Protein AF-A0A5B0HBD3-F1 (afdb_monomer_lite)

Radius of gyration: 30.97 Å; chains: 1; bounding box: 79×64×79 Å

Foldseek 3Di:
DFPPPQPPVCPDPLNVVLLVLLVVLVVLVVVLVVQQVPCLVVDDPVQVVVVVVVPPDDPLNVVLVVLVVVLVVQCVVLSVCSNVLALCSLVSNLVSVLSVLVSQVSVAEHADDPSSVVSVVVSVVSSVVSNCSCPPHPVVVSNDPPDDPDDCVSVVVSVVSNLVSVPHRDHDDDDDDDDDDDDDDPPPVPVVVVVVVVVVVVCVPPRCCVVVCVVVVCVVVVVVLVVVLVVVVPVPDDPPPDDDPPQPWDWAADPLGIWIDRPVCVVDTAQLPDDDPDSSNNSRSPSNVVVLVPDDDQCLLVVCVVPVDPRHDHLPQDAAAFDVVLVVFFDAQAPVQAFAAQDPCFGFFFQGWDQDPPDSDIDGQQFTWAFDDFFGFTADGGWAFFQDKDDPPDPVKIWTWGAHPQQKIKTKIQFDFDPVNVVQQVPDQDPVNRRDTHTHGHPPDRGGGGHDCVVPDPPPDGGTMTIWMAGNVRGTAYSSSPDDSDSDPDDPDD

InterPro domains:
  IPR011055 Duplicated hybrid motif [G3DSA:2.70.70.10] (325-475)

pLDDT: mean 74.09, std 23.21, range [23.73, 98.69]

Organism: NCBI:txid2603818

Structure (mmCIF, N/CA/C/O backbone):
data_AF-A0A5B0HBD3-F1
#
_entry.id   AF-A0A5B0HBD3-F1
#
loop_
_atom_site.group_PDB
_atom_site.id
_atom_site.type_symbol
_atom_site.label_atom_id
_atom_site.label_alt_id
_atom_site.label_comp_id
_atom_site.label_asym_id
_atom_site.label_entity_id
_atom_site.label_seq_id
_atom_site.pdbx_PDB_ins_code
_atom_site.Cartn_x
_atom_site.Cartn_y
_atom_site.Cartn_z
_atom_site.occupancy
_atom_site.B_iso_or_equiv
_atom_site.auth_seq_id
_atom_site.auth_comp_id
_atom_site.auth_asym_id
_atom_site.auth_atom_id
_atom_site.pdbx_PDB_model_num
ATOM 1 N N . MET A 1 1 ? 38.952 -24.461 -45.923 1.00 42.06 1 MET A N 1
ATOM 2 C CA . MET A 1 1 ? 39.182 -23.002 -45.855 1.00 42.06 1 MET A CA 1
ATOM 3 C C . MET A 1 1 ? 38.606 -22.477 -44.546 1.00 42.06 1 MET A C 1
ATOM 5 O O . MET A 1 1 ? 37.402 -22.294 -44.440 1.00 42.06 1 MET A O 1
ATOM 9 N N . LEU A 1 2 ? 39.440 -22.347 -43.510 1.00 38.72 2 LEU A N 1
ATOM 10 C CA . LEU A 1 2 ? 39.057 -21.714 -42.245 1.00 38.72 2 LEU A CA 1
ATOM 11 C C . LEU A 1 2 ? 38.962 -20.201 -42.482 1.00 38.72 2 LEU A C 1
ATOM 13 O O . LEU A 1 2 ? 39.903 -19.601 -42.993 1.00 38.72 2 LEU A O 1
ATOM 17 N N . ASN A 1 3 ? 37.816 -19.606 -42.150 1.00 41.91 3 ASN A N 1
ATOM 18 C CA . ASN A 1 3 ? 37.548 -18.175 -42.285 1.00 41.91 3 ASN A CA 1
ATOM 19 C C . ASN A 1 3 ? 38.598 -17.348 -41.514 1.00 41.91 3 ASN A C 1
ATOM 21 O O . ASN A 1 3 ? 38.466 -17.126 -40.312 1.00 41.91 3 ASN A O 1
ATOM 25 N N . MET A 1 4 ? 39.616 -16.831 -42.213 1.00 48.62 4 MET A N 1
ATOM 26 C CA . MET A 1 4 ? 40.602 -15.875 -41.673 1.00 48.62 4 MET A CA 1
ATOM 27 C C . MET A 1 4 ? 39.987 -14.508 -41.315 1.00 48.62 4 MET A C 1
ATOM 29 O O . MET A 1 4 ? 40.681 -13.623 -40.820 1.00 48.62 4 MET A O 1
ATOM 33 N N . HIS A 1 5 ? 38.676 -14.319 -41.490 1.00 54.75 5 HIS A N 1
ATOM 34 C CA . HIS A 1 5 ? 38.008 -13.043 -41.246 1.00 54.75 5 HIS A CA 1
ATOM 35 C C . HIS A 1 5 ? 37.898 -12.612 -39.777 1.00 54.75 5 HIS A C 1
ATOM 37 O O . HIS A 1 5 ? 37.529 -11.463 -39.538 1.00 54.75 5 HIS A O 1
ATOM 43 N N . CYS A 1 6 ? 38.214 -13.461 -38.793 1.00 55.50 6 CYS A N 1
ATOM 44 C CA . CYS A 1 6 ? 38.088 -13.085 -37.376 1.00 55.50 6 CYS A CA 1
ATOM 45 C C . CYS A 1 6 ? 39.409 -12.779 -36.657 1.00 55.50 6 CYS A C 1
ATOM 47 O O . CYS A 1 6 ? 39.368 -12.162 -35.595 1.00 55.50 6 CYS A O 1
ATOM 49 N N . VAL A 1 7 ? 40.573 -13.087 -37.239 1.00 55.12 7 VAL A N 1
ATOM 50 C CA . VAL A 1 7 ? 41.880 -12.900 -36.568 1.00 55.12 7 VAL A CA 1
ATOM 51 C C . VAL A 1 7 ? 42.256 -11.409 -36.393 1.00 55.12 7 VAL A C 1
ATOM 53 O O . VAL A 1 7 ? 43.105 -11.077 -35.575 1.00 55.12 7 VAL A O 1
ATOM 56 N N . GLY A 1 8 ? 41.540 -10.478 -37.043 1.00 58.62 8 GLY A N 1
ATOM 57 C CA . GLY A 1 8 ? 41.665 -9.020 -36.836 1.00 58.62 8 GLY A CA 1
ATOM 58 C C . GLY A 1 8 ? 40.444 -8.316 -36.213 1.00 58.62 8 GLY A C 1
ATOM 59 O O . GLY A 1 8 ? 40.465 -7.098 -36.033 1.00 58.62 8 GLY A O 1
ATOM 60 N N . LYS A 1 9 ? 39.358 -9.036 -35.881 1.00 57.09 9 LYS A N 1
ATOM 61 C CA . LYS A 1 9 ? 38.049 -8.441 -35.509 1.00 57.09 9 LYS A CA 1
ATOM 62 C C . LYS A 1 9 ? 37.888 -8.072 -34.028 1.00 57.09 9 LYS A C 1
ATOM 64 O O . LYS A 1 9 ? 36.842 -7.558 -33.637 1.00 57.09 9 LYS A O 1
ATOM 69 N N . THR A 1 10 ? 38.922 -8.207 -33.198 1.00 63.69 10 THR A N 1
ATOM 70 C CA . THR A 1 10 ? 38.881 -7.754 -31.790 1.00 63.69 10 THR A CA 1
ATOM 71 C C . THR A 1 10 ? 38.703 -6.236 -31.631 1.00 63.69 10 THR A C 1
ATOM 73 O O . THR A 1 10 ? 38.542 -5.754 -30.509 1.00 63.69 10 THR A O 1
ATOM 76 N N . ARG A 1 11 ? 38.719 -5.468 -32.731 1.00 77.06 11 ARG A N 1
ATOM 77 C CA . ARG A 1 11 ? 38.569 -4.005 -32.754 1.00 77.06 11 ARG A CA 1
ATOM 78 C C . ARG A 1 11 ? 37.201 -3.502 -33.232 1.00 77.06 11 ARG A C 1
ATOM 80 O O . ARG A 1 11 ? 37.045 -2.290 -33.400 1.00 77.06 11 ARG A O 1
ATOM 87 N N . THR A 1 12 ? 36.198 -4.364 -33.436 1.00 87.81 12 THR A N 1
ATOM 88 C CA . THR A 1 12 ? 34.868 -3.870 -33.841 1.00 87.81 12 THR A CA 1
ATOM 89 C C . THR A 1 12 ? 34.296 -2.899 -32.794 1.00 87.81 12 THR A C 1
ATOM 91 O O . THR A 1 12 ? 34.527 -3.066 -31.589 1.00 87.81 12 THR A O 1
ATOM 94 N N . PRO A 1 13 ? 33.559 -1.848 -33.207 1.00 91.69 13 PRO A N 1
ATOM 95 C CA . PRO A 1 13 ? 32.909 -0.925 -32.276 1.00 91.69 13 PRO A CA 1
ATOM 96 C C . PRO A 1 13 ? 32.014 -1.638 -31.254 1.00 91.69 13 PRO A C 1
ATOM 98 O O . PRO A 1 13 ? 32.009 -1.265 -30.083 1.00 91.69 13 PRO A O 1
ATOM 101 N N . GLN A 1 14 ? 31.308 -2.694 -31.667 1.00 91.50 14 GLN A N 1
ATOM 102 C CA . GLN A 1 14 ? 30.434 -3.453 -30.776 1.00 91.50 14 GLN A CA 1
ATOM 103 C C . GLN A 1 14 ? 31.228 -4.268 -29.743 1.00 91.50 14 GLN A C 1
ATOM 105 O O . GLN A 1 14 ? 30.861 -4.265 -28.571 1.00 91.50 14 GLN A O 1
ATOM 110 N N . MET A 1 15 ? 32.352 -4.894 -30.121 1.00 93.00 15 MET A N 1
ATOM 111 C CA . MET A 1 15 ? 33.190 -5.618 -29.154 1.00 93.00 15 MET A CA 1
ATOM 112 C C . MET A 1 15 ? 33.845 -4.668 -28.140 1.00 93.00 15 MET A C 1
ATOM 114 O O . MET A 1 15 ? 33.983 -5.008 -26.968 1.00 93.00 15 MET A O 1
ATOM 118 N N . ARG A 1 16 ? 34.187 -3.437 -28.553 1.00 94.38 16 ARG A N 1
ATOM 119 C CA . ARG A 1 16 ? 34.644 -2.390 -27.621 1.00 94.38 16 ARG A CA 1
ATOM 120 C C . ARG A 1 16 ? 33.582 -2.045 -26.572 1.00 94.38 16 ARG A C 1
ATOM 122 O O . ARG A 1 16 ? 33.942 -1.833 -25.420 1.00 94.38 16 ARG A O 1
ATOM 129 N N . ARG A 1 17 ? 32.296 -2.023 -26.941 1.00 95.62 17 ARG A N 1
ATOM 130 C CA . ARG A 1 17 ? 31.189 -1.820 -25.988 1.00 95.62 17 ARG A CA 1
ATOM 131 C C . ARG A 1 17 ? 31.060 -2.991 -25.012 1.00 95.62 17 ARG A C 1
ATOM 133 O O . ARG A 1 17 ? 31.029 -2.739 -23.817 1.00 95.62 17 ARG A O 1
ATOM 140 N N . VAL A 1 18 ? 31.096 -4.239 -25.496 1.00 95.31 18 VAL A N 1
ATOM 141 C CA . VAL A 1 18 ? 31.079 -5.436 -24.626 1.00 95.31 18 VAL A CA 1
ATOM 142 C C . VAL A 1 18 ? 32.223 -5.391 -23.611 1.00 95.31 18 VAL A C 1
ATOM 144 O O . VAL A 1 18 ? 31.999 -5.593 -22.427 1.00 95.31 18 VAL A O 1
ATOM 147 N N . ARG A 1 19 ? 33.442 -5.044 -24.041 1.00 96.25 19 ARG A N 1
ATOM 148 C CA . ARG A 1 19 ? 34.593 -4.913 -23.133 1.00 96.25 19 ARG A CA 1
ATOM 149 C C . ARG A 1 19 ? 34.421 -3.818 -22.087 1.00 96.25 19 ARG A C 1
ATOM 151 O O . ARG A 1 19 ? 34.799 -4.027 -20.944 1.00 96.25 19 ARG A O 1
ATOM 158 N N . ARG A 1 20 ? 33.859 -2.665 -22.463 1.00 97.25 20 ARG A N 1
ATOM 159 C CA . ARG A 1 20 ? 33.553 -1.592 -21.504 1.00 97.25 20 ARG A CA 1
ATOM 160 C C . ARG A 1 20 ? 32.513 -2.038 -20.481 1.00 97.25 20 ARG A C 1
ATOM 162 O O . ARG A 1 20 ? 32.697 -1.750 -19.308 1.00 97.25 20 ARG A O 1
ATOM 169 N N . LEU A 1 21 ? 31.476 -2.757 -20.913 1.00 97.25 21 LEU A N 1
ATOM 170 C CA . LEU A 1 21 ? 30.474 -3.318 -20.006 1.00 97.25 21 LEU A CA 1
ATOM 171 C C . LEU A 1 21 ? 31.085 -4.362 -19.066 1.00 97.25 21 LEU A C 1
ATOM 173 O O . LEU A 1 21 ? 30.819 -4.299 -17.880 1.00 97.25 21 LEU A O 1
ATOM 177 N N . LEU A 1 22 ? 31.959 -5.248 -19.555 1.00 97.31 22 LEU A N 1
ATOM 178 C CA . LEU A 1 22 ? 32.675 -6.213 -18.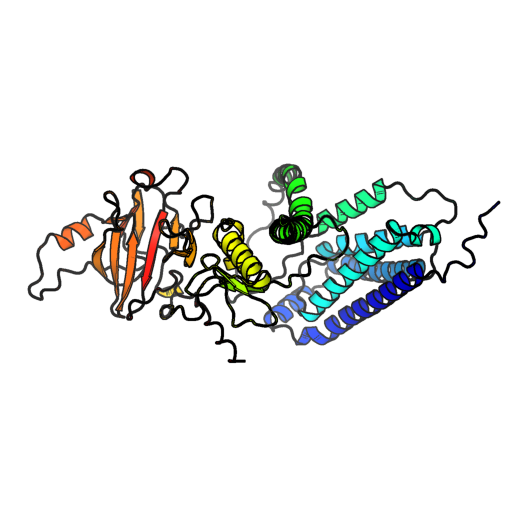706 1.00 97.31 22 LEU A CA 1
ATOM 179 C C . LEU A 1 22 ? 33.569 -5.520 -17.668 1.00 97.31 22 LEU A C 1
ATOM 181 O O . LEU A 1 22 ? 33.615 -5.935 -16.517 1.00 97.31 22 LEU A O 1
ATOM 185 N N . ILE A 1 23 ? 34.275 -4.451 -18.052 1.00 96.88 23 ILE A N 1
ATOM 186 C CA . ILE A 1 23 ? 35.065 -3.653 -17.102 1.00 96.88 23 ILE A CA 1
ATOM 187 C C . ILE A 1 23 ? 34.144 -2.994 -16.068 1.00 96.88 23 ILE A C 1
ATOM 189 O O . ILE A 1 23 ? 34.451 -3.025 -14.881 1.00 96.88 23 ILE A O 1
ATOM 193 N N . ALA A 1 24 ? 33.018 -2.423 -16.505 1.00 97.19 24 ALA A N 1
ATOM 194 C CA . ALA A 1 24 ? 32.036 -1.820 -15.608 1.00 97.19 24 ALA A CA 1
ATOM 195 C C . ALA A 1 24 ? 31.444 -2.853 -14.638 1.00 97.19 24 ALA A C 1
ATOM 197 O O . ALA A 1 24 ? 31.358 -2.571 -13.451 1.00 97.19 24 ALA A O 1
ATOM 198 N N . GLU A 1 25 ? 31.112 -4.054 -15.113 1.00 97.19 25 GLU A N 1
ATOM 199 C CA . GLU A 1 25 ? 30.646 -5.168 -14.283 1.00 97.19 25 GLU A CA 1
ATOM 200 C C . GLU A 1 25 ? 31.679 -5.537 -13.214 1.00 97.19 25 GLU A C 1
ATOM 202 O O . GLU A 1 25 ? 31.335 -5.612 -12.040 1.00 97.19 25 GLU A O 1
ATOM 207 N N . VAL A 1 26 ? 32.954 -5.693 -13.590 1.00 95.69 26 VAL A N 1
ATOM 208 C CA . VAL A 1 26 ? 34.034 -5.998 -12.637 1.00 95.69 26 VAL A CA 1
ATOM 209 C C . VAL A 1 26 ? 34.202 -4.884 -11.598 1.00 95.69 26 VAL A C 1
ATOM 211 O O . VAL A 1 26 ? 34.395 -5.182 -10.422 1.00 95.69 26 VAL A O 1
ATOM 214 N N . ILE A 1 27 ? 34.107 -3.613 -12.003 1.00 96.50 27 ILE A N 1
ATOM 215 C CA . ILE A 1 27 ? 34.176 -2.467 -11.081 1.00 96.50 27 ILE A CA 1
ATOM 216 C C . ILE A 1 27 ? 32.986 -2.469 -10.118 1.00 96.50 27 ILE A C 1
ATOM 218 O O . ILE A 1 27 ? 33.187 -2.301 -8.920 1.00 96.50 27 ILE A O 1
ATOM 222 N N . VAL A 1 28 ? 31.765 -2.667 -10.622 1.00 95.56 28 VAL A N 1
ATOM 223 C CA . VAL A 1 28 ? 30.546 -2.701 -9.800 1.00 95.56 28 VAL A CA 1
ATOM 224 C C . VAL A 1 28 ? 30.590 -3.872 -8.824 1.00 95.56 28 VAL A C 1
ATOM 226 O O . VAL A 1 28 ? 30.320 -3.678 -7.645 1.00 95.56 28 VAL A O 1
ATOM 229 N N . PHE A 1 29 ? 31.020 -5.050 -9.276 1.00 93.88 29 PHE A N 1
ATOM 230 C CA . PHE A 1 29 ? 31.185 -6.227 -8.427 1.00 93.88 29 PHE A CA 1
ATOM 231 C C . PHE A 1 29 ? 32.240 -6.012 -7.332 1.00 93.88 29 PHE A C 1
ATOM 233 O O . PHE A 1 29 ? 31.982 -6.274 -6.161 1.00 93.88 29 PHE A O 1
ATOM 240 N N . ALA A 1 30 ? 33.416 -5.477 -7.681 1.00 93.56 30 ALA A N 1
ATOM 241 C CA . ALA A 1 30 ? 34.447 -5.141 -6.698 1.00 93.56 30 ALA A CA 1
ATOM 242 C C . ALA A 1 30 ? 33.970 -4.062 -5.712 1.00 93.56 30 ALA A C 1
ATOM 244 O O . ALA A 1 30 ? 34.269 -4.139 -4.522 1.00 93.56 30 ALA A O 1
ATOM 245 N N . GLY A 1 31 ? 33.201 -3.083 -6.197 1.00 94.75 31 GLY A N 1
ATOM 246 C CA . GLY A 1 31 ? 32.540 -2.083 -5.369 1.00 94.75 31 GLY A CA 1
ATOM 247 C C . GLY A 1 31 ? 31.523 -2.703 -4.415 1.00 94.75 31 GLY A C 1
ATOM 248 O O . GLY A 1 31 ? 31.503 -2.318 -3.252 1.00 94.75 31 GLY A O 1
ATOM 249 N N . GLY A 1 32 ? 30.731 -3.680 -4.863 1.00 92.31 32 GLY A N 1
ATOM 250 C CA . GLY A 1 32 ? 29.788 -4.424 -4.023 1.00 92.31 32 GLY A CA 1
ATOM 251 C C . GLY A 1 32 ? 30.507 -5.172 -2.903 1.00 92.31 32 GLY A C 1
ATOM 252 O O . GLY A 1 32 ? 30.176 -4.985 -1.737 1.00 92.31 32 GLY A O 1
ATOM 253 N N . LEU A 1 33 ? 31.580 -5.904 -3.230 1.00 90.06 33 LEU A N 1
ATOM 254 C CA . LEU A 1 33 ? 32.415 -6.592 -2.237 1.00 90.06 33 LEU A CA 1
ATOM 255 C C . LEU A 1 33 ? 33.044 -5.629 -1.222 1.00 90.06 33 LEU A C 1
ATOM 257 O O . LEU A 1 33 ? 32.995 -5.882 -0.021 1.00 90.06 33 LEU A O 1
ATOM 261 N N . ALA A 1 34 ? 33.620 -4.518 -1.689 1.00 92.88 34 ALA A N 1
ATOM 262 C CA . ALA A 1 34 ? 34.180 -3.504 -0.802 1.00 92.88 34 ALA A CA 1
ATOM 263 C C . ALA A 1 34 ? 33.092 -2.893 0.092 1.00 92.88 34 ALA A C 1
ATOM 265 O O . ALA A 1 34 ? 33.269 -2.795 1.299 1.00 92.88 34 ALA A O 1
ATOM 266 N N . THR A 1 35 ? 31.943 -2.534 -0.481 1.00 91.56 35 THR A N 1
ATOM 267 C CA . THR A 1 35 ? 30.813 -1.979 0.272 1.00 91.56 35 THR A CA 1
ATOM 268 C C . THR A 1 35 ? 30.347 -2.964 1.335 1.00 91.56 35 THR A C 1
ATOM 270 O O . THR A 1 35 ? 30.237 -2.575 2.491 1.00 91.56 35 THR A O 1
ATOM 273 N N . SER A 1 36 ? 30.158 -4.239 0.995 1.00 87.56 36 SER A N 1
ATOM 274 C CA . SER A 1 36 ? 29.795 -5.277 1.963 1.00 87.56 36 SER A CA 1
ATOM 275 C C . SER A 1 36 ? 30.804 -5.363 3.110 1.00 87.56 36 SER A C 1
ATOM 277 O O . SER A 1 36 ? 30.395 -5.417 4.261 1.00 87.56 36 SER A O 1
ATOM 279 N N . ALA A 1 37 ? 32.106 -5.289 2.819 1.00 88.94 37 ALA A N 1
ATOM 280 C CA . ALA A 1 37 ? 33.157 -5.357 3.834 1.00 88.94 37 ALA A CA 1
ATOM 281 C C . ALA A 1 37 ? 33.262 -4.106 4.732 1.00 88.94 37 ALA A C 1
ATOM 283 O O . ALA A 1 37 ? 33.797 -4.196 5.831 1.00 88.94 37 ALA A O 1
ATOM 284 N N . PHE A 1 38 ? 32.797 -2.935 4.275 1.00 92.50 38 PHE A N 1
ATOM 285 C CA . PHE A 1 38 ? 32.916 -1.666 5.015 1.00 92.50 38 PHE A CA 1
ATOM 286 C C . PHE A 1 38 ? 31.597 -1.133 5.584 1.00 92.50 38 PHE A C 1
ATOM 288 O O . PHE A 1 38 ? 31.607 -0.144 6.315 1.00 92.50 38 PHE A O 1
ATOM 295 N N . THR A 1 39 ? 30.457 -1.722 5.222 1.00 90.50 39 THR A N 1
ATOM 296 C CA . THR A 1 39 ? 29.129 -1.228 5.631 1.00 90.50 39 THR A CA 1
ATOM 297 C C . THR A 1 39 ? 28.397 -2.146 6.597 1.00 90.50 39 THR A C 1
ATOM 299 O O . THR A 1 39 ? 27.307 -1.791 7.039 1.00 90.50 39 THR A O 1
ATOM 302 N N . GLU A 1 40 ? 28.996 -3.271 6.981 1.00 85.94 40 GLU A N 1
ATOM 303 C CA . GLU A 1 40 ? 28.452 -4.163 8.009 1.00 85.94 40 GLU A CA 1
ATOM 304 C C . GLU A 1 40 ? 28.245 -3.421 9.341 1.00 85.94 40 GLU A C 1
ATOM 306 O O . GLU A 1 40 ? 27.162 -3.473 9.918 1.00 85.94 40 GLU A O 1
ATOM 311 N N . ASP A 1 41 ? 29.208 -2.582 9.734 1.00 87.50 41 ASP A N 1
ATOM 312 C CA . ASP A 1 41 ? 29.121 -1.722 10.925 1.00 87.50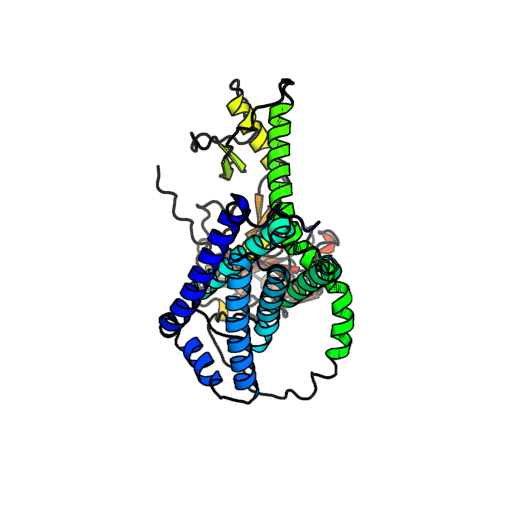 41 ASP A CA 1
ATOM 313 C C . ASP A 1 41 ? 28.023 -0.642 10.838 1.00 87.50 41 ASP A C 1
ATOM 315 O O . ASP A 1 41 ? 27.662 -0.027 11.843 1.00 87.50 41 ASP A O 1
ATOM 319 N N . LEU A 1 42 ? 27.494 -0.372 9.638 1.00 88.12 42 LEU A N 1
ATOM 320 C CA . LEU A 1 42 ? 26.391 0.573 9.434 1.00 88.12 42 LEU A CA 1
ATOM 321 C C . LEU A 1 42 ? 25.018 -0.091 9.594 1.00 88.12 42 LEU A C 1
ATOM 323 O O . LEU A 1 42 ? 23.998 0.607 9.565 1.00 88.12 42 LEU A O 1
ATOM 327 N N . LEU A 1 43 ? 24.964 -1.418 9.737 1.00 87.94 43 LEU A N 1
ATOM 328 C CA . LEU A 1 43 ? 23.716 -2.123 9.985 1.00 87.94 43 LEU A CA 1
ATOM 329 C C . LEU A 1 43 ? 23.197 -1.809 11.400 1.00 87.94 43 LEU A C 1
ATOM 331 O O . LEU A 1 43 ? 23.968 -1.717 12.356 1.00 87.94 43 LEU A O 1
ATOM 335 N N . PRO A 1 44 ? 21.870 -1.671 11.584 1.00 90.56 44 PRO A N 1
ATOM 336 C CA . PRO A 1 44 ? 21.275 -1.597 12.911 1.00 90.56 44 PRO A CA 1
ATOM 337 C C . PRO A 1 44 ? 21.715 -2.780 13.792 1.00 90.56 44 PRO A C 1
ATOM 339 O O . PRO A 1 44 ? 21.754 -3.908 13.292 1.00 90.56 44 PRO A O 1
ATOM 342 N N . PRO A 1 45 ? 21.931 -2.589 15.110 1.00 92.38 45 PRO A N 1
ATOM 343 C CA . PRO A 1 45 ? 22.426 -3.647 15.999 1.00 92.38 45 PRO A CA 1
ATOM 344 C C . PRO A 1 45 ? 21.616 -4.951 15.963 1.00 92.38 45 PRO A C 1
ATOM 346 O O . PRO A 1 45 ? 22.166 -6.029 16.152 1.00 92.38 45 PRO A O 1
ATOM 349 N N . ALA A 1 46 ? 20.309 -4.869 15.693 1.00 90.00 46 ALA A N 1
ATOM 350 C CA . ALA A 1 46 ? 19.445 -6.040 15.556 1.00 90.00 46 ALA A CA 1
ATOM 351 C C . ALA A 1 46 ? 19.775 -6.906 14.325 1.00 90.00 46 ALA A C 1
ATOM 353 O O . ALA A 1 46 ? 19.633 -8.123 14.391 1.00 90.00 46 ALA A O 1
ATOM 354 N N . LEU A 1 47 ? 20.204 -6.294 13.216 1.00 87.75 47 LEU A N 1
ATOM 355 C CA . LEU A 1 47 ? 20.614 -7.014 12.007 1.00 87.75 47 LEU A CA 1
ATOM 356 C C . LEU A 1 47 ? 22.033 -7.565 12.140 1.00 87.75 47 LEU A C 1
ATOM 358 O O . LEU A 1 47 ? 22.269 -8.688 11.712 1.00 87.75 47 LEU A O 1
ATOM 362 N N . VAL A 1 48 ? 22.931 -6.830 12.805 1.00 88.81 48 VAL A N 1
ATOM 363 C CA . VAL A 1 48 ? 24.265 -7.344 13.159 1.00 88.81 48 VAL A CA 1
ATOM 364 C C . VAL A 1 48 ? 24.127 -8.594 14.030 1.00 88.81 48 VAL A C 1
ATOM 366 O O . VAL A 1 48 ? 24.689 -9.631 13.708 1.00 88.81 48 VAL A O 1
ATOM 369 N N . ALA A 1 49 ? 23.293 -8.544 15.077 1.00 88.81 49 ALA A N 1
ATOM 370 C CA . ALA A 1 49 ? 23.042 -9.700 15.940 1.00 88.81 49 ALA A CA 1
ATOM 371 C C . ALA A 1 49 ? 22.440 -10.896 15.180 1.00 88.81 49 ALA A C 1
ATOM 373 O O . ALA A 1 49 ? 22.816 -12.034 15.443 1.00 88.81 49 ALA A O 1
ATOM 374 N N . PHE A 1 50 ? 21.537 -10.647 14.222 1.00 87.25 50 PHE A N 1
ATOM 375 C CA . PHE A 1 50 ? 20.985 -11.695 13.360 1.00 87.25 50 PHE A CA 1
ATOM 376 C C . PHE A 1 50 ? 22.073 -12.401 12.538 1.00 87.25 50 PHE A C 1
ATOM 378 O O . PHE A 1 50 ? 22.028 -13.625 12.410 1.00 87.25 50 PHE A O 1
ATOM 385 N N . ASP A 1 51 ? 23.037 -11.648 12.005 1.00 84.19 51 ASP A N 1
ATOM 386 C CA . ASP A 1 51 ? 24.122 -12.213 11.200 1.00 84.19 51 ASP A CA 1
ATOM 387 C C . ASP A 1 51 ? 25.149 -12.946 12.079 1.00 84.19 51 ASP A C 1
ATOM 389 O O . ASP A 1 51 ? 25.505 -14.088 11.789 1.00 84.19 51 ASP A O 1
ATOM 393 N N . THR A 1 52 ? 25.515 -12.377 13.235 1.00 85.69 52 THR A N 1
ATOM 394 C CA . THR A 1 52 ? 26.419 -13.020 14.209 1.00 85.69 52 THR A CA 1
ATOM 395 C C . THR A 1 52 ? 25.846 -14.330 14.765 1.00 85.69 52 THR A C 1
ATOM 397 O O . THR A 1 52 ? 26.563 -15.324 14.875 1.00 85.69 52 THR A O 1
ATOM 400 N N . ASP A 1 53 ? 24.544 -14.387 15.068 1.00 84.75 53 ASP A N 1
ATOM 401 C CA . ASP A 1 53 ? 23.880 -15.616 15.538 1.00 84.75 53 ASP A CA 1
ATOM 402 C C . ASP A 1 53 ? 23.878 -16.726 14.468 1.00 84.75 53 ASP A C 1
ATOM 404 O O . ASP A 1 53 ? 23.720 -17.914 14.779 1.00 84.75 53 ASP A O 1
ATOM 408 N N . ARG A 1 54 ? 24.070 -16.354 13.197 1.00 77.06 54 ARG A N 1
ATOM 409 C CA . ARG A 1 54 ? 24.133 -17.266 12.057 1.00 77.06 54 ARG A CA 1
ATOM 410 C C . ARG A 1 54 ? 25.539 -17.819 11.803 1.00 77.06 54 ARG A C 1
ATOM 412 O O . ARG A 1 54 ? 25.662 -18.865 11.163 1.00 77.06 54 ARG A O 1
ATOM 419 N N . GLU A 1 55 ? 26.589 -17.206 12.347 1.00 71.00 55 GLU A N 1
ATOM 420 C CA . GLU A 1 55 ? 27.989 -17.622 12.151 1.00 71.00 55 GLU A CA 1
ATOM 421 C C . GLU A 1 55 ? 28.348 -18.993 12.762 1.00 71.00 55 GLU A C 1
ATOM 423 O O . GLU A 1 55 ? 29.495 -19.444 12.689 1.00 71.00 55 GLU A O 1
ATOM 428 N N . GLY A 1 56 ? 27.377 -19.728 13.312 1.00 73.00 56 GLY A N 1
ATOM 429 C CA . GLY A 1 56 ? 27.526 -21.152 13.591 1.00 73.00 56 GLY A CA 1
ATOM 430 C C . GLY A 1 56 ? 27.881 -21.920 12.314 1.00 73.00 56 GLY A C 1
ATOM 431 O O . GLY A 1 56 ? 27.008 -22.254 11.515 1.00 73.00 56 GLY A O 1
ATOM 432 N N . ILE A 1 57 ? 29.172 -22.212 12.119 1.00 63.06 57 ILE A N 1
ATOM 433 C CA . ILE A 1 57 ? 29.686 -22.915 10.937 1.00 63.06 57 ILE A CA 1
ATOM 434 C C . ILE A 1 57 ? 29.230 -24.383 10.958 1.00 63.06 57 ILE A C 1
ATOM 436 O O . ILE A 1 57 ? 29.983 -25.288 11.335 1.00 63.06 57 ILE A O 1
ATOM 440 N N . ASP A 1 58 ? 28.000 -24.632 10.524 1.00 83.38 58 ASP A N 1
ATOM 441 C CA . ASP A 1 58 ? 27.524 -25.966 10.198 1.00 83.38 58 ASP A CA 1
ATOM 442 C C . ASP A 1 58 ? 28.082 -26.439 8.836 1.00 83.38 58 ASP A C 1
ATOM 444 O O . ASP A 1 58 ? 28.793 -25.726 8.114 1.00 83.38 58 ASP A O 1
ATOM 448 N N . GLY A 1 59 ? 27.813 -27.698 8.486 1.00 86.62 59 GLY A N 1
ATOM 449 C CA . GLY A 1 59 ? 28.268 -28.264 7.215 1.00 86.62 59 GLY A CA 1
ATOM 450 C C . GLY A 1 59 ? 27.678 -27.564 5.983 1.00 86.62 59 GLY A C 1
ATOM 451 O O . GLY A 1 59 ? 28.333 -27.537 4.939 1.00 86.62 59 GLY A O 1
ATOM 452 N N . ALA A 1 60 ? 26.482 -26.977 6.096 1.00 82.56 60 ALA A N 1
ATOM 453 C CA . ALA A 1 60 ? 25.807 -26.297 4.996 1.00 82.56 60 ALA A CA 1
ATOM 454 C C . ALA A 1 60 ? 26.466 -24.944 4.699 1.00 82.56 60 ALA A C 1
ATOM 456 O O . ALA A 1 60 ? 26.754 -24.656 3.537 1.00 82.56 60 ALA A O 1
ATOM 457 N N . THR A 1 61 ? 26.817 -24.173 5.730 1.00 81.50 61 THR A N 1
ATOM 458 C CA . THR A 1 61 ? 27.538 -22.900 5.591 1.00 81.50 61 THR A CA 1
ATOM 459 C C . THR A 1 61 ? 28.914 -23.099 4.949 1.00 81.50 61 THR A C 1
ATOM 461 O O . THR A 1 61 ? 29.298 -22.341 4.060 1.00 81.50 61 THR A O 1
ATOM 464 N N . ARG A 1 62 ? 29.646 -24.171 5.301 1.00 86.44 62 ARG A N 1
ATOM 465 C CA . ARG A 1 62 ? 30.934 -24.492 4.644 1.00 86.44 62 ARG A CA 1
ATOM 466 C C . ARG A 1 62 ? 30.764 -24.820 3.167 1.00 86.44 62 ARG A C 1
ATOM 468 O O . ARG A 1 62 ? 31.556 -24.363 2.347 1.00 86.44 62 ARG A O 1
ATOM 475 N N . LEU A 1 63 ? 29.757 -25.623 2.826 1.00 88.75 63 LEU A N 1
ATOM 476 C CA . LEU A 1 63 ? 29.461 -25.954 1.434 1.00 88.75 63 LEU A CA 1
ATOM 477 C C . LEU A 1 63 ? 29.082 -24.697 0.644 1.00 88.75 63 LEU A C 1
ATOM 479 O O . LEU A 1 63 ? 29.608 -24.489 -0.446 1.00 88.75 63 LEU A O 1
ATOM 483 N N . ALA A 1 64 ? 28.229 -23.842 1.210 1.00 87.31 64 ALA A N 1
ATOM 484 C CA . ALA A 1 64 ? 27.828 -22.579 0.603 1.00 87.31 64 ALA A CA 1
ATOM 485 C C . ALA A 1 64 ? 29.030 -21.649 0.366 1.00 87.31 64 ALA A C 1
ATOM 487 O O . ALA A 1 64 ? 29.161 -21.098 -0.725 1.00 87.31 64 ALA A O 1
ATOM 488 N N . ALA A 1 65 ? 29.962 -21.553 1.320 1.00 87.38 65 ALA A N 1
ATOM 489 C CA . ALA A 1 65 ? 31.197 -20.784 1.160 1.00 87.38 65 ALA A CA 1
ATOM 490 C C . ALA A 1 65 ? 32.077 -21.321 0.014 1.00 87.38 65 ALA A C 1
ATOM 492 O O . ALA A 1 65 ? 32.532 -20.551 -0.833 1.00 87.38 65 ALA A O 1
ATOM 493 N N . TRP A 1 66 ? 32.274 -22.642 -0.073 1.00 92.12 66 TRP A N 1
ATOM 494 C CA . TRP A 1 66 ? 33.028 -23.255 -1.176 1.00 92.12 66 TRP A CA 1
ATOM 495 C C . TRP A 1 66 ? 32.363 -23.040 -2.536 1.00 92.12 66 TRP A C 1
ATOM 497 O O . TRP A 1 66 ? 33.046 -22.734 -3.515 1.00 92.12 66 TRP A O 1
ATOM 507 N N . LEU A 1 67 ? 31.036 -23.166 -2.598 1.00 91.94 67 LEU A N 1
ATOM 508 C CA . LEU A 1 67 ? 30.264 -22.878 -3.803 1.00 91.94 67 LEU A CA 1
ATOM 509 C C . LEU A 1 67 ? 30.351 -21.395 -4.188 1.00 91.94 67 LEU A C 1
ATOM 511 O O . LEU A 1 67 ? 30.489 -21.092 -5.371 1.00 91.94 67 LEU A O 1
ATOM 515 N N . GLY A 1 68 ? 30.352 -20.489 -3.208 1.00 90.50 68 GLY A N 1
ATOM 516 C CA . GLY A 1 68 ? 30.569 -19.057 -3.407 1.00 90.50 68 GLY A CA 1
ATOM 517 C C . GLY A 1 68 ? 31.944 -18.756 -4.008 1.00 90.50 68 GLY A C 1
ATOM 518 O O . GLY A 1 68 ? 32.030 -18.074 -5.027 1.00 90.50 68 GLY A O 1
ATOM 519 N N . ILE A 1 69 ? 33.019 -19.332 -3.458 1.00 92.25 69 ILE A N 1
ATOM 520 C CA . ILE A 1 69 ? 34.381 -19.197 -4.010 1.00 92.25 69 ILE A CA 1
ATOM 521 C C . ILE A 1 69 ? 34.437 -19.732 -5.445 1.00 92.25 69 ILE A C 1
ATOM 523 O O . ILE A 1 69 ? 34.964 -19.068 -6.340 1.00 92.25 69 ILE A O 1
ATOM 527 N N . PHE A 1 70 ? 33.871 -20.918 -5.682 1.00 94.19 70 PHE A N 1
ATOM 528 C CA . PHE A 1 70 ? 33.818 -21.513 -7.014 1.00 94.19 70 PHE A CA 1
ATOM 529 C C . PHE A 1 70 ? 33.060 -20.619 -8.005 1.00 94.19 70 PHE A C 1
ATOM 531 O O . PHE A 1 70 ? 33.537 -20.397 -9.121 1.00 94.19 70 PHE A O 1
ATOM 538 N N . TYR A 1 71 ? 31.924 -20.051 -7.592 1.00 94.25 71 TYR A N 1
ATOM 539 C CA . TYR A 1 71 ? 31.165 -19.095 -8.392 1.00 94.25 71 TYR A CA 1
ATOM 540 C C . TYR A 1 71 ? 31.993 -17.857 -8.734 1.00 94.25 71 TYR A C 1
ATOM 542 O O . TYR A 1 71 ? 32.097 -17.531 -9.917 1.00 94.25 71 TYR A O 1
ATOM 550 N N . ILE A 1 72 ? 32.646 -17.228 -7.752 1.00 92.75 72 ILE A N 1
ATOM 551 C CA . ILE A 1 72 ? 33.493 -16.046 -7.966 1.00 92.75 72 ILE A CA 1
ATOM 552 C C . ILE A 1 72 ? 34.575 -16.351 -9.008 1.00 92.75 72 ILE A C 1
ATOM 554 O O . ILE A 1 72 ? 34.691 -15.640 -10.008 1.00 92.75 72 ILE A O 1
ATOM 558 N N . VAL A 1 73 ? 35.319 -17.448 -8.833 1.00 94.75 73 VAL A N 1
ATOM 559 C CA . VAL A 1 73 ? 36.364 -17.864 -9.782 1.00 94.75 73 VAL A CA 1
ATOM 560 C C . VAL A 1 73 ? 35.775 -18.110 -11.173 1.00 94.75 73 VAL A C 1
ATOM 562 O O . VAL A 1 73 ? 36.312 -17.615 -12.165 1.00 94.75 73 VAL A O 1
ATOM 565 N N . SER A 1 74 ? 34.648 -18.823 -11.264 1.00 94.12 74 SER A N 1
ATOM 566 C CA . SER A 1 74 ? 33.988 -19.104 -12.543 1.00 94.12 74 SER A CA 1
ATOM 567 C C . SER A 1 74 ? 33.525 -17.828 -13.255 1.00 94.12 74 SER A C 1
ATOM 569 O O . SER A 1 74 ? 33.744 -17.692 -14.460 1.00 94.12 74 SER A O 1
ATOM 571 N N . SER A 1 75 ? 32.978 -16.864 -12.509 1.00 94.06 75 SER A N 1
ATOM 572 C CA . SER A 1 75 ? 32.523 -15.572 -13.015 1.00 94.06 75 SER A CA 1
ATOM 573 C C . SER A 1 75 ? 33.697 -14.786 -13.600 1.00 94.06 75 SER A C 1
ATOM 575 O O . SER A 1 75 ? 33.677 -14.457 -14.787 1.00 94.06 75 SER A O 1
ATOM 577 N N . PHE A 1 76 ? 34.799 -14.627 -12.854 1.00 94.88 76 PHE A N 1
ATOM 578 C CA . PHE A 1 76 ? 36.008 -13.959 -13.354 1.00 94.88 76 PHE A CA 1
ATOM 579 C C . PHE A 1 76 ? 36.601 -14.640 -14.593 1.00 94.88 76 PHE A C 1
ATOM 581 O O . PHE A 1 76 ? 36.921 -13.967 -15.580 1.00 94.88 76 PHE A O 1
ATOM 588 N N . CYS A 1 77 ? 36.729 -15.971 -14.582 1.00 95.88 77 CYS A N 1
ATOM 589 C CA . CYS A 1 77 ? 37.246 -16.715 -15.730 1.00 95.88 77 CYS A CA 1
ATOM 590 C C . CYS A 1 77 ? 36.348 -16.556 -16.965 1.00 95.88 77 CYS A C 1
ATOM 592 O O . CYS A 1 77 ? 36.852 -16.439 -18.085 1.00 95.88 77 CYS A O 1
ATOM 594 N N . SER A 1 78 ? 35.028 -16.537 -16.780 1.00 96.62 78 SER A N 1
ATOM 595 C CA . SER A 1 78 ? 34.072 -16.390 -17.875 1.00 96.62 78 SER A CA 1
ATOM 596 C C . SER A 1 78 ? 34.072 -14.977 -18.472 1.00 96.62 78 SER A C 1
ATOM 598 O O . SER A 1 78 ? 34.102 -14.835 -19.699 1.00 96.62 78 SER A O 1
ATOM 600 N N . SER A 1 79 ? 34.170 -13.941 -17.634 1.00 95.94 79 SER A N 1
ATOM 601 C CA . SER A 1 79 ? 34.315 -12.543 -18.050 1.00 95.94 79 SER A CA 1
ATOM 602 C C . SER A 1 79 ? 35.627 -12.315 -18.797 1.00 95.94 79 SER A C 1
ATOM 604 O O . SER A 1 79 ? 35.637 -11.678 -19.855 1.00 95.94 79 SER A O 1
ATOM 606 N N . ALA A 1 80 ? 36.732 -12.902 -18.323 1.00 95.69 80 ALA A N 1
ATOM 607 C CA . ALA A 1 80 ? 38.015 -12.873 -19.024 1.00 95.69 80 ALA A CA 1
ATOM 608 C C . ALA A 1 80 ? 37.928 -13.578 -20.389 1.00 95.69 80 ALA A C 1
ATOM 610 O O . ALA A 1 80 ? 38.358 -13.030 -21.408 1.00 95.69 80 ALA A O 1
ATOM 611 N N . ALA A 1 81 ? 37.308 -14.760 -20.449 1.00 94.94 81 ALA A N 1
ATOM 612 C CA . ALA A 1 81 ? 37.096 -15.474 -21.705 1.00 94.94 81 ALA A CA 1
ATOM 613 C C . ALA A 1 81 ? 36.252 -14.648 -22.696 1.00 94.94 81 ALA A C 1
ATOM 615 O O . ALA A 1 81 ? 36.569 -14.607 -23.890 1.00 94.94 81 ALA A O 1
ATOM 616 N N . LEU A 1 82 ? 35.212 -13.949 -22.217 1.00 95.50 82 LEU A N 1
ATOM 617 C CA . LEU A 1 82 ? 34.407 -13.046 -23.043 1.00 95.50 82 LEU A CA 1
ATOM 618 C C . LEU A 1 82 ? 35.233 -11.861 -23.543 1.00 95.50 82 LEU A C 1
ATOM 620 O O . LEU A 1 82 ? 35.161 -11.522 -24.725 1.00 95.50 82 LEU A O 1
ATOM 624 N N . TYR A 1 83 ? 36.057 -11.266 -22.681 1.00 95.62 83 TYR A N 1
ATOM 625 C CA . TYR A 1 83 ? 36.917 -10.133 -23.021 1.00 95.62 83 TYR A CA 1
ATOM 626 C C . TYR A 1 83 ? 37.869 -10.449 -24.189 1.00 95.62 83 TYR A C 1
ATOM 628 O O . TYR A 1 83 ? 38.037 -9.637 -25.116 1.00 95.62 83 TYR A O 1
ATOM 636 N N . PHE A 1 84 ? 38.440 -11.658 -24.181 1.00 93.75 84 PHE A N 1
ATOM 637 C CA . PHE A 1 84 ? 39.323 -12.176 -25.231 1.00 93.75 84 PHE A CA 1
ATOM 638 C C . PHE A 1 84 ? 38.589 -12.850 -26.401 1.00 93.75 84 PHE A C 1
ATOM 640 O O . PHE A 1 84 ? 39.241 -13.317 -27.331 1.00 93.75 84 PHE A O 1
ATOM 647 N N . ALA A 1 85 ? 37.252 -12.848 -26.404 1.00 92.62 85 ALA A N 1
ATOM 648 C CA . ALA A 1 85 ? 36.417 -13.461 -27.437 1.00 92.62 85 ALA A CA 1
ATOM 649 C C . ALA A 1 85 ? 36.710 -14.957 -27.679 1.00 92.62 85 ALA A C 1
ATOM 651 O O . ALA A 1 85 ? 36.685 -15.440 -28.812 1.00 92.62 85 ALA A O 1
ATOM 652 N N . VAL A 1 86 ? 36.978 -15.709 -26.608 1.00 91.50 86 VAL A N 1
ATOM 653 C CA . VAL A 1 86 ? 37.245 -17.152 -26.689 1.00 91.50 86 VAL A CA 1
ATOM 654 C C . VAL A 1 86 ? 35.981 -17.894 -27.174 1.00 91.50 86 VAL A C 1
ATOM 656 O O . VAL A 1 86 ? 34.883 -17.556 -26.727 1.00 91.50 86 VAL A O 1
ATOM 659 N N . PRO A 1 87 ? 36.069 -18.919 -28.051 1.00 90.00 87 PRO A N 1
ATOM 660 C CA . PRO A 1 87 ? 34.887 -19.497 -28.707 1.00 90.00 87 PRO A CA 1
ATOM 661 C C . PRO A 1 87 ? 33.774 -20.012 -27.776 1.00 90.00 87 PRO A C 1
ATOM 663 O O . PRO A 1 87 ? 32.593 -19.915 -28.104 1.00 90.00 87 PRO A O 1
ATOM 666 N N . TYR A 1 88 ? 34.129 -20.538 -26.601 1.00 90.81 88 TYR A N 1
ATOM 667 C CA . TYR A 1 88 ? 33.176 -21.055 -25.609 1.00 90.81 88 TYR A CA 1
ATOM 668 C C . TYR A 1 88 ? 32.731 -20.012 -24.570 1.00 90.81 88 TYR A C 1
ATOM 670 O O . TYR A 1 88 ? 31.885 -20.310 -23.728 1.00 90.81 88 TYR A O 1
ATOM 678 N N . ALA A 1 89 ? 33.258 -18.786 -24.627 1.00 94.12 89 ALA A N 1
ATOM 679 C CA . ALA A 1 89 ? 33.069 -17.781 -23.585 1.00 94.12 89 ALA A CA 1
ATOM 680 C C . ALA A 1 89 ? 31.601 -17.414 -23.338 1.00 94.12 89 ALA A C 1
ATOM 682 O O . ALA A 1 89 ? 31.196 -17.243 -22.197 1.00 94.12 89 ALA A O 1
ATOM 683 N N . ARG A 1 90 ? 30.782 -17.342 -24.394 1.00 94.62 90 ARG A N 1
ATOM 684 C CA . ARG A 1 90 ? 29.357 -16.988 -24.268 1.00 94.62 90 ARG A CA 1
ATOM 685 C C . ARG A 1 90 ? 28.559 -18.010 -23.472 1.00 94.62 90 ARG A C 1
ATOM 687 O O . ARG A 1 90 ? 27.699 -17.631 -22.687 1.00 94.62 90 ARG A O 1
ATOM 694 N N . ALA A 1 91 ? 28.811 -19.295 -23.713 1.00 93.50 91 ALA A N 1
ATOM 695 C CA . ALA A 1 91 ? 28.139 -20.363 -22.985 1.00 93.50 91 ALA A CA 1
ATOM 696 C C . ALA A 1 91 ? 28.650 -20.419 -21.543 1.00 93.50 91 ALA A C 1
ATOM 698 O O . ALA A 1 91 ? 27.857 -20.562 -20.621 1.00 93.50 91 ALA A O 1
ATOM 699 N N . PHE A 1 92 ? 29.963 -20.247 -21.358 1.00 95.44 92 PHE A N 1
ATOM 700 C CA . PHE A 1 92 ? 30.577 -20.274 -20.038 1.00 95.44 92 PHE A CA 1
ATOM 701 C C . PHE A 1 92 ? 30.088 -19.129 -19.140 1.00 95.44 92 PHE A C 1
ATOM 703 O O . PHE A 1 92 ? 29.705 -19.393 -18.009 1.00 95.44 92 PHE A O 1
ATOM 710 N N . TYR A 1 93 ? 30.008 -17.903 -19.663 1.00 96.75 93 TYR A N 1
ATOM 711 C CA . TYR A 1 93 ? 29.512 -16.739 -18.920 1.00 96.75 93 TYR A CA 1
ATOM 712 C C . TYR A 1 93 ? 28.049 -16.884 -18.509 1.00 96.75 93 TYR A C 1
ATOM 714 O O . TYR A 1 93 ? 27.694 -16.666 -17.359 1.00 96.75 93 TYR A O 1
ATOM 722 N N . VAL A 1 94 ? 27.199 -17.347 -19.426 1.00 95.75 94 VAL A N 1
ATOM 723 C CA . VAL A 1 94 ? 25.797 -17.629 -19.102 1.00 95.75 94 VAL A CA 1
ATOM 724 C C . VAL A 1 94 ? 25.682 -18.711 -18.025 1.00 95.75 94 VAL A C 1
ATOM 726 O O . VAL A 1 94 ? 24.901 -18.563 -17.090 1.00 95.75 94 VAL A O 1
ATOM 729 N N . ALA A 1 95 ? 26.473 -19.782 -18.129 1.00 94.00 95 ALA A N 1
ATOM 730 C CA . ALA A 1 95 ? 26.471 -20.850 -17.137 1.00 94.00 95 ALA A CA 1
ATOM 731 C C . ALA A 1 95 ? 26.916 -20.354 -15.752 1.00 94.00 95 ALA A C 1
ATOM 733 O O . ALA A 1 95 ? 26.290 -20.724 -14.761 1.00 94.00 95 ALA A O 1
ATOM 734 N N . SER A 1 96 ? 27.939 -19.495 -15.668 1.00 94.75 96 SER A N 1
ATOM 735 C CA . SER A 1 96 ? 28.348 -18.890 -14.396 1.00 94.75 96 SER A CA 1
ATOM 736 C C . SER A 1 96 ? 27.287 -17.944 -13.838 1.00 94.75 96 SER A C 1
ATOM 738 O O . SER A 1 96 ? 27.001 -18.023 -12.649 1.00 94.75 96 SER A O 1
ATOM 740 N N . THR A 1 97 ? 26.637 -17.115 -14.663 1.00 93.62 97 THR A N 1
ATOM 741 C CA . THR A 1 97 ? 25.537 -16.249 -14.202 1.00 93.62 97 THR A CA 1
ATOM 742 C C . THR A 1 97 ? 24.380 -17.079 -13.641 1.00 93.62 97 THR A C 1
ATOM 744 O O . THR A 1 97 ? 23.893 -16.801 -12.548 1.00 93.62 97 THR A O 1
ATOM 747 N N . CYS A 1 98 ? 23.977 -18.150 -14.336 1.00 91.56 98 CYS A N 1
ATOM 748 C CA . CYS A 1 98 ? 22.959 -19.077 -13.835 1.00 91.56 98 CYS A CA 1
ATOM 749 C C . CYS A 1 98 ? 23.373 -19.752 -12.531 1.00 91.56 98 CYS A C 1
ATOM 751 O O . CYS A 1 98 ? 22.540 -19.913 -11.644 1.00 91.56 98 CYS A O 1
ATOM 753 N N . LEU A 1 99 ? 24.643 -20.144 -12.409 1.00 91.56 99 LEU A N 1
ATOM 754 C CA . LEU A 1 99 ? 25.159 -20.711 -11.173 1.00 91.56 99 LEU A CA 1
ATOM 755 C C . LEU A 1 99 ? 24.991 -19.722 -10.014 1.00 91.56 99 LEU A C 1
ATOM 757 O O . LEU A 1 99 ? 24.454 -20.114 -8.988 1.00 91.56 99 LEU A O 1
ATOM 761 N N . GLY A 1 100 ? 25.358 -18.449 -10.190 1.00 90.88 100 GLY A N 1
ATOM 762 C CA . GLY A 1 100 ? 25.170 -17.419 -9.160 1.00 90.88 100 GLY A CA 1
ATOM 763 C C . GLY A 1 100 ? 23.717 -17.304 -8.706 1.00 90.88 100 GLY A C 1
ATOM 764 O O . GLY A 1 100 ? 23.427 -17.344 -7.514 1.00 90.88 100 GLY A O 1
ATOM 765 N N . VAL A 1 101 ? 22.795 -17.274 -9.666 1.00 89.69 101 VAL A N 1
ATOM 766 C CA . VAL A 1 101 ? 21.351 -17.216 -9.416 1.00 89.69 101 VAL A CA 1
ATOM 767 C C . VAL A 1 101 ? 20.843 -18.444 -8.638 1.00 89.69 101 VAL A C 1
ATOM 769 O O . VAL A 1 101 ? 20.056 -18.302 -7.707 1.00 89.69 101 VAL A O 1
ATOM 772 N N . VAL A 1 102 ? 21.325 -19.647 -8.964 1.00 89.44 102 VAL A N 1
ATOM 773 C CA . VAL A 1 102 ? 20.978 -20.891 -8.247 1.00 89.44 102 VAL A CA 1
ATOM 774 C C . VAL A 1 102 ? 21.584 -20.940 -6.840 1.00 89.44 102 VAL A C 1
ATOM 776 O O . VAL A 1 102 ? 21.013 -21.568 -5.951 1.00 89.44 102 VAL A O 1
ATOM 779 N N . LEU A 1 103 ? 22.728 -20.289 -6.618 1.00 89.19 103 LEU A N 1
ATOM 780 C CA . LEU A 1 103 ? 23.368 -20.239 -5.304 1.00 89.19 103 LEU A CA 1
ATOM 781 C C . LEU A 1 103 ? 22.678 -19.266 -4.337 1.00 89.19 103 LEU A C 1
ATOM 783 O O . LEU A 1 103 ? 22.766 -19.490 -3.133 1.00 89.19 103 LEU A O 1
ATOM 787 N N . LEU A 1 104 ? 21.955 -18.246 -4.820 1.00 87.62 104 LEU A N 1
ATOM 788 C CA . LEU A 1 104 ? 21.311 -17.239 -3.960 1.00 87.62 104 LEU A CA 1
ATOM 789 C C . LEU A 1 104 ? 20.392 -17.846 -2.879 1.00 87.62 104 LEU A C 1
ATOM 791 O O . LEU A 1 104 ? 20.579 -17.522 -1.707 1.00 87.62 104 LEU A O 1
ATOM 795 N N . PRO A 1 105 ? 19.462 -18.776 -3.183 1.00 85.19 105 PRO A N 1
ATOM 796 C CA . PRO A 1 105 ? 18.634 -19.397 -2.147 1.00 85.19 105 PRO A CA 1
ATOM 797 C C . PRO A 1 105 ? 19.432 -20.243 -1.146 1.00 85.19 105 PRO A C 1
ATOM 799 O O . PRO A 1 105 ? 19.015 -20.385 0.002 1.00 85.19 105 PRO A O 1
ATOM 802 N N . LEU A 1 106 ? 20.576 -20.804 -1.561 1.00 85.25 106 LEU A N 1
ATOM 803 C CA . LEU A 1 106 ? 21.431 -21.626 -0.696 1.00 85.25 106 LEU A CA 1
ATOM 804 C C . LEU A 1 106 ? 22.198 -20.788 0.331 1.00 85.25 106 LEU A C 1
ATOM 806 O O . LEU A 1 106 ? 22.560 -21.304 1.386 1.00 85.25 106 LEU A O 1
ATOM 810 N N . LEU A 1 107 ? 22.406 -19.499 0.050 1.00 83.00 107 LEU A N 1
ATOM 811 C CA . LEU A 1 107 ? 22.961 -18.544 1.008 1.00 83.00 107 LEU A CA 1
ATOM 812 C C . LEU A 1 107 ? 21.936 -18.153 2.085 1.00 83.00 107 LEU A C 1
ATOM 814 O O . LEU A 1 107 ? 22.316 -17.644 3.135 1.00 83.00 107 LEU A O 1
ATOM 818 N N . GLY A 1 108 ? 20.649 -18.467 1.904 1.00 84.69 108 GLY A N 1
ATOM 819 C CA . GLY A 1 108 ? 19.581 -18.107 2.836 1.00 84.69 108 GLY A CA 1
ATOM 820 C C . GLY A 1 108 ? 19.387 -16.586 2.969 1.00 84.69 108 GLY A C 1
ATOM 821 O O . GLY A 1 108 ? 19.965 -15.818 2.205 1.00 84.69 108 GLY A O 1
ATOM 822 N N . PRO A 1 109 ? 18.566 -16.126 3.925 1.00 84.19 109 PRO A N 1
ATOM 823 C CA . PRO A 1 109 ? 18.386 -14.697 4.172 1.00 84.19 109 PRO A CA 1
ATOM 824 C C . PRO A 1 109 ? 19.658 -14.083 4.769 1.00 84.19 109 PRO A C 1
ATOM 826 O O . PRO A 1 109 ? 20.224 -14.639 5.711 1.00 84.19 109 PRO A O 1
ATOM 829 N N . TYR A 1 110 ? 20.081 -12.937 4.247 1.00 84.75 110 TYR A N 1
ATOM 830 C CA . TYR A 1 110 ? 21.203 -12.153 4.763 1.00 84.75 110 TYR A CA 1
ATOM 831 C C . TYR A 1 110 ? 20.770 -10.699 4.955 1.00 84.75 110 TYR A C 1
ATOM 833 O O . TYR A 1 110 ? 19.788 -10.250 4.355 1.00 84.75 110 TYR A O 1
ATOM 841 N N . ALA A 1 111 ? 21.475 -9.978 5.823 1.00 87.19 111 ALA A N 1
ATOM 842 C CA . ALA A 1 111 ? 21.316 -8.539 5.960 1.00 87.19 111 ALA A CA 1
ATOM 843 C C . ALA A 1 111 ? 22.337 -7.835 5.061 1.00 87.19 111 ALA A C 1
ATOM 845 O O . ALA A 1 111 ? 23.508 -8.198 5.032 1.00 87.19 111 ALA A O 1
ATOM 846 N N . SER A 1 112 ? 21.897 -6.819 4.327 1.00 87.19 112 SER A N 1
ATOM 847 C CA . SER A 1 112 ? 22.760 -6.011 3.469 1.00 87.19 112 SER A CA 1
ATOM 848 C C . SER A 1 112 ? 22.488 -4.530 3.680 1.00 87.19 112 SER A C 1
ATOM 850 O O . SER A 1 112 ? 21.371 -4.097 3.978 1.00 87.19 112 SER A O 1
ATOM 852 N N . ALA A 1 113 ? 23.533 -3.721 3.528 1.00 89.25 113 ALA A N 1
ATOM 853 C CA . ALA A 1 113 ? 23.369 -2.283 3.429 1.00 89.25 113 ALA A CA 1
ATOM 854 C C . ALA A 1 113 ? 22.747 -1.931 2.069 1.00 89.25 113 ALA A C 1
ATOM 856 O O . ALA A 1 113 ? 23.101 -2.519 1.045 1.00 89.25 113 ALA A O 1
ATOM 857 N N . GLY A 1 114 ? 21.895 -0.901 2.025 1.00 87.81 114 GLY A N 1
ATOM 858 C CA . GLY A 1 114 ? 21.206 -0.502 0.788 1.00 87.81 114 GLY A CA 1
ATOM 859 C C . GLY A 1 114 ? 22.141 -0.144 -0.379 1.00 87.81 114 GLY A C 1
ATOM 860 O O . GLY A 1 114 ? 21.752 -0.260 -1.537 1.00 87.81 114 GLY A O 1
ATOM 861 N N . TRP A 1 115 ? 23.388 0.247 -0.095 1.00 89.56 115 TRP A N 1
ATOM 862 C CA . TRP A 1 115 ? 24.411 0.462 -1.124 1.00 89.56 115 TRP A CA 1
ATOM 863 C C . TRP A 1 115 ? 24.899 -0.837 -1.772 1.00 89.56 115 TRP A C 1
ATOM 865 O O . TRP A 1 115 ? 25.135 -0.843 -2.978 1.00 89.56 115 TRP A O 1
ATOM 875 N N . SER A 1 116 ? 25.021 -1.924 -1.005 1.00 88.00 116 SER A N 1
ATOM 876 C CA . SER A 1 116 ? 25.375 -3.238 -1.553 1.00 88.00 116 SER A CA 1
ATOM 877 C C . SER A 1 116 ? 24.276 -3.725 -2.493 1.00 88.00 116 SER A C 1
ATOM 879 O O . SER A 1 116 ? 24.560 -4.043 -3.644 1.00 88.00 116 SER A O 1
ATOM 881 N N . ASP A 1 117 ? 23.014 -3.645 -2.056 1.00 87.44 117 ASP A N 1
ATOM 882 C CA . ASP A 1 117 ? 21.856 -4.036 -2.873 1.00 87.44 117 ASP A CA 1
ATOM 883 C C . ASP A 1 117 ? 21.783 -3.253 -4.188 1.00 87.44 117 ASP A C 1
ATOM 885 O O . ASP A 1 117 ? 21.496 -3.812 -5.249 1.00 87.44 117 ASP A O 1
ATOM 889 N N . LEU A 1 118 ? 22.057 -1.946 -4.133 1.00 91.12 118 LEU A N 1
ATOM 890 C CA . LEU A 1 118 ? 22.089 -1.100 -5.322 1.00 91.12 118 LEU A CA 1
ATOM 891 C C . LEU A 1 118 ? 23.178 -1.550 -6.307 1.00 91.12 118 LEU A C 1
ATOM 893 O O . LEU A 1 118 ? 22.929 -1.599 -7.514 1.00 91.12 118 LEU A O 1
ATOM 897 N N . LEU A 1 119 ? 24.378 -1.861 -5.812 1.00 92.38 119 LEU A N 1
ATOM 898 C CA . LEU A 1 119 ? 25.492 -2.313 -6.647 1.00 92.38 119 LEU A CA 1
ATOM 899 C C . LEU A 1 119 ? 25.227 -3.704 -7.234 1.00 92.38 119 LEU A C 1
ATOM 901 O O . LEU A 1 119 ? 25.486 -3.907 -8.419 1.00 92.38 119 LEU A O 1
ATOM 905 N N . ASP A 1 120 ? 24.628 -4.617 -6.474 1.00 89.12 120 ASP A N 1
ATOM 906 C CA . ASP A 1 120 ? 24.242 -5.947 -6.960 1.00 89.12 120 ASP A CA 1
ATOM 907 C C . ASP A 1 120 ? 23.163 -5.867 -8.052 1.00 89.12 120 ASP A C 1
ATOM 909 O O . ASP A 1 120 ? 23.254 -6.531 -9.096 1.00 89.12 120 ASP A O 1
ATOM 913 N N . ALA A 1 121 ? 22.168 -4.993 -7.869 1.00 89.88 121 ALA A N 1
ATOM 914 C CA . ALA A 1 121 ? 21.145 -4.724 -8.876 1.00 89.88 121 ALA A CA 1
ATOM 915 C C . ALA A 1 121 ? 21.754 -4.119 -10.152 1.00 89.88 121 ALA A C 1
ATOM 917 O O . ALA A 1 121 ? 21.446 -4.556 -11.266 1.00 89.88 121 ALA A O 1
ATOM 918 N N . LEU A 1 122 ? 22.665 -3.151 -10.007 1.00 93.88 122 LEU A N 1
ATOM 919 C CA . LEU A 1 122 ? 23.370 -2.547 -11.135 1.00 93.88 122 LEU A CA 1
ATOM 920 C C . LEU A 1 122 ? 24.247 -3.571 -11.871 1.00 93.88 122 LEU A C 1
ATOM 922 O O . LEU A 1 122 ? 24.245 -3.603 -13.103 1.00 93.88 122 LEU A O 1
ATOM 926 N N . GLY A 1 123 ? 24.952 -4.435 -11.138 1.00 94.19 123 GLY A N 1
ATOM 927 C CA . GLY A 1 123 ? 25.751 -5.525 -11.699 1.00 94.19 123 GLY A CA 1
ATOM 928 C C . GLY A 1 123 ? 24.893 -6.485 -12.520 1.00 94.19 123 GLY A C 1
ATOM 929 O O . GLY A 1 123 ? 25.231 -6.798 -13.662 1.00 94.19 123 GLY A O 1
ATOM 930 N N . SER A 1 124 ? 23.724 -6.860 -11.995 1.00 92.75 124 SER A N 1
ATOM 931 C CA . SER A 1 124 ? 22.756 -7.724 -12.682 1.00 92.75 124 SER A CA 1
ATOM 932 C C . SER A 1 124 ? 22.238 -7.108 -13.987 1.00 92.75 124 SER A C 1
ATOM 934 O O . SER A 1 124 ? 22.159 -7.789 -15.013 1.00 92.75 124 SER A O 1
ATOM 936 N N . LEU A 1 125 ? 21.945 -5.802 -13.986 1.00 92.94 125 LEU A N 1
ATOM 937 C CA . LEU A 1 125 ? 21.535 -5.068 -15.189 1.00 92.94 125 LEU A CA 1
ATOM 938 C C . LEU A 1 125 ? 22.643 -5.039 -16.252 1.00 92.94 125 LEU A C 1
ATOM 940 O O . LEU A 1 125 ? 22.375 -5.281 -17.434 1.00 92.94 125 LEU A O 1
ATOM 944 N N . ILE A 1 126 ? 23.889 -4.779 -15.845 1.00 95.06 126 ILE A N 1
ATOM 945 C CA . ILE A 1 126 ? 25.046 -4.786 -16.751 1.00 95.06 126 ILE A CA 1
ATOM 946 C C . ILE A 1 126 ? 25.259 -6.191 -17.330 1.00 95.06 126 ILE A C 1
ATOM 948 O O . ILE A 1 126 ? 25.428 -6.324 -18.545 1.00 95.06 126 ILE A O 1
ATOM 952 N N . SER A 1 127 ? 25.184 -7.233 -16.498 1.00 95.81 127 SER A N 1
ATOM 953 C CA . SER A 1 127 ? 25.311 -8.631 -16.922 1.00 95.81 127 SER A CA 1
ATOM 954 C C . SER A 1 127 ? 24.241 -9.008 -17.952 1.00 95.81 127 SER A C 1
ATOM 956 O O . SER A 1 127 ? 24.548 -9.526 -19.031 1.00 95.81 127 SER A O 1
ATOM 958 N N . GLY A 1 128 ? 22.982 -8.632 -17.701 1.00 93.31 128 GLY A N 1
ATOM 959 C CA . GLY A 1 128 ? 21.881 -8.810 -18.651 1.00 93.31 128 GLY A CA 1
ATOM 960 C C . GLY A 1 128 ? 22.136 -8.114 -19.993 1.00 93.31 128 GLY A C 1
ATOM 961 O O . GLY A 1 128 ? 21.935 -8.712 -21.055 1.00 93.31 128 GLY A O 1
ATOM 962 N N . ALA A 1 129 ? 22.658 -6.883 -19.971 1.00 94.38 129 ALA A N 1
ATOM 963 C CA . ALA A 1 129 ? 23.034 -6.157 -21.183 1.00 94.38 129 ALA A CA 1
ATOM 964 C C . ALA A 1 129 ? 24.181 -6.845 -21.949 1.00 94.38 129 ALA A C 1
ATOM 966 O O . ALA A 1 129 ? 24.138 -6.923 -23.182 1.00 94.38 129 ALA A O 1
ATOM 967 N N . ILE A 1 130 ? 25.181 -7.391 -21.246 1.00 96.31 130 ILE A N 1
ATOM 968 C CA . ILE A 1 130 ? 26.274 -8.172 -21.845 1.00 96.31 130 ILE A CA 1
ATOM 969 C C . ILE A 1 130 ? 25.714 -9.415 -22.542 1.00 96.31 130 ILE A C 1
ATOM 971 O O . ILE A 1 130 ? 26.011 -9.626 -23.723 1.00 96.31 130 ILE A O 1
ATOM 975 N N . ILE A 1 131 ? 24.867 -10.198 -21.861 1.00 95.50 131 ILE A N 1
ATOM 976 C CA . ILE A 1 131 ? 24.225 -11.400 -22.420 1.00 95.50 131 ILE A CA 1
ATOM 977 C C . ILE A 1 131 ? 23.428 -11.036 -23.674 1.00 95.50 131 ILE A C 1
ATOM 979 O O . ILE A 1 131 ? 23.637 -11.628 -24.739 1.00 95.50 131 ILE A O 1
ATOM 983 N N . ALA A 1 132 ? 22.568 -10.018 -23.587 1.00 93.38 132 ALA A N 1
ATOM 984 C CA . ALA A 1 132 ? 21.780 -9.552 -24.720 1.00 93.38 132 ALA A CA 1
ATOM 985 C C . ALA A 1 132 ? 22.686 -9.194 -25.905 1.00 93.38 132 ALA A C 1
ATOM 987 O O . ALA A 1 132 ? 22.465 -9.661 -27.025 1.00 93.38 132 ALA A O 1
ATOM 988 N N . MET A 1 133 ? 23.766 -8.448 -25.671 1.00 93.50 133 MET A N 1
ATOM 989 C CA . MET A 1 133 ? 24.697 -8.061 -26.724 1.00 93.50 133 MET A CA 1
ATOM 990 C C . MET A 1 133 ? 25.398 -9.254 -27.380 1.00 93.50 133 MET A C 1
ATOM 992 O O . MET A 1 133 ? 25.459 -9.302 -28.610 1.00 93.50 133 MET A O 1
ATOM 996 N N . VAL A 1 134 ? 25.935 -10.208 -26.612 1.00 94.38 134 VAL A N 1
ATOM 997 C CA . VAL A 1 134 ? 26.742 -11.319 -27.165 1.00 94.38 134 VAL A CA 1
ATOM 998 C C . VAL A 1 134 ? 25.912 -12.394 -27.880 1.00 94.38 134 VAL A C 1
ATOM 1000 O O . VAL A 1 134 ? 26.471 -13.205 -28.630 1.00 94.38 134 VAL A O 1
ATOM 1003 N N . TYR A 1 135 ? 24.588 -12.393 -27.695 1.00 92.88 135 TYR A N 1
ATOM 1004 C CA . TYR A 1 135 ? 23.669 -13.314 -28.374 1.00 92.88 135 TYR A CA 1
ATOM 1005 C C . TYR A 1 135 ? 22.838 -12.664 -29.483 1.00 92.88 135 TYR A C 1
ATOM 1007 O O . TYR A 1 135 ? 22.611 -13.306 -30.512 1.00 92.88 135 TYR A O 1
ATOM 1015 N N . THR A 1 136 ? 22.416 -11.408 -29.323 1.00 90.19 136 THR A N 1
ATOM 1016 C CA . THR A 1 136 ? 21.494 -10.762 -30.277 1.00 90.19 136 THR A CA 1
ATOM 1017 C C . THR A 1 136 ? 22.194 -9.858 -31.290 1.00 90.19 136 THR A C 1
ATOM 1019 O O . THR A 1 136 ? 21.675 -9.659 -32.386 1.00 90.19 136 THR A O 1
ATOM 1022 N N . SER A 1 137 ? 23.396 -9.356 -30.989 1.00 90.56 137 SER A N 1
ATOM 1023 C CA . SER A 1 137 ? 24.106 -8.426 -31.873 1.00 90.56 137 SER A CA 1
ATOM 1024 C C . SER A 1 137 ? 25.121 -9.127 -32.798 1.00 90.56 137 SER A C 1
ATOM 1026 O O . SER A 1 137 ? 25.456 -10.299 -32.584 1.00 90.56 137 SER A O 1
ATOM 1028 N N . PRO A 1 138 ? 25.686 -8.420 -33.801 1.00 91.00 138 PRO A N 1
ATOM 1029 C CA . PRO A 1 138 ? 26.755 -8.952 -34.654 1.00 91.00 138 PRO A CA 1
ATOM 1030 C C . PRO A 1 138 ? 28.010 -9.417 -33.895 1.00 91.00 138 PRO A C 1
ATOM 1032 O O . PRO A 1 138 ? 28.827 -10.147 -34.451 1.00 91.00 138 PRO A O 1
ATOM 1035 N N . THR A 1 139 ? 28.179 -9.055 -32.614 1.00 88.75 139 THR A N 1
ATOM 1036 C CA . THR A 1 139 ? 29.302 -9.547 -31.793 1.00 88.75 139 THR A CA 1
ATOM 1037 C C . THR A 1 139 ? 29.309 -11.062 -31.642 1.00 88.75 139 THR A C 1
ATOM 1039 O O . THR A 1 139 ? 30.376 -11.627 -31.424 1.00 88.75 139 THR A O 1
ATOM 1042 N N . LYS A 1 140 ? 28.167 -11.741 -31.818 1.00 89.25 140 LYS A N 1
ATOM 1043 C CA . LYS A 1 140 ? 28.076 -13.207 -31.783 1.00 89.25 140 LYS A CA 1
ATOM 1044 C C . LYS A 1 140 ? 29.041 -13.895 -32.755 1.00 89.25 140 LYS A C 1
ATOM 1046 O O . LYS A 1 140 ? 29.538 -14.981 -32.461 1.00 89.25 140 LYS A O 1
ATOM 1051 N N . GLU A 1 141 ? 29.333 -13.251 -33.885 1.00 88.19 141 GLU A N 1
ATOM 1052 C CA . GLU A 1 141 ? 30.247 -13.756 -34.915 1.00 88.19 141 GLU A CA 1
ATOM 1053 C C . GLU A 1 141 ? 31.705 -13.777 -34.443 1.00 88.19 141 GLU A C 1
ATOM 1055 O O . GLU A 1 141 ? 32.489 -14.611 -34.894 1.00 88.19 141 GLU A O 1
ATOM 1060 N N . CYS A 1 142 ? 32.066 -12.914 -33.487 1.00 87.00 142 CYS A N 1
ATOM 1061 C CA . CYS A 1 142 ? 33.411 -12.865 -32.913 1.00 87.00 142 CYS A CA 1
ATOM 1062 C C . CYS A 1 142 ? 33.753 -14.120 -32.096 1.00 87.00 142 CYS A C 1
ATOM 1064 O O . CYS A 1 142 ? 34.927 -14.409 -31.906 1.00 87.00 142 CYS A O 1
ATOM 1066 N N . PHE A 1 143 ? 32.746 -14.872 -31.642 1.00 86.62 143 PHE A N 1
ATOM 1067 C CA . PHE A 1 143 ? 32.908 -16.088 -30.837 1.00 86.62 143 PHE A CA 1
ATOM 1068 C C . PHE A 1 143 ? 32.764 -17.374 -31.676 1.00 86.62 143 PHE A C 1
ATOM 1070 O O . PHE A 1 143 ? 32.781 -18.484 -31.146 1.00 86.62 143 PHE A O 1
ATOM 1077 N N . GLY A 1 144 ? 32.567 -17.248 -32.993 1.00 77.19 144 GLY A N 1
ATOM 1078 C CA . GLY A 1 144 ? 32.265 -18.356 -33.895 1.00 77.19 144 GLY A CA 1
ATOM 1079 C C . GLY A 1 144 ? 33.505 -19.115 -34.361 1.00 77.19 144 GLY A C 1
ATOM 1080 O O . GLY A 1 144 ? 33.969 -18.925 -35.480 1.00 77.19 144 GLY A O 1
ATOM 1081 N N . GLY A 1 145 ? 34.015 -20.033 -33.544 1.00 60.78 145 GLY A N 1
ATOM 1082 C CA . GLY A 1 145 ? 35.009 -21.015 -33.982 1.00 60.78 145 GLY A CA 1
ATOM 1083 C C . GLY A 1 145 ? 34.374 -22.180 -34.745 1.00 60.78 145 GLY A C 1
ATOM 1084 O O . GLY A 1 145 ? 34.404 -23.282 -34.223 1.00 60.78 145 GLY A O 1
ATOM 1085 N N . GLY A 1 146 ? 33.752 -21.958 -35.914 1.00 55.53 146 GLY A N 1
ATOM 1086 C CA . GLY A 1 146 ? 33.306 -22.982 -36.893 1.00 55.53 146 GLY A CA 1
ATOM 1087 C C . GLY A 1 146 ? 32.375 -24.126 -36.432 1.00 55.53 146 GLY A C 1
ATOM 1088 O O . GLY A 1 146 ? 31.858 -24.863 -37.267 1.00 55.53 146 GLY A O 1
ATOM 1089 N N . ARG A 1 147 ? 32.139 -24.299 -35.131 1.00 57.69 147 ARG A N 1
ATOM 1090 C CA . ARG A 1 147 ? 31.284 -25.325 -34.536 1.00 57.69 147 ARG A CA 1
ATOM 1091 C C . ARG A 1 147 ? 29.897 -24.733 -34.327 1.00 57.69 147 ARG A C 1
ATOM 1093 O O . ARG A 1 147 ? 29.769 -23.596 -33.869 1.00 57.69 147 ARG A O 1
ATOM 1100 N N . LYS A 1 148 ? 28.863 -25.500 -34.688 1.00 57.50 148 LYS A N 1
ATOM 1101 C CA . LYS A 1 148 ? 27.465 -25.115 -34.460 1.00 57.50 148 LYS A CA 1
ATOM 1102 C C . LYS A 1 148 ? 27.297 -24.746 -32.976 1.00 57.50 148 LYS A C 1
ATOM 1104 O O . LYS A 1 148 ? 27.770 -25.507 -32.129 1.00 57.50 148 LYS A O 1
ATOM 1109 N N . PRO A 1 149 ? 26.692 -23.590 -32.652 1.00 55.38 149 PRO A N 1
ATOM 1110 C CA . PRO A 1 149 ? 26.443 -23.223 -31.264 1.00 55.38 149 PRO A CA 1
ATOM 1111 C C . PRO A 1 149 ? 25.581 -24.300 -30.582 1.00 55.38 149 PRO A C 1
ATOM 1113 O O . PRO A 1 149 ? 24.805 -24.969 -31.275 1.00 55.38 149 PRO A O 1
ATOM 1116 N N . PRO A 1 150 ? 25.688 -24.473 -29.251 1.00 54.91 150 PRO A N 1
ATOM 1117 C CA . PRO A 1 150 ? 24.723 -25.276 -28.511 1.00 54.91 150 PRO A CA 1
ATOM 1118 C C . PRO A 1 150 ? 23.308 -24.775 -28.823 1.00 54.91 150 PRO A C 1
ATOM 1120 O O . PRO A 1 150 ? 23.077 -23.575 -28.992 1.00 54.91 150 PRO A O 1
ATOM 1123 N N . THR A 1 151 ? 22.380 -25.713 -28.981 1.00 54.09 151 THR A N 1
ATOM 1124 C CA . THR A 1 151 ? 21.004 -25.459 -29.415 1.00 54.09 151 THR A CA 1
ATOM 1125 C C . THR A 1 151 ? 20.297 -24.415 -28.537 1.00 54.09 151 THR A C 1
ATOM 1127 O O . THR A 1 151 ? 20.539 -24.380 -27.330 1.00 54.09 151 THR A O 1
ATOM 1130 N N . PRO A 1 152 ? 19.366 -23.615 -29.099 1.00 51.75 152 PRO A N 1
ATOM 1131 C CA . PRO A 1 152 ? 18.595 -22.595 -28.373 1.00 51.75 152 PRO A CA 1
ATOM 1132 C C . PRO A 1 152 ? 17.852 -23.118 -27.129 1.00 51.75 152 PRO A C 1
ATOM 1134 O O . PRO A 1 152 ? 17.541 -22.334 -26.240 1.00 51.75 152 PRO A O 1
ATOM 1137 N N . ALA A 1 153 ? 17.654 -24.435 -27.011 1.00 50.28 153 ALA A N 1
ATOM 1138 C CA . ALA A 1 153 ? 17.165 -25.094 -25.802 1.00 50.28 153 ALA A CA 1
ATOM 1139 C C . ALA A 1 153 ? 18.007 -24.790 -24.546 1.00 50.28 153 ALA A C 1
ATOM 1141 O O . ALA A 1 153 ? 17.437 -24.639 -23.475 1.00 50.28 153 ALA A O 1
ATOM 1142 N N . LEU A 1 154 ? 19.334 -24.634 -24.658 1.00 49.09 154 LEU A N 1
ATOM 1143 C CA . LEU A 1 154 ? 20.182 -24.277 -23.513 1.00 49.09 154 LEU A CA 1
ATOM 1144 C C . LEU A 1 154 ? 19.944 -22.823 -23.073 1.00 49.09 154 LEU A C 1
ATOM 1146 O O . LEU A 1 154 ? 19.927 -22.541 -21.885 1.00 49.09 154 LEU A O 1
ATOM 1150 N N . VAL A 1 155 ? 19.714 -21.912 -24.025 1.00 50.88 155 VAL A N 1
ATOM 1151 C CA . VAL A 1 155 ? 19.406 -20.494 -23.755 1.00 50.88 155 VAL A CA 1
ATOM 1152 C C . VAL A 1 155 ? 18.008 -20.343 -23.146 1.00 50.88 155 VAL A C 1
ATOM 1154 O O . VAL A 1 155 ? 17.826 -19.556 -22.227 1.00 50.88 155 VAL A O 1
ATOM 1157 N N . LEU A 1 156 ? 17.032 -21.131 -23.605 1.00 47.84 156 LEU A N 1
ATOM 1158 C CA . LEU A 1 156 ? 15.685 -21.169 -23.026 1.00 47.84 156 LEU A CA 1
ATOM 1159 C C . LEU A 1 156 ? 15.662 -21.831 -21.638 1.00 47.84 156 LEU A C 1
ATOM 1161 O O . LEU A 1 156 ? 14.973 -21.339 -20.753 1.00 47.84 156 LEU A O 1
ATOM 1165 N N . LEU A 1 157 ? 16.457 -22.883 -21.411 1.00 47.00 157 LEU A N 1
ATOM 1166 C CA . LEU A 1 157 ? 16.644 -23.494 -20.088 1.00 47.00 157 LEU A CA 1
ATOM 1167 C C . LEU A 1 157 ? 17.276 -22.497 -19.100 1.00 47.00 157 LEU A C 1
ATOM 1169 O O . LEU A 1 157 ? 16.835 -22.387 -17.963 1.00 47.00 157 LEU A O 1
ATOM 1173 N N . VAL A 1 158 ? 18.270 -21.732 -19.556 1.00 47.50 158 VAL A N 1
ATOM 1174 C CA . VAL A 1 158 ? 18.931 -20.642 -18.816 1.00 47.50 158 VAL A CA 1
ATOM 1175 C C . VAL A 1 158 ? 17.947 -19.533 -18.436 1.00 47.50 158 VAL A C 1
ATOM 1177 O O . VAL A 1 158 ? 17.934 -19.100 -17.286 1.00 47.50 158 VAL A O 1
ATOM 1180 N N . LEU A 1 159 ? 17.106 -19.091 -19.378 1.00 45.03 159 LEU A N 1
ATOM 1181 C CA . LEU A 1 159 ? 16.081 -18.074 -19.120 1.00 45.03 159 LEU A CA 1
ATOM 1182 C C . LEU A 1 159 ? 14.992 -18.601 -18.169 1.00 45.03 159 LEU A C 1
ATOM 1184 O O . LEU A 1 159 ? 14.562 -17.874 -17.279 1.00 45.03 159 LEU A O 1
ATOM 1188 N N . GLY A 1 160 ? 14.617 -19.879 -18.287 1.00 42.25 160 GLY A N 1
ATOM 1189 C CA . GLY A 1 160 ? 13.666 -20.537 -17.387 1.00 42.25 160 GLY A CA 1
ATOM 1190 C C . GLY A 1 160 ? 14.188 -20.727 -15.956 1.00 42.25 160 GLY A C 1
ATOM 1191 O O . GLY A 1 160 ? 13.446 -20.508 -15.002 1.00 42.25 160 GLY A O 1
ATOM 1192 N N . VAL A 1 161 ? 15.469 -21.072 -15.776 1.00 44.25 161 VAL A N 1
ATOM 1193 C CA . VAL A 1 161 ? 16.102 -21.183 -14.445 1.00 44.25 161 VAL A CA 1
ATOM 1194 C C . VAL A 1 161 ? 16.274 -19.805 -13.793 1.00 44.25 161 VAL A C 1
ATOM 1196 O O . VAL A 1 161 ? 16.051 -19.672 -12.593 1.00 44.25 161 VAL A O 1
ATOM 1199 N N . ALA A 1 162 ? 16.596 -18.764 -14.570 1.00 40.50 162 ALA A N 1
ATOM 1200 C CA . ALA A 1 162 ? 16.652 -17.387 -14.073 1.00 40.50 162 ALA A CA 1
ATOM 1201 C C . ALA A 1 162 ? 15.271 -16.862 -13.632 1.00 40.50 162 ALA A C 1
ATOM 1203 O O . ALA A 1 162 ? 15.172 -16.192 -12.606 1.00 40.50 162 ALA A O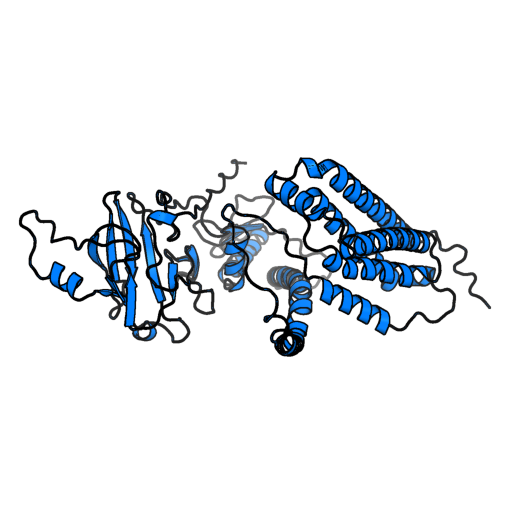 1
ATOM 1204 N N . ALA A 1 163 ? 14.199 -17.223 -14.346 1.00 43.38 163 ALA A N 1
ATOM 1205 C CA . ALA A 1 163 ? 12.825 -16.908 -13.950 1.00 43.38 163 ALA A CA 1
ATOM 1206 C C . ALA A 1 163 ? 12.387 -17.650 -12.670 1.00 43.38 163 ALA A C 1
ATOM 1208 O O . ALA A 1 163 ? 11.676 -17.082 -11.845 1.00 43.38 163 ALA A O 1
ATOM 1209 N N . ALA A 1 164 ? 12.853 -18.888 -12.462 1.00 39.50 164 ALA A N 1
ATOM 1210 C CA . ALA A 1 164 ? 12.559 -19.678 -11.261 1.00 39.50 164 ALA A CA 1
ATOM 1211 C C . ALA A 1 164 ? 13.258 -19.162 -9.985 1.00 39.50 164 ALA A C 1
ATOM 1213 O O . ALA A 1 164 ? 12.792 -19.426 -8.880 1.00 39.50 164 ALA A O 1
ATOM 1214 N N . ALA A 1 165 ? 14.360 -18.423 -10.124 1.00 40.94 165 ALA A N 1
ATOM 1215 C CA . ALA A 1 165 ? 15.185 -17.940 -9.015 1.00 40.94 165 ALA A CA 1
ATOM 1216 C C . ALA A 1 165 ? 15.055 -16.426 -8.742 1.00 40.94 165 ALA A C 1
ATOM 1218 O O . ALA A 1 165 ? 15.703 -15.904 -7.841 1.00 40.94 165 ALA A O 1
ATOM 1219 N N . GLY A 1 166 ? 14.154 -15.732 -9.449 1.00 36.06 166 GLY A N 1
ATOM 1220 C CA . GLY A 1 166 ? 13.712 -14.368 -9.122 1.00 36.06 166 GLY A CA 1
ATOM 1221 C C . GLY A 1 166 ? 12.870 -14.259 -7.839 1.00 36.06 166 GLY A C 1
ATOM 1222 O O . GLY A 1 166 ? 12.394 -13.175 -7.507 1.00 36.06 166 GLY A O 1
ATOM 1223 N N . MET A 1 167 ? 12.685 -15.356 -7.098 1.00 37.72 167 MET A N 1
ATOM 1224 C CA . MET A 1 167 ? 12.236 -15.311 -5.709 1.00 37.72 167 MET A CA 1
ATOM 1225 C C . MET A 1 167 ? 13.421 -14.891 -4.832 1.00 37.72 167 MET A C 1
ATOM 1227 O O . MET A 1 167 ? 14.256 -15.723 -4.480 1.00 37.72 167 MET A O 1
ATOM 1231 N N . GLN A 1 168 ? 13.511 -13.602 -4.486 1.00 36.06 168 GLN A N 1
ATOM 1232 C CA . GLN A 1 168 ? 14.467 -13.164 -3.467 1.00 36.06 168 GLN A CA 1
ATOM 1233 C C . GLN A 1 168 ? 14.216 -13.937 -2.158 1.00 36.06 168 GLN A C 1
ATOM 1235 O O . GLN A 1 168 ? 13.054 -14.054 -1.747 1.00 36.06 168 GLN A O 1
ATOM 1240 N N . PRO A 1 169 ? 15.253 -14.454 -1.467 1.00 34.25 169 PRO A N 1
ATOM 1241 C CA . PRO A 1 169 ? 15.100 -14.808 -0.063 1.00 34.25 169 PRO A CA 1
ATOM 1242 C C . PRO A 1 169 ? 14.651 -13.544 0.678 1.00 34.25 169 PRO A C 1
ATOM 1244 O O . PRO A 1 169 ? 15.186 -12.464 0.438 1.00 34.25 169 PRO A O 1
ATOM 1247 N N . GLY A 1 170 ? 13.609 -13.661 1.505 1.00 34.22 170 GLY A N 1
ATOM 1248 C CA . GLY A 1 170 ? 12.954 -12.512 2.126 1.00 34.22 170 GLY A CA 1
ATOM 1249 C C . GLY A 1 170 ? 13.956 -11.578 2.801 1.00 34.22 170 GLY A C 1
ATOM 1250 O O . GLY A 1 170 ? 14.568 -11.946 3.802 1.00 34.22 170 GLY A O 1
ATOM 1251 N N . VAL A 1 171 ? 14.099 -10.368 2.259 1.00 36.12 171 VAL A N 1
ATOM 1252 C CA . VAL A 1 171 ? 14.786 -9.268 2.934 1.00 36.12 171 VAL A CA 1
ATOM 1253 C C . VAL A 1 171 ? 13.945 -8.924 4.156 1.00 36.12 171 VAL A C 1
ATOM 1255 O O . VAL A 1 171 ? 12.834 -8.400 4.043 1.00 36.12 171 VAL A O 1
ATOM 1258 N N . VAL A 1 172 ? 14.448 -9.264 5.339 1.00 33.03 172 VAL A N 1
ATOM 1259 C CA . VAL A 1 172 ? 13.785 -8.943 6.601 1.00 33.03 172 VAL A CA 1
ATOM 1260 C C . VAL A 1 172 ? 13.956 -7.445 6.856 1.00 33.03 172 VAL A C 1
ATOM 1262 O O . VAL A 1 172 ? 14.943 -6.997 7.432 1.00 33.03 172 VAL A O 1
ATOM 1265 N N . ARG A 1 173 ? 12.978 -6.647 6.421 1.00 33.12 173 ARG A N 1
ATOM 1266 C CA . ARG A 1 173 ? 12.802 -5.269 6.892 1.00 33.12 173 ARG A CA 1
ATOM 1267 C C . ARG A 1 173 ? 11.942 -5.311 8.148 1.00 33.12 173 ARG A C 1
ATOM 1269 O O . ARG A 1 173 ? 10.732 -5.508 8.061 1.00 33.12 173 ARG A O 1
ATOM 1276 N N . LEU A 1 174 ? 12.555 -5.154 9.319 1.00 31.03 174 LEU A N 1
ATOM 1277 C CA . LEU A 1 174 ? 11.793 -5.032 10.558 1.00 31.03 174 LEU A CA 1
ATOM 1278 C C . LEU A 1 174 ? 11.227 -3.616 10.687 1.00 31.03 174 LEU A C 1
ATOM 1280 O O . LEU A 1 174 ? 11.958 -2.657 10.923 1.00 31.03 174 LEU A O 1
ATOM 1284 N N . ALA A 1 175 ? 9.903 -3.522 10.580 1.00 29.67 175 ALA A N 1
ATOM 1285 C CA . ALA A 1 175 ? 9.137 -2.614 11.420 1.00 29.67 175 ALA A CA 1
ATOM 1286 C C . ALA A 1 175 ? 9.131 -3.181 12.853 1.00 29.67 175 ALA A C 1
ATOM 1288 O O . ALA A 1 175 ? 9.079 -4.395 13.057 1.00 29.67 175 ALA A O 1
ATOM 1289 N N . GLU A 1 176 ? 9.259 -2.301 13.837 1.00 31.61 176 GLU A N 1
ATOM 1290 C CA . GLU A 1 176 ? 9.532 -2.626 15.236 1.00 31.61 176 GLU A CA 1
ATOM 1291 C C . GLU A 1 176 ? 8.511 -3.592 15.882 1.00 31.61 176 GLU A C 1
ATOM 1293 O O . GLU A 1 176 ? 7.312 -3.327 15.911 1.00 31.61 176 GLU A O 1
ATOM 1298 N N . GLY A 1 177 ? 9.019 -4.651 16.532 1.00 28.52 177 GLY A N 1
ATOM 1299 C CA . GLY A 1 177 ? 8.515 -5.089 17.843 1.00 28.52 177 GLY A CA 1
ATOM 1300 C C . GLY A 1 177 ? 7.774 -6.434 17.973 1.00 28.52 177 GLY A C 1
ATOM 1301 O O . GLY A 1 177 ? 6.550 -6.471 17.896 1.00 28.52 177 GLY A O 1
ATOM 1302 N N . LYS A 1 178 ? 8.524 -7.467 18.413 1.00 26.28 178 LYS A N 1
ATOM 1303 C CA . LYS A 1 178 ? 8.250 -8.485 19.479 1.00 26.28 178 LYS A CA 1
ATOM 1304 C C . LYS A 1 178 ? 8.494 -9.960 19.076 1.00 26.28 178 LYS A C 1
ATOM 1306 O O . LYS A 1 178 ? 8.249 -10.329 17.934 1.00 26.28 178 LYS A O 1
ATOM 1311 N N . PRO A 1 179 ? 8.981 -10.815 20.010 1.00 28.39 179 PRO A N 1
ATOM 1312 C CA . PRO A 1 179 ? 9.543 -12.128 19.690 1.00 28.39 179 PRO A CA 1
ATOM 1313 C C . PRO A 1 179 ? 8.487 -13.244 19.683 1.00 28.39 179 PRO A C 1
ATOM 1315 O O . PRO A 1 179 ? 7.531 -13.212 20.458 1.00 28.39 179 PRO A O 1
ATOM 1318 N N . LEU A 1 180 ? 8.705 -14.271 18.854 1.00 26.70 180 LEU A N 1
ATOM 1319 C CA . LEU A 1 180 ? 7.866 -15.470 18.774 1.00 26.70 180 LEU A CA 1
ATOM 1320 C C . LEU A 1 180 ? 8.654 -16.732 19.162 1.00 26.70 180 LEU A C 1
ATOM 1322 O O . LEU A 1 180 ? 9.789 -16.947 18.744 1.00 26.70 180 LEU A O 1
ATOM 1326 N N . ILE A 1 181 ? 8.019 -17.540 20.012 1.00 29.41 181 ILE A N 1
ATOM 1327 C CA . ILE A 1 181 ? 8.547 -18.718 20.711 1.00 29.41 181 ILE A CA 1
ATOM 1328 C C . ILE A 1 181 ? 8.450 -19.987 19.835 1.00 29.41 181 ILE A C 1
ATOM 1330 O O . ILE A 1 181 ? 7.504 -20.167 19.074 1.00 29.41 181 ILE A O 1
ATOM 1334 N N . ARG A 1 182 ? 9.443 -20.878 19.997 1.00 27.34 182 ARG A N 1
ATOM 1335 C CA . ARG A 1 182 ? 9.650 -22.202 19.363 1.00 27.34 182 ARG A CA 1
ATOM 1336 C C . ARG A 1 182 ? 8.446 -23.165 19.415 1.00 27.34 182 ARG A C 1
ATOM 1338 O O . ARG A 1 182 ? 7.872 -23.369 20.480 1.00 27.34 182 ARG A O 1
ATOM 1345 N N . GLY A 1 183 ? 8.230 -23.927 18.327 1.00 23.73 183 GLY A N 1
ATOM 1346 C CA . GLY A 1 183 ? 7.434 -25.169 18.358 1.00 23.73 183 GLY A CA 1
ATOM 1347 C C . GLY A 1 183 ? 7.258 -25.954 17.038 1.00 23.73 183 GLY A C 1
ATOM 1348 O O . GLY A 1 183 ? 6.296 -25.741 16.317 1.00 23.73 183 GLY A O 1
ATOM 1349 N N . SER A 1 184 ? 8.121 -26.957 16.818 1.00 25.45 184 SER A N 1
ATOM 1350 C CA . SER A 1 184 ? 7.966 -28.192 16.001 1.00 25.45 184 SER A CA 1
ATOM 1351 C C . SER A 1 184 ? 7.853 -28.123 14.452 1.00 25.45 184 SER A C 1
ATOM 1353 O O . SER A 1 184 ? 6.822 -27.789 13.879 1.00 25.45 184 SER A O 1
ATOM 1355 N N . VAL A 1 185 ? 8.916 -28.580 13.768 1.00 29.30 185 VAL A N 1
ATOM 1356 C CA . VAL A 1 185 ? 9.125 -28.561 12.296 1.00 29.30 185 VAL A CA 1
ATOM 1357 C C . VAL A 1 185 ? 8.764 -29.896 11.596 1.00 29.30 185 VAL A C 1
ATOM 1359 O O . VAL A 1 185 ? 8.741 -29.995 10.374 1.00 29.30 185 VAL A O 1
ATOM 1362 N N . GLY A 1 186 ? 8.414 -30.950 12.338 1.00 27.33 186 GLY A N 1
ATOM 1363 C CA . GLY A 1 186 ? 8.402 -32.320 11.795 1.00 27.33 186 GLY A CA 1
ATOM 1364 C C . GLY A 1 186 ? 7.193 -32.756 10.949 1.00 27.33 186 GLY A C 1
ATOM 1365 O O . GLY A 1 186 ? 7.316 -33.714 10.194 1.00 27.33 186 GLY A O 1
ATOM 1366 N N . LYS A 1 187 ? 6.021 -32.107 11.043 1.00 29.28 187 LYS A N 1
ATOM 1367 C CA . LYS A 1 187 ? 4.779 -32.583 10.373 1.00 29.28 187 LYS A CA 1
ATOM 1368 C C . LYS A 1 187 ? 4.297 -31.726 9.196 1.00 29.28 187 LYS A C 1
ATOM 1370 O O . LYS A 1 187 ? 3.369 -32.124 8.499 1.00 29.28 187 LYS A O 1
ATOM 1375 N N . PHE A 1 188 ? 4.943 -30.590 8.938 1.00 30.03 188 PHE A N 1
ATOM 1376 C CA . PHE A 1 188 ? 4.577 -29.668 7.856 1.00 30.03 188 PHE A CA 1
ATOM 1377 C C . PHE A 1 188 ? 5.109 -30.124 6.482 1.00 30.03 188 PHE A C 1
ATOM 1379 O O . PHE A 1 188 ? 4.466 -29.918 5.458 1.00 30.03 188 PHE A O 1
ATOM 1386 N N . LEU A 1 189 ? 6.242 -30.833 6.449 1.00 30.58 189 LEU A N 1
ATOM 1387 C CA . LEU A 1 189 ? 6.988 -31.084 5.209 1.00 30.58 189 LEU A CA 1
ATOM 1388 C C . LEU A 1 189 ? 6.369 -32.136 4.269 1.00 30.58 189 LEU A C 1
ATOM 1390 O O . LEU A 1 189 ? 6.681 -32.137 3.083 1.00 30.58 189 LEU A O 1
ATOM 1394 N N . HIS A 1 190 ? 5.453 -32.989 4.741 1.00 29.95 190 HIS A N 1
ATOM 1395 C CA . HIS A 1 190 ? 4.849 -34.025 3.888 1.00 29.95 190 HIS A CA 1
ATOM 1396 C C . HIS A 1 190 ? 3.548 -33.577 3.195 1.00 29.95 190 HIS A C 1
ATOM 1398 O O . HIS A 1 190 ? 3.229 -34.062 2.113 1.00 29.95 190 HIS A O 1
ATOM 1404 N N . LYS A 1 191 ? 2.819 -32.607 3.769 1.00 29.88 191 LYS A N 1
ATOM 1405 C CA . LYS A 1 191 ? 1.566 -32.084 3.189 1.00 29.88 191 LYS A CA 1
ATOM 1406 C C . LYS A 1 191 ? 1.821 -30.977 2.153 1.00 29.88 191 LYS A C 1
ATOM 1408 O O . LYS A 1 191 ? 1.056 -30.848 1.204 1.00 29.88 191 LYS A O 1
ATOM 1413 N N . SER A 1 192 ? 2.935 -30.251 2.278 1.00 34.84 192 SER A N 1
ATOM 1414 C CA . SER A 1 192 ? 3.327 -29.182 1.348 1.00 34.84 192 SER A CA 1
ATOM 1415 C C . SER A 1 192 ? 3.785 -29.703 -0.022 1.00 34.84 192 SER A C 1
ATOM 1417 O O . SER A 1 192 ? 3.546 -29.049 -1.030 1.00 34.84 192 SER A O 1
ATOM 1419 N N . GLY A 1 193 ? 4.358 -30.910 -0.105 1.00 29.22 193 GLY A N 1
ATOM 1420 C CA . GLY A 1 193 ? 4.864 -31.469 -1.369 1.00 29.22 193 GLY A CA 1
ATOM 1421 C C . GLY A 1 193 ? 3.793 -31.769 -2.431 1.00 29.22 193 GLY A C 1
ATOM 1422 O O . GLY A 1 193 ? 4.096 -31.754 -3.620 1.00 29.22 193 GLY A O 1
ATOM 1423 N N . ILE A 1 194 ? 2.538 -32.001 -2.026 1.00 31.66 194 ILE A N 1
ATOM 1424 C CA . ILE A 1 194 ? 1.428 -32.334 -2.942 1.00 31.66 194 ILE A CA 1
ATOM 1425 C C . ILE A 1 194 ? 0.708 -31.067 -3.450 1.00 31.66 194 ILE A C 1
ATOM 1427 O O . ILE A 1 194 ? 0.246 -31.044 -4.590 1.00 31.66 194 ILE A O 1
ATOM 1431 N N . GLU A 1 195 ? 0.678 -29.989 -2.659 1.00 33.09 195 GLU A N 1
ATOM 1432 C CA . GLU A 1 195 ? 0.096 -28.693 -3.055 1.00 33.09 195 GLU A CA 1
ATOM 1433 C C . GLU A 1 195 ? 1.065 -27.843 -3.907 1.00 33.09 195 GLU A C 1
ATOM 1435 O O . GLU A 1 195 ? 0.633 -27.121 -4.806 1.00 33.09 195 GLU A O 1
ATOM 1440 N N . ILE A 1 196 ? 2.384 -28.010 -3.733 1.00 32.66 196 ILE A N 1
ATOM 1441 C CA . ILE A 1 196 ? 3.418 -27.344 -4.553 1.00 32.66 196 ILE A CA 1
ATOM 1442 C C . ILE A 1 196 ? 3.330 -27.756 -6.035 1.00 32.66 196 ILE A C 1
ATOM 1444 O O . ILE A 1 196 ? 3.527 -26.926 -6.922 1.00 32.66 196 ILE A O 1
ATOM 1448 N N . ASN A 1 197 ? 2.952 -29.005 -6.331 1.00 32.06 197 ASN A N 1
ATOM 1449 C CA . ASN A 1 197 ? 2.832 -29.489 -7.711 1.00 32.06 197 ASN A CA 1
ATOM 1450 C C . ASN A 1 197 ? 1.583 -28.934 -8.438 1.00 32.06 197 ASN A C 1
ATOM 1452 O O . ASN A 1 197 ? 1.574 -28.812 -9.659 1.00 32.06 197 ASN A O 1
ATOM 1456 N N . LYS A 1 198 ? 0.539 -28.538 -7.692 1.00 30.56 198 LYS A N 1
ATOM 1457 C CA . LYS A 1 198 ? -0.651 -27.859 -8.243 1.00 30.56 198 LYS A CA 1
ATOM 1458 C C . LYS A 1 198 ? -0.433 -26.349 -8.402 1.00 30.56 198 LYS A C 1
ATOM 1460 O O . LYS A 1 198 ? -0.935 -25.767 -9.359 1.00 30.56 198 LYS A O 1
ATOM 1465 N N . GLY A 1 199 ? 0.380 -25.739 -7.535 1.00 32.78 199 GLY A N 1
ATOM 1466 C CA . GLY A 1 199 ? 0.840 -24.352 -7.684 1.00 32.78 199 GLY A CA 1
ATOM 1467 C C . GLY A 1 199 ? 1.778 -24.140 -8.881 1.00 32.78 199 GLY A C 1
ATOM 1468 O O . GLY A 1 199 ? 1.709 -23.105 -9.537 1.00 32.78 199 GLY A O 1
ATOM 1469 N N . ALA A 1 200 ? 2.592 -25.138 -9.239 1.00 29.14 200 ALA A N 1
ATOM 1470 C CA . ALA A 1 200 ? 3.557 -25.044 -10.340 1.00 29.14 200 ALA A CA 1
ATOM 1471 C C . ALA A 1 200 ? 2.923 -24.875 -11.740 1.00 29.14 200 ALA A C 1
ATOM 1473 O O . ALA A 1 200 ? 3.539 -24.273 -12.616 1.00 29.14 200 ALA A O 1
ATOM 1474 N N . ILE A 1 201 ? 1.683 -25.341 -11.952 1.00 33.47 201 ILE A N 1
ATOM 1475 C CA . ILE A 1 201 ? 0.963 -25.186 -13.234 1.00 33.47 201 ILE A CA 1
ATOM 1476 C C . ILE A 1 201 ? 0.260 -23.816 -13.330 1.00 33.47 201 ILE A C 1
ATOM 1478 O O . ILE A 1 201 ? 0.114 -23.280 -14.425 1.00 33.47 201 ILE A O 1
ATOM 1482 N N . ALA A 1 202 ? -0.114 -23.202 -12.202 1.00 37.16 202 ALA A N 1
ATOM 1483 C CA . ALA A 1 202 ? -0.767 -21.888 -12.173 1.00 37.16 202 ALA A CA 1
ATOM 1484 C C . ALA A 1 202 ? 0.226 -20.704 -12.174 1.00 37.16 202 ALA A C 1
ATOM 1486 O O . ALA A 1 202 ? -0.117 -19.608 -12.607 1.00 37.16 202 ALA A O 1
ATOM 1487 N N . VAL A 1 203 ? 1.467 -20.915 -11.724 1.00 37.06 203 VAL A N 1
ATOM 1488 C CA . VAL A 1 203 ? 2.469 -19.843 -11.553 1.00 37.06 203 VAL A CA 1
ATOM 1489 C C . VAL A 1 203 ? 3.280 -19.565 -12.830 1.00 37.06 203 VAL A C 1
ATOM 1491 O O . VAL A 1 203 ? 3.775 -18.452 -13.010 1.00 37.06 203 VAL A O 1
ATOM 1494 N N . GLY A 1 204 ? 3.323 -20.508 -13.780 1.00 30.80 204 GLY A N 1
ATOM 1495 C CA . GLY A 1 204 ? 3.978 -20.331 -15.085 1.00 30.80 204 GLY A CA 1
ATOM 1496 C C . GLY A 1 204 ? 3.382 -19.219 -15.964 1.00 30.80 204 GLY A C 1
ATOM 1497 O O . GLY A 1 204 ? 4.061 -18.734 -16.861 1.00 30.80 204 GLY A O 1
ATOM 1498 N N . GLY A 1 205 ? 2.152 -18.767 -15.686 1.00 34.62 205 GLY A N 1
ATOM 1499 C CA . GLY A 1 205 ? 1.523 -17.630 -16.373 1.00 34.62 205 GLY A CA 1
ATOM 1500 C C . GLY A 1 205 ? 1.742 -16.265 -15.706 1.00 34.62 205 GLY A C 1
ATOM 1501 O O . GLY A 1 205 ? 1.478 -15.243 -16.327 1.00 34.62 205 GLY A O 1
ATOM 1502 N N . GLY A 1 206 ? 2.213 -16.218 -14.455 1.00 32.59 206 GLY A N 1
ATOM 1503 C CA . GLY A 1 206 ? 2.217 -14.983 -13.660 1.00 32.59 206 GLY A CA 1
ATOM 1504 C C . GLY A 1 206 ? 3.470 -14.119 -13.812 1.00 32.59 206 GLY A C 1
ATOM 1505 O O . GLY A 1 206 ? 3.385 -12.898 -13.755 1.00 32.59 206 GLY A O 1
ATOM 1506 N N . VAL A 1 207 ? 4.644 -14.720 -14.024 1.00 34.53 207 VAL A N 1
ATOM 1507 C CA . VAL A 1 207 ? 5.923 -14.005 -13.825 1.00 34.53 207 VAL A CA 1
ATOM 1508 C C . VAL A 1 207 ? 6.549 -13.493 -15.134 1.00 34.53 207 VAL A C 1
ATOM 1510 O O . VAL A 1 207 ? 7.121 -12.404 -15.142 1.00 34.53 207 VAL A O 1
ATOM 1513 N N . GLU A 1 208 ? 6.350 -14.173 -16.272 1.00 38.69 208 GLU A N 1
ATOM 1514 C CA . GLU A 1 208 ? 6.672 -13.603 -17.600 1.00 38.69 208 GLU A CA 1
ATOM 1515 C C . GLU A 1 208 ? 5.706 -12.472 -17.997 1.00 38.69 208 GLU A C 1
ATOM 1517 O O . GLU A 1 208 ? 6.083 -11.559 -18.737 1.00 38.69 208 GLU A O 1
ATOM 1522 N N . HIS A 1 209 ? 4.482 -12.496 -17.460 1.00 37.88 209 HIS A N 1
ATOM 1523 C CA . HIS A 1 209 ? 3.470 -11.472 -17.690 1.00 37.88 209 HIS A CA 1
ATOM 1524 C C . HIS A 1 209 ? 3.744 -10.230 -16.829 1.00 37.88 209 HIS A C 1
ATOM 1526 O O . HIS A 1 209 ? 3.724 -9.127 -17.343 1.00 37.88 209 HIS A O 1
ATOM 1532 N N . LEU A 1 210 ? 4.135 -10.362 -15.559 1.00 34.09 210 LEU A N 1
ATOM 1533 C CA . LEU A 1 210 ? 4.262 -9.193 -14.684 1.00 34.09 210 LEU A CA 1
ATOM 1534 C C . LEU A 1 210 ? 5.469 -8.297 -15.023 1.00 34.09 210 LEU A C 1
ATOM 1536 O O . LEU A 1 210 ? 5.289 -7.121 -15.284 1.00 34.09 210 LEU A O 1
ATOM 1540 N N . GLY A 1 211 ? 6.701 -8.807 -15.105 1.00 30.66 211 GLY A N 1
ATOM 1541 C CA . GLY A 1 211 ? 7.867 -7.948 -15.402 1.00 30.66 211 GLY A CA 1
ATOM 1542 C C . GLY A 1 211 ? 7.988 -7.567 -16.885 1.00 30.66 211 GLY A C 1
ATOM 1543 O O . GLY A 1 211 ? 8.357 -6.444 -17.237 1.00 30.66 211 GLY A O 1
ATOM 1544 N N . GLY A 1 212 ? 7.641 -8.515 -17.762 1.00 37.22 212 GLY A N 1
ATOM 1545 C CA . GLY A 1 212 ? 7.638 -8.347 -19.211 1.00 37.22 212 GLY A CA 1
ATOM 1546 C C . GLY A 1 212 ? 6.478 -7.490 -19.702 1.00 37.22 212 GLY A C 1
ATOM 1547 O O . GLY A 1 212 ? 6.705 -6.657 -20.578 1.00 37.22 212 GLY A O 1
ATOM 1548 N N . GLU A 1 213 ? 5.273 -7.635 -19.136 1.00 37.47 213 GLU A N 1
ATOM 1549 C CA . GLU A 1 213 ? 4.187 -6.700 -19.413 1.00 37.47 213 GLU A CA 1
ATOM 1550 C C . GLU A 1 213 ? 4.355 -5.406 -18.656 1.00 37.47 213 GLU A C 1
ATOM 1552 O O . GLU A 1 213 ? 4.283 -4.428 -19.346 1.00 37.47 213 GLU A O 1
ATOM 1557 N N . ILE A 1 214 ? 4.724 -5.288 -17.378 1.00 32.91 214 ILE A N 1
ATOM 1558 C CA . ILE A 1 214 ? 4.925 -3.950 -16.763 1.00 32.91 214 ILE A CA 1
ATOM 1559 C C . ILE A 1 214 ? 5.912 -3.090 -17.574 1.00 32.91 214 ILE A C 1
ATOM 1561 O O . ILE A 1 214 ? 5.623 -1.932 -17.869 1.00 32.91 214 ILE A O 1
ATOM 1565 N N . GLY A 1 215 ? 7.028 -3.659 -18.045 1.00 31.55 215 GLY A N 1
ATOM 1566 C CA . GLY A 1 215 ? 7.978 -2.950 -18.911 1.00 31.55 215 GLY A CA 1
ATOM 1567 C C . GLY A 1 215 ? 7.475 -2.710 -20.343 1.00 31.55 215 GLY A C 1
ATOM 1568 O O . GLY A 1 215 ? 7.710 -1.636 -20.902 1.00 31.55 215 GLY A O 1
ATOM 1569 N N . LYS A 1 216 ? 6.767 -3.675 -20.954 1.00 38.31 216 LYS A N 1
ATOM 1570 C CA . LYS A 1 216 ? 6.153 -3.514 -22.287 1.00 38.31 216 LYS A CA 1
ATOM 1571 C C . LYS A 1 216 ? 4.835 -2.746 -22.251 1.00 38.31 216 LYS A C 1
ATOM 1573 O O . LYS A 1 216 ? 4.451 -2.281 -23.301 1.00 38.31 216 LYS A O 1
ATOM 1578 N N . PHE A 1 217 ? 4.178 -2.586 -21.109 1.00 36.53 217 PHE A N 1
ATOM 1579 C CA . PHE A 1 217 ? 2.859 -1.998 -20.845 1.00 36.53 217 PHE A CA 1
ATOM 1580 C C . PHE A 1 217 ? 3.032 -0.571 -20.364 1.00 36.53 217 PHE A C 1
ATOM 1582 O O . PHE A 1 217 ? 2.368 0.287 -20.907 1.00 36.53 217 PHE A O 1
ATOM 1589 N N . ALA A 1 218 ? 3.991 -0.262 -19.485 1.00 34.03 218 ALA A N 1
ATOM 1590 C CA . ALA A 1 218 ? 4.405 1.121 -19.243 1.00 34.03 218 ALA A CA 1
ATOM 1591 C C . ALA A 1 218 ? 4.996 1.743 -20.519 1.00 34.03 218 ALA A C 1
ATOM 1593 O O . ALA A 1 218 ? 4.655 2.873 -20.853 1.00 34.03 218 ALA A O 1
ATOM 1594 N N . ASN A 1 219 ? 5.779 0.984 -21.306 1.00 38.88 219 ASN A N 1
ATOM 1595 C CA . ASN A 1 219 ? 6.166 1.431 -22.647 1.00 38.88 219 ASN A CA 1
ATOM 1596 C C . ASN A 1 219 ? 4.985 1.429 -23.619 1.00 38.88 219 ASN A C 1
ATOM 1598 O O . ASN A 1 219 ? 4.811 2.417 -24.294 1.00 38.88 219 ASN A O 1
ATOM 1602 N N . LYS A 1 220 ? 4.130 0.401 -23.711 1.00 42.25 220 LYS A N 1
ATOM 1603 C CA . LYS A 1 220 ? 2.998 0.377 -24.665 1.00 42.25 220 LYS A CA 1
ATOM 1604 C C . LYS A 1 220 ? 1.920 1.400 -24.325 1.00 42.25 220 LYS A C 1
ATOM 1606 O O . LYS A 1 220 ? 1.339 1.917 -25.260 1.00 42.25 220 LYS A O 1
ATOM 1611 N N . LYS A 1 221 ? 1.684 1.727 -23.051 1.00 50.50 221 LYS A N 1
ATOM 1612 C CA . LYS A 1 221 ? 0.723 2.731 -22.564 1.00 50.50 221 LYS A CA 1
ATOM 1613 C C . LYS A 1 221 ? 1.312 4.125 -22.516 1.00 50.50 221 LYS A C 1
ATOM 1615 O O . LYS A 1 221 ? 0.635 5.037 -22.957 1.00 50.50 221 LYS A O 1
ATOM 1620 N N . GLY A 1 222 ? 2.576 4.284 -22.126 1.00 45.38 222 GLY A N 1
ATOM 1621 C CA . GLY A 1 222 ? 3.335 5.502 -22.408 1.00 45.38 222 GLY A CA 1
ATOM 1622 C C . GLY A 1 222 ? 3.313 5.800 -23.905 1.00 45.38 222 GLY A C 1
ATOM 1623 O O . GLY A 1 222 ? 2.941 6.892 -24.293 1.00 45.38 222 GLY A O 1
ATOM 1624 N N . THR A 1 223 ? 3.533 4.784 -24.741 1.00 48.94 223 THR A N 1
ATOM 1625 C CA . THR A 1 223 ? 3.419 4.839 -26.202 1.00 48.94 223 THR A CA 1
ATOM 1626 C C . THR A 1 223 ? 1.970 4.894 -26.712 1.00 48.94 223 THR A C 1
ATOM 1628 O O . THR A 1 223 ? 1.791 5.329 -27.832 1.00 48.94 223 THR A O 1
ATOM 1631 N N . GLU A 1 224 ? 0.919 4.487 -25.990 1.00 52.47 224 GLU A N 1
ATOM 1632 C CA . GLU A 1 224 ? -0.497 4.634 -26.412 1.00 52.47 224 GLU A CA 1
ATOM 1633 C C . GLU A 1 224 ? -1.070 5.988 -25.988 1.00 52.47 224 GLU A C 1
ATOM 1635 O O . GLU A 1 224 ? -1.883 6.536 -26.716 1.00 52.47 224 GLU A O 1
ATOM 1640 N N . ILE A 1 225 ? -0.620 6.553 -24.866 1.00 50.94 225 ILE A N 1
ATOM 1641 C CA . ILE A 1 225 ? -0.857 7.943 -24.468 1.00 50.94 225 ILE A CA 1
ATOM 1642 C C . ILE A 1 225 ? -0.068 8.854 -25.402 1.00 50.94 225 ILE A C 1
ATOM 1644 O O . ILE A 1 225 ? -0.645 9.773 -25.960 1.00 50.94 225 ILE A O 1
ATOM 1648 N N . GLU A 1 226 ? 1.205 8.554 -25.666 1.00 50.12 226 GLU A N 1
ATOM 1649 C CA . GLU A 1 226 ? 2.017 9.233 -26.677 1.00 50.12 226 GLU A CA 1
ATOM 1650 C C . GLU A 1 226 ? 1.391 9.053 -28.062 1.00 50.12 226 GLU A C 1
ATOM 1652 O O . GLU A 1 226 ? 1.125 10.045 -28.704 1.00 50.12 226 GLU A O 1
ATOM 1657 N N . LYS A 1 227 ? 1.029 7.848 -28.525 1.00 53.84 227 LYS A N 1
ATOM 1658 C CA . LYS A 1 227 ? 0.340 7.664 -29.822 1.00 53.84 227 LYS A CA 1
ATOM 1659 C C . LYS A 1 227 ? -1.047 8.289 -29.847 1.00 53.84 227 LYS A C 1
ATOM 1661 O O . LYS A 1 227 ? -1.440 8.749 -30.905 1.00 53.84 227 LYS A O 1
ATOM 1666 N N . GLY A 1 228 ? -1.783 8.304 -28.741 1.00 54.94 228 GLY A N 1
ATOM 1667 C CA . GLY A 1 228 ? -3.097 8.929 -28.609 1.00 54.94 228 GLY A CA 1
ATOM 1668 C C . GLY A 1 228 ? -2.982 10.440 -28.748 1.00 54.94 228 GLY A C 1
ATOM 1669 O O . GLY A 1 228 ? -3.586 11.009 -29.653 1.00 54.94 228 GLY A O 1
ATOM 1670 N N . LEU A 1 229 ? -2.106 11.056 -27.953 1.00 51.84 229 LEU A N 1
ATOM 1671 C CA . LEU A 1 229 ? -1.722 12.464 -28.046 1.00 51.84 229 LEU A CA 1
ATOM 1672 C C . LEU A 1 229 ? -1.162 12.788 -29.440 1.00 51.84 229 LEU A C 1
ATOM 1674 O O . LEU A 1 229 ? -1.685 13.658 -30.120 1.00 51.84 229 LEU A O 1
ATOM 1678 N N . CYS A 1 230 ? -0.199 12.026 -29.950 1.00 53.22 230 CYS A N 1
ATOM 1679 C CA . CYS A 1 230 ? 0.368 12.216 -31.285 1.00 53.22 230 CYS A CA 1
ATOM 1680 C C . CYS A 1 230 ? -0.662 11.985 -32.403 1.00 53.22 230 CYS A C 1
ATOM 1682 O O . CYS A 1 230 ? -0.585 12.657 -33.422 1.00 53.22 230 CYS A O 1
ATOM 1684 N N . SER A 1 231 ? -1.645 11.089 -32.252 1.00 55.03 231 SER A N 1
ATOM 1685 C CA . SER A 1 231 ? -2.739 10.898 -33.222 1.00 55.03 231 SER A CA 1
ATOM 1686 C C . SER A 1 231 ? -3.743 12.053 -33.186 1.00 55.03 231 SER A C 1
ATOM 1688 O O . SER A 1 231 ? -4.186 12.511 -34.236 1.00 55.03 231 SER A O 1
ATOM 1690 N N . LEU A 1 232 ? -4.020 12.600 -31.997 1.00 54.62 232 LEU A N 1
ATOM 1691 C CA . LEU A 1 232 ? -4.787 13.832 -31.794 1.00 54.62 232 LEU A CA 1
ATOM 1692 C C . LEU A 1 232 ? -4.082 15.051 -32.413 1.00 54.62 232 LEU A C 1
ATOM 1694 O O . LEU A 1 232 ? -4.760 15.937 -32.937 1.00 54.62 232 LEU A O 1
ATOM 1698 N N . PHE A 1 233 ? -2.745 15.073 -32.391 1.00 54.72 233 PHE A N 1
ATOM 1699 C CA . PHE A 1 233 ? -1.899 16.144 -32.938 1.00 54.72 233 PHE A CA 1
ATOM 1700 C C . PHE A 1 233 ? -1.541 15.969 -34.424 1.00 54.72 233 PHE A C 1
ATOM 1702 O O . PHE A 1 233 ? -1.111 16.916 -35.070 1.00 54.72 233 PHE A O 1
ATOM 1709 N N . THR A 1 234 ? -1.773 14.792 -35.016 1.00 50.28 234 THR A N 1
ATOM 1710 C CA . THR A 1 234 ? -1.515 14.528 -36.451 1.00 50.28 234 THR A CA 1
ATOM 1711 C C . THR A 1 234 ? -2.780 14.422 -37.305 1.00 50.28 234 THR A C 1
ATOM 1713 O O . THR A 1 234 ? -2.695 14.511 -38.527 1.00 50.28 234 THR A O 1
ATOM 1716 N N . ALA A 1 235 ? -3.972 14.330 -36.702 1.00 45.75 235 ALA A N 1
ATOM 1717 C CA . ALA A 1 235 ? -5.253 14.288 -37.421 1.00 45.75 235 ALA A CA 1
ATOM 1718 C C . ALA A 1 235 ? -5.652 15.616 -38.112 1.00 45.75 235 ALA A C 1
ATOM 1720 O O . ALA A 1 235 ? -6.709 15.698 -38.735 1.00 45.75 235 ALA A O 1
ATOM 1721 N N . GLY A 1 236 ? -4.806 16.648 -38.042 1.00 45.66 236 GLY A N 1
ATOM 1722 C CA . GLY A 1 236 ? -4.920 17.904 -38.786 1.00 45.66 236 GLY A CA 1
ATOM 1723 C C . GLY A 1 236 ? -4.060 17.938 -40.054 1.00 45.66 236 GLY A C 1
ATOM 1724 O O . GLY A 1 236 ? -3.293 18.873 -40.224 1.00 45.66 236 GLY A O 1
ATOM 1725 N N . GLY A 1 237 ? -4.147 16.913 -40.908 1.00 37.25 237 GLY A N 1
ATOM 1726 C CA . GLY A 1 237 ? -3.718 16.934 -42.316 1.00 37.25 237 GLY A CA 1
ATOM 1727 C C . GLY A 1 237 ? -2.372 17.597 -42.644 1.00 37.25 237 GLY A C 1
ATOM 1728 O O . GLY A 1 237 ? -2.345 18.689 -43.205 1.00 37.25 237 GLY A O 1
ATOM 1729 N N . SER A 1 238 ? -1.258 16.902 -42.411 1.00 38.62 238 SER A N 1
ATOM 1730 C CA . SER A 1 238 ? -0.018 17.157 -43.158 1.00 38.62 238 SER A CA 1
ATOM 1731 C C . SER A 1 238 ? 0.746 15.850 -43.357 1.00 38.62 238 SER A C 1
ATOM 1733 O O . SER A 1 238 ? 1.526 15.430 -42.505 1.00 38.62 238 SER A O 1
ATOM 1735 N N . ASP A 1 239 ? 0.521 15.213 -44.509 1.00 38.44 239 ASP A N 1
ATOM 1736 C CA . ASP A 1 239 ? 1.164 13.974 -44.977 1.00 38.44 239 ASP A CA 1
ATOM 1737 C C . ASP A 1 239 ? 2.643 14.166 -45.380 1.00 38.44 239 ASP A C 1
ATOM 1739 O O . ASP A 1 239 ? 3.120 13.633 -46.383 1.00 38.44 239 ASP A O 1
ATOM 1743 N N . SER A 1 240 ? 3.415 14.920 -44.600 1.00 38.34 240 SER A N 1
ATOM 1744 C CA . SER A 1 240 ? 4.872 14.960 -44.724 1.00 38.34 240 SER A CA 1
ATOM 1745 C C . SER A 1 240 ? 5.476 14.149 -43.585 1.00 38.34 240 SER A C 1
ATOM 1747 O O . SER A 1 240 ? 5.793 14.675 -42.517 1.00 38.34 240 SER A O 1
ATOM 1749 N N . GLY A 1 241 ? 5.607 12.840 -43.807 1.00 43.03 241 GLY A N 1
ATOM 1750 C CA . GLY A 1 241 ? 6.392 11.974 -42.935 1.00 43.03 241 GLY A CA 1
ATOM 1751 C C . GLY A 1 241 ? 7.786 12.566 -42.702 1.00 43.03 241 GLY A C 1
ATOM 1752 O O . GLY A 1 241 ? 8.409 13.029 -43.648 1.00 43.03 241 GLY A O 1
ATOM 1753 N N . SER A 1 242 ? 8.244 12.505 -41.446 1.00 41.53 242 SER A N 1
ATOM 1754 C CA . SER A 1 242 ? 9.527 12.986 -40.896 1.00 41.53 242 SER A CA 1
ATOM 1755 C C . SER A 1 242 ? 9.527 14.362 -40.203 1.00 41.53 242 SER A C 1
ATOM 1757 O O . SER A 1 242 ? 10.087 15.325 -40.713 1.00 41.53 242 SER A O 1
ATOM 1759 N N . ALA A 1 243 ? 9.007 14.417 -38.973 1.00 40.94 243 ALA A N 1
ATOM 1760 C CA . ALA A 1 243 ? 9.594 15.134 -37.830 1.00 40.94 243 ALA A CA 1
ATOM 1761 C C . ALA A 1 243 ? 8.873 14.653 -36.557 1.00 40.94 243 ALA A C 1
ATOM 1763 O O . ALA A 1 243 ? 7.674 14.404 -36.597 1.00 40.94 243 ALA A O 1
ATOM 1764 N N . GLY A 1 244 ? 9.604 14.412 -35.467 1.00 43.94 244 GLY A N 1
ATOM 1765 C CA . GLY A 1 244 ? 9.076 13.752 -34.269 1.00 43.94 244 GLY A CA 1
ATOM 1766 C C . GLY A 1 244 ? 7.869 14.464 -33.657 1.00 43.94 244 GLY A C 1
ATOM 1767 O O . GLY A 1 244 ? 7.705 15.671 -33.815 1.00 43.94 244 GLY A O 1
ATOM 1768 N N . CYS A 1 245 ? 7.051 13.705 -32.929 1.00 45.94 245 CYS A N 1
ATOM 1769 C CA . CYS A 1 245 ? 6.029 14.235 -32.035 1.00 45.94 245 CYS A CA 1
ATOM 1770 C C . CYS A 1 245 ? 6.728 15.072 -30.947 1.00 45.94 245 CYS A C 1
ATOM 1772 O O . CYS A 1 245 ? 7.131 14.570 -29.905 1.00 45.94 245 CYS A O 1
ATOM 1774 N N . GLY A 1 246 ? 7.011 16.333 -31.273 1.00 44.59 246 GLY A N 1
ATOM 1775 C CA . GLY A 1 246 ? 7.858 17.243 -30.503 1.00 44.59 246 GLY A CA 1
ATOM 1776 C C . GLY A 1 246 ? 7.081 18.052 -29.475 1.00 44.59 246 GLY A C 1
ATOM 1777 O O . GLY A 1 246 ? 7.514 19.143 -29.109 1.00 44.59 246 GLY A O 1
ATOM 1778 N N . VAL A 1 247 ? 5.920 17.561 -29.043 1.00 49.03 247 VAL A N 1
ATOM 1779 C CA . VAL A 1 247 ? 5.134 18.226 -28.009 1.00 49.03 247 VAL A CA 1
ATOM 1780 C C . VAL A 1 247 ? 5.588 17.661 -26.668 1.00 49.03 247 VAL A C 1
ATOM 1782 O O . VAL A 1 247 ? 5.102 16.634 -26.202 1.00 49.03 247 VAL A O 1
ATOM 1785 N N . SER A 1 248 ? 6.575 18.317 -26.057 1.00 55.97 248 SER A N 1
ATOM 1786 C CA . SER A 1 248 ? 6.844 18.132 -24.631 1.00 55.97 248 SER A CA 1
ATOM 1787 C C . SER A 1 248 ? 5.622 18.649 -23.881 1.00 55.97 248 SER A C 1
ATOM 1789 O O . SER A 1 248 ? 5.454 19.856 -23.750 1.00 55.97 248 SER A O 1
ATOM 1791 N N . VAL A 1 249 ? 4.743 17.749 -23.452 1.00 65.44 249 VAL A N 1
ATOM 1792 C CA . VAL A 1 249 ? 3.557 18.071 -22.653 1.00 65.44 249 VAL A CA 1
ATOM 1793 C C . VAL A 1 249 ? 3.826 17.652 -21.215 1.00 65.44 249 VAL A C 1
ATOM 1795 O O . VAL A 1 249 ? 4.123 16.489 -20.945 1.00 65.44 249 VAL A O 1
ATOM 1798 N N . GLY A 1 250 ? 3.732 18.602 -20.290 1.00 66.25 250 GLY A N 1
ATOM 1799 C CA . GLY A 1 250 ? 3.614 18.312 -18.868 1.00 66.25 250 GLY A CA 1
ATOM 1800 C C . GLY A 1 250 ? 2.156 18.026 -18.514 1.00 66.25 250 GLY A C 1
ATOM 1801 O O . GLY A 1 250 ? 1.249 18.597 -19.117 1.00 66.25 250 GLY A O 1
ATOM 1802 N N . ALA A 1 251 ? 1.919 17.151 -17.540 1.00 72.69 251 ALA A N 1
ATOM 1803 C CA . ALA A 1 251 ? 0.588 16.886 -17.000 1.00 72.69 251 ALA A CA 1
ATOM 1804 C C . ALA A 1 251 ? 0.606 17.026 -15.475 1.00 72.69 251 ALA A C 1
ATOM 1806 O O . ALA A 1 251 ? 1.580 16.646 -14.822 1.00 72.69 251 ALA A O 1
ATOM 1807 N N . GLY A 1 252 ? -0.466 17.572 -14.911 1.00 67.31 252 GLY A N 1
ATOM 1808 C CA . GLY A 1 252 ? -0.624 17.791 -13.477 1.00 67.31 252 GLY A CA 1
ATOM 1809 C C . GLY A 1 252 ? -2.091 17.764 -13.061 1.00 67.31 252 GLY A C 1
ATOM 1810 O O . GLY A 1 252 ? -2.972 17.513 -13.879 1.00 67.31 252 GLY A O 1
ATOM 1811 N N . VAL A 1 253 ? -2.356 17.997 -11.775 1.00 66.69 253 VAL A N 1
ATOM 1812 C CA . VAL A 1 253 ? -3.716 18.102 -11.223 1.00 66.69 253 VAL A CA 1
ATOM 1813 C C . VAL A 1 253 ? -3.778 19.264 -10.241 1.00 66.69 253 VAL A C 1
ATOM 1815 O O . VAL A 1 253 ? -2.846 19.461 -9.460 1.00 66.69 253 VAL A O 1
ATOM 1818 N N . ASP A 1 254 ? -4.857 20.042 -10.290 1.00 70.56 254 ASP A N 1
ATOM 1819 C CA . ASP A 1 254 ? -5.179 21.061 -9.290 1.00 70.56 254 ASP A CA 1
ATOM 1820 C C . ASP A 1 254 ? -6.674 21.038 -8.922 1.00 70.56 254 ASP A C 1
ATOM 1822 O O . ASP A 1 254 ? -7.387 20.081 -9.233 1.00 70.56 254 ASP A O 1
ATOM 1826 N N . GLU A 1 255 ? -7.152 22.073 -8.226 1.00 60.84 255 GLU A N 1
ATOM 1827 C CA . GLU A 1 255 ? -8.543 22.201 -7.768 1.00 60.84 255 GLU A CA 1
ATOM 1828 C C . GLU A 1 255 ? -9.583 22.122 -8.903 1.00 60.84 255 GLU A C 1
ATOM 1830 O O . GLU A 1 255 ? -10.737 21.771 -8.653 1.00 60.84 255 GLU A O 1
ATOM 1835 N N . LYS A 1 256 ? -9.198 22.416 -10.154 1.00 70.62 256 LYS A N 1
ATOM 1836 C CA . LYS A 1 256 ? -10.074 22.343 -11.335 1.00 70.62 256 LYS A CA 1
ATOM 1837 C C . LYS A 1 256 ? -10.018 20.984 -12.041 1.00 70.62 256 LYS A C 1
ATOM 1839 O O . LYS A 1 256 ? -10.755 20.773 -13.006 1.00 70.62 256 LYS A O 1
ATOM 1844 N N . GLY A 1 257 ? -9.189 20.059 -11.556 1.00 68.12 257 GLY A N 1
ATOM 1845 C CA . GLY A 1 257 ? -9.008 18.717 -12.105 1.00 68.12 257 GLY A CA 1
ATOM 1846 C C . GLY A 1 257 ? -7.667 18.534 -12.827 1.00 68.12 257 GLY A C 1
ATOM 1847 O O . GLY A 1 257 ? -6.742 19.328 -12.633 1.00 68.12 257 GLY A O 1
ATOM 1848 N N . PRO A 1 258 ? -7.518 17.461 -13.626 1.00 74.25 258 PRO A N 1
ATOM 1849 C CA . PRO A 1 258 ? -6.303 17.241 -14.395 1.00 74.25 258 PRO A CA 1
ATOM 1850 C C . PRO A 1 258 ? -6.110 18.342 -15.438 1.00 74.25 258 PRO A C 1
ATOM 1852 O O . PRO A 1 258 ? -7.071 18.847 -16.021 1.00 74.25 258 PRO A O 1
ATOM 1855 N N . TYR A 1 259 ? -4.853 18.711 -15.648 1.00 81.69 259 TYR A N 1
ATOM 1856 C CA . TYR A 1 259 ? -4.439 19.710 -16.618 1.00 81.69 259 TYR A CA 1
ATOM 1857 C C . TYR A 1 259 ? -3.197 19.261 -17.372 1.00 81.69 259 TYR A C 1
ATOM 1859 O O . TYR A 1 259 ? -2.423 18.420 -16.906 1.00 81.69 259 TYR A O 1
ATOM 1867 N N . THR A 1 260 ? -2.984 19.870 -18.528 1.00 84.62 260 THR A N 1
ATOM 1868 C CA . THR A 1 260 ? -1.700 19.836 -19.224 1.00 84.62 260 THR A CA 1
ATOM 1869 C C . THR A 1 260 ? -1.069 21.222 -19.217 1.00 84.62 260 THR A C 1
ATOM 1871 O O . THR A 1 260 ? -1.738 22.230 -18.979 1.00 84.62 260 THR A O 1
ATOM 1874 N N . TYR A 1 261 ? 0.238 21.273 -19.437 1.00 81.88 261 TYR A N 1
ATOM 1875 C CA . TYR A 1 261 ? 1.004 22.510 -19.515 1.00 81.88 261 TYR A CA 1
ATOM 1876 C C . TYR A 1 261 ? 2.198 22.340 -20.456 1.00 81.88 261 TYR A C 1
ATOM 1878 O O . TYR A 1 261 ? 2.671 21.226 -20.700 1.00 81.88 261 TYR A O 1
ATOM 1886 N N . ASP A 1 262 ? 2.707 23.454 -20.973 1.00 82.00 262 ASP A N 1
ATOM 1887 C CA . ASP A 1 262 ? 4.003 23.485 -21.650 1.00 82.00 262 ASP A CA 1
ATOM 1888 C C . ASP A 1 262 ? 5.108 23.487 -20.579 1.00 82.00 262 ASP A C 1
ATOM 1890 O O . ASP A 1 262 ? 5.121 24.393 -19.748 1.00 82.00 262 ASP A O 1
ATOM 1894 N N . PRO A 1 263 ? 6.059 22.538 -20.554 1.00 73.38 263 PRO A N 1
ATOM 1895 C CA . PRO A 1 263 ? 7.155 22.539 -19.587 1.00 73.38 263 PRO A CA 1
ATOM 1896 C C . PRO A 1 263 ? 8.013 23.809 -19.608 1.00 73.38 263 PRO A C 1
ATOM 1898 O O . PRO A 1 263 ? 8.644 24.123 -18.603 1.00 73.38 263 PRO A O 1
ATOM 1901 N N . ALA A 1 264 ? 8.033 24.552 -20.721 1.00 79.50 264 ALA A N 1
ATOM 1902 C CA . ALA A 1 264 ? 8.679 25.863 -20.789 1.00 79.50 264 ALA A CA 1
ATOM 1903 C C . ALA A 1 264 ? 7.872 26.978 -20.090 1.00 79.50 264 ALA A C 1
ATOM 1905 O O . ALA A 1 264 ? 8.407 28.060 -19.857 1.00 79.50 264 ALA A O 1
ATOM 1906 N N . LYS A 1 265 ? 6.596 26.726 -19.774 1.00 84.06 265 LYS A N 1
ATOM 1907 C CA . LYS A 1 265 ? 5.645 27.645 -19.135 1.00 84.06 265 LYS A CA 1
ATOM 1908 C C . LYS A 1 265 ? 4.706 26.912 -18.150 1.00 84.06 265 LYS A C 1
ATOM 1910 O O . LYS A 1 265 ? 3.501 26.823 -18.390 1.00 84.06 265 LYS A O 1
ATOM 1915 N N . PRO A 1 266 ? 5.227 26.377 -17.036 1.00 82.31 266 PRO A N 1
ATOM 1916 C CA . PRO A 1 266 ? 4.462 25.515 -16.128 1.00 82.31 266 PRO A CA 1
ATOM 1917 C C . PRO A 1 266 ? 3.270 26.187 -15.427 1.00 82.31 266 PRO A C 1
ATOM 1919 O O . PRO A 1 266 ? 2.371 25.492 -14.952 1.00 82.31 266 PRO A O 1
ATOM 1922 N N . ASP A 1 267 ? 3.235 27.519 -15.379 1.00 86.81 267 ASP A N 1
ATOM 1923 C CA . ASP A 1 267 ? 2.133 28.275 -14.775 1.00 86.81 267 ASP A CA 1
ATOM 1924 C C . ASP A 1 267 ? 0.906 28.395 -15.696 1.00 86.81 267 ASP A C 1
ATOM 1926 O O . ASP A 1 267 ? -0.200 28.663 -15.224 1.00 86.81 267 ASP A O 1
ATOM 1930 N N . GLU A 1 268 ? 1.071 28.165 -17.004 1.00 89.62 268 GLU A N 1
ATOM 1931 C CA . GLU A 1 268 ? -0.029 28.142 -17.970 1.00 89.62 268 GLU A CA 1
ATOM 1932 C C . GLU A 1 268 ? -0.652 26.737 -18.010 1.00 89.62 268 GLU A C 1
ATOM 1934 O O . GLU A 1 268 ? -0.152 25.828 -18.678 1.00 89.62 268 GLU A O 1
ATOM 1939 N N . ARG A 1 269 ? -1.751 26.562 -17.269 1.00 88.31 269 ARG A N 1
ATOM 1940 C CA . ARG A 1 269 ? -2.468 25.287 -17.123 1.00 88.31 269 ARG A CA 1
ATOM 1941 C C . ARG A 1 269 ? -3.727 25.257 -17.979 1.00 88.31 269 ARG A C 1
ATOM 1943 O O . ARG A 1 269 ? -4.489 26.222 -17.991 1.00 88.31 269 ARG A O 1
ATOM 1950 N N . TYR A 1 270 ? -3.957 24.129 -18.641 1.00 90.12 270 TYR A N 1
ATOM 1951 C CA . TYR A 1 270 ? -5.090 23.914 -19.540 1.00 90.12 270 TYR A CA 1
ATOM 1952 C C . TYR A 1 270 ? -5.900 22.706 -19.072 1.00 90.12 270 TYR A C 1
ATOM 1954 O O . TYR A 1 270 ? -5.326 21.637 -18.884 1.00 90.12 270 TYR A O 1
ATOM 1962 N N . HIS A 1 271 ? -7.211 22.860 -18.879 1.00 86.06 271 HIS A N 1
ATOM 1963 C CA . HIS A 1 271 ? -8.103 21.863 -18.262 1.00 86.06 271 HIS A CA 1
ATOM 1964 C C . HIS A 1 271 ? -9.082 21.209 -19.250 1.00 86.06 271 HIS A C 1
ATOM 1966 O O . HIS A 1 271 ? -9.984 20.463 -18.852 1.00 86.06 271 HIS A O 1
ATOM 1972 N N . GLY A 1 272 ? -8.935 21.494 -20.541 1.00 84.19 272 GLY A N 1
ATOM 1973 C CA . GLY A 1 272 ? -9.655 20.830 -21.626 1.00 84.19 272 GLY A CA 1
ATOM 1974 C C . GLY A 1 272 ? -11.045 21.377 -21.923 1.00 84.19 272 GLY A C 1
ATOM 1975 O O . GLY A 1 272 ? -11.691 20.920 -22.857 1.00 84.19 272 GLY A O 1
ATOM 1976 N N . ASN A 1 273 ? -11.507 22.373 -21.170 1.00 82.06 273 ASN A N 1
ATOM 1977 C CA . ASN A 1 273 ? -12.781 23.060 -21.398 1.00 82.06 273 ASN A CA 1
ATOM 1978 C C . ASN A 1 273 ? -12.605 24.479 -21.962 1.00 82.06 273 ASN A C 1
ATOM 1980 O O . ASN A 1 273 ? -13.587 25.202 -22.137 1.00 82.06 273 ASN A O 1
ATOM 1984 N N . GLU A 1 274 ? -11.369 24.890 -22.227 1.00 89.44 274 GLU A N 1
ATOM 1985 C CA . GLU A 1 274 ? -11.034 26.169 -22.830 1.00 89.44 274 GLU A CA 1
ATOM 1986 C C . GLU A 1 274 ? -11.074 26.104 -24.366 1.00 89.44 274 GLU A C 1
ATOM 1988 O O . GLU A 1 274 ? -11.111 25.041 -24.981 1.00 89.44 274 GLU A O 1
ATOM 1993 N N . THR A 1 275 ? -11.040 27.267 -25.016 1.00 82.62 275 THR A N 1
ATOM 1994 C CA . THR A 1 275 ? -10.801 27.374 -26.462 1.00 82.62 275 THR A CA 1
ATOM 1995 C C . THR A 1 275 ? -9.634 28.322 -26.683 1.00 82.62 275 THR A C 1
ATOM 1997 O O . THR A 1 275 ? -9.496 29.314 -25.970 1.00 82.62 275 THR A O 1
ATOM 2000 N N . SER A 1 276 ? -8.772 28.017 -27.650 1.00 83.44 276 SER A N 1
ATOM 2001 C CA . SER A 1 276 ? -7.661 28.893 -28.016 1.00 83.44 276 SER A CA 1
ATOM 2002 C C . SER A 1 276 ? -7.521 28.967 -29.526 1.00 83.44 276 SER A C 1
ATOM 2004 O O . SER A 1 276 ? -7.682 27.965 -30.221 1.00 83.44 276 SER A O 1
ATOM 2006 N N . GLY A 1 277 ? -7.229 30.170 -30.023 1.00 80.56 277 GLY A N 1
ATOM 2007 C CA . GLY A 1 277 ? -6.827 30.385 -31.412 1.00 80.56 277 GLY A CA 1
ATOM 2008 C C . GLY A 1 277 ? -5.363 30.021 -31.672 1.00 80.56 277 GLY A C 1
ATOM 2009 O O . GLY A 1 277 ? -4.975 29.906 -32.830 1.00 80.56 277 GLY A O 1
ATOM 2010 N N . ASP A 1 278 ? -4.560 29.834 -30.617 1.00 86.56 278 ASP A N 1
ATOM 2011 C CA . ASP A 1 278 ? -3.187 29.349 -30.737 1.00 86.56 278 ASP A CA 1
ATOM 2012 C C . ASP A 1 278 ? -3.175 27.816 -30.889 1.00 86.56 278 ASP A C 1
ATOM 2014 O O . ASP A 1 278 ? -3.688 27.116 -30.007 1.00 86.56 278 ASP A O 1
ATOM 2018 N N . PRO A 1 279 ? -2.592 27.270 -31.975 1.00 77.12 279 PRO A N 1
ATOM 2019 C CA . PRO A 1 279 ? -2.586 25.834 -32.231 1.00 77.12 279 PRO A CA 1
ATOM 2020 C C . PRO A 1 279 ? -1.932 25.019 -31.112 1.00 77.12 279 PRO A C 1
ATOM 2022 O O . PRO A 1 279 ? -2.467 23.983 -30.730 1.00 77.12 279 PRO A O 1
ATOM 2025 N N . LYS A 1 280 ? -0.824 25.500 -30.534 1.00 74.56 280 LYS A N 1
ATOM 2026 C CA . LYS A 1 280 ? -0.084 24.781 -29.487 1.00 74.56 280 LYS A CA 1
ATOM 2027 C C . LYS A 1 280 ? -0.881 24.721 -28.182 1.00 74.56 280 LYS A C 1
ATOM 2029 O O . LYS A 1 280 ? -0.950 23.679 -27.534 1.00 74.56 280 LYS A O 1
ATOM 2034 N N . THR A 1 281 ? -1.546 25.811 -27.815 1.00 83.50 281 THR A N 1
ATOM 2035 C CA . THR A 1 281 ? -2.477 25.820 -26.685 1.00 83.50 281 THR A CA 1
ATOM 2036 C C . THR A 1 281 ? -3.698 24.931 -26.944 1.00 83.50 281 THR A C 1
ATOM 2038 O O . THR A 1 281 ? -4.120 24.201 -26.050 1.00 83.50 281 THR A O 1
ATOM 2041 N N . ALA A 1 282 ? -4.265 24.948 -28.155 1.00 81.88 282 ALA A N 1
ATOM 2042 C CA . ALA A 1 282 ? -5.395 24.085 -28.508 1.00 81.88 282 ALA A CA 1
ATOM 2043 C C . ALA A 1 282 ? -5.047 22.589 -28.384 1.00 81.88 282 ALA A C 1
ATOM 2045 O O . ALA A 1 282 ? -5.899 21.775 -28.027 1.00 81.88 282 ALA A O 1
ATOM 2046 N N . GLU A 1 283 ? -3.790 22.229 -28.635 1.00 75.12 283 GLU A N 1
ATOM 2047 C CA . GLU A 1 283 ? -3.263 20.882 -28.431 1.00 75.12 283 GLU A CA 1
ATOM 2048 C C . GLU A 1 283 ? -3.177 20.492 -26.947 1.00 75.12 283 GLU A C 1
ATOM 2050 O O . GLU A 1 283 ? -3.647 19.419 -26.561 1.00 75.12 283 GLU A O 1
ATOM 2055 N N . LEU A 1 284 ? -2.667 21.378 -26.090 1.00 78.56 284 LEU A N 1
ATOM 2056 C CA . LEU A 1 284 ? -2.647 21.163 -24.639 1.00 78.56 284 LEU A CA 1
ATOM 2057 C C . LEU A 1 284 ? -4.069 21.002 -24.078 1.00 78.56 284 LEU A C 1
ATOM 2059 O O . LEU A 1 284 ? -4.339 20.043 -23.351 1.00 78.56 284 LEU A O 1
ATOM 2063 N N . ILE A 1 285 ? -5.007 21.853 -24.503 1.00 82.38 285 ILE A N 1
ATOM 2064 C CA . ILE A 1 285 ? -6.429 21.749 -24.145 1.00 82.38 285 ILE A CA 1
ATOM 2065 C C . ILE A 1 285 ? -6.978 20.362 -24.525 1.00 82.38 285 ILE A C 1
ATOM 2067 O O . ILE A 1 285 ? -7.538 19.675 -23.675 1.00 82.38 285 ILE A O 1
ATOM 2071 N N . LYS A 1 286 ? -6.750 19.878 -25.753 1.00 77.94 286 LYS A N 1
ATOM 2072 C CA . LYS A 1 286 ? -7.174 18.521 -26.159 1.00 77.94 286 LYS A CA 1
ATOM 2073 C C . LYS A 1 286 ? -6.532 17.416 -25.317 1.00 77.94 286 LYS A C 1
ATOM 2075 O O . LYS A 1 286 ? -7.197 16.437 -24.988 1.00 77.94 286 LYS A O 1
ATOM 2080 N N . GLY A 1 287 ? -5.256 17.561 -24.960 1.00 74.75 287 GLY A N 1
ATOM 2081 C CA . GLY A 1 287 ? -4.566 16.623 -24.074 1.00 74.75 287 GLY A CA 1
ATOM 2082 C C . GLY A 1 287 ? -5.180 16.582 -22.673 1.00 74.75 287 GLY A C 1
ATOM 2083 O O . GLY A 1 287 ? -5.344 15.507 -22.103 1.00 74.75 287 GLY A O 1
ATOM 2084 N N . ALA A 1 288 ? -5.580 17.733 -22.136 1.00 78.38 288 ALA A N 1
ATOM 2085 C CA . ALA A 1 288 ? -6.248 17.819 -20.843 1.00 78.38 288 ALA A CA 1
ATOM 2086 C C . ALA A 1 288 ? -7.675 17.257 -20.883 1.00 78.38 288 ALA A C 1
ATOM 2088 O O . ALA A 1 288 ? -8.074 16.545 -19.966 1.00 78.38 288 ALA A O 1
ATOM 2089 N N . ASP A 1 289 ? -8.416 17.506 -21.965 1.00 80.31 289 ASP A N 1
ATOM 2090 C CA . ASP A 1 289 ? -9.742 16.920 -22.178 1.00 80.31 289 ASP A CA 1
ATOM 2091 C C . ASP A 1 289 ? -9.663 15.388 -22.276 1.00 80.31 289 ASP A C 1
ATOM 2093 O O . ASP A 1 289 ? -10.423 14.672 -21.625 1.00 80.31 289 ASP A O 1
ATOM 2097 N N . TYR A 1 290 ? -8.652 14.868 -22.980 1.00 77.56 290 TYR A N 1
ATOM 2098 C CA . TYR A 1 290 ? -8.357 13.437 -23.001 1.00 77.56 290 TYR A CA 1
ATOM 2099 C C . TYR A 1 290 ? -8.072 12.896 -21.591 1.00 77.56 290 TYR A C 1
ATOM 2101 O O . TYR A 1 290 ? -8.708 11.930 -21.176 1.00 77.56 290 TYR A O 1
ATOM 2109 N N . LEU A 1 291 ? -7.199 13.542 -20.807 1.00 70.00 291 LEU A N 1
ATOM 2110 C CA . LEU A 1 291 ? -6.906 13.129 -19.425 1.00 70.00 291 LEU A CA 1
ATOM 2111 C C . LEU A 1 291 ? -8.142 13.135 -18.509 1.00 70.00 291 LEU A C 1
ATOM 2113 O O . LEU A 1 291 ? -8.194 12.352 -17.565 1.00 70.00 291 LEU A O 1
ATOM 2117 N N . ARG A 1 292 ? -9.143 13.983 -18.776 1.00 71.44 292 ARG A N 1
ATOM 2118 C CA . ARG A 1 292 ? -10.424 13.989 -18.042 1.00 71.44 292 ARG A CA 1
ATOM 2119 C C . ARG A 1 292 ? -11.335 12.825 -18.408 1.00 71.44 292 ARG A C 1
ATOM 2121 O O . ARG A 1 292 ? -12.164 12.427 -17.592 1.00 71.44 292 ARG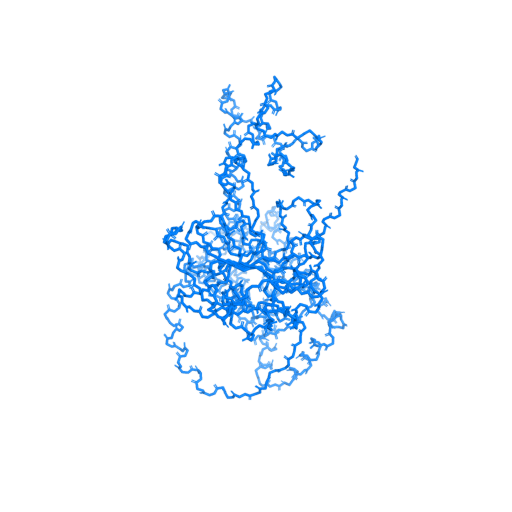 A O 1
ATOM 2128 N N . GLN A 1 293 ? -11.227 12.332 -19.635 1.00 70.62 293 GLN A N 1
ATOM 2129 C CA . GLN A 1 293 ? -12.083 11.278 -20.173 1.00 70.62 293 GLN A CA 1
ATOM 2130 C C . GLN A 1 293 ? -11.473 9.885 -20.005 1.00 70.62 293 GLN A C 1
ATOM 2132 O O . GLN A 1 293 ? -12.213 8.901 -20.017 1.00 70.62 293 GLN A O 1
ATOM 2137 N N . VAL A 1 294 ? -10.150 9.787 -19.830 1.00 63.59 294 VAL A N 1
ATOM 2138 C CA . VAL A 1 294 ? -9.484 8.521 -19.512 1.00 63.59 294 VAL A CA 1
ATOM 2139 C C . VAL A 1 294 ? -9.930 8.068 -18.116 1.00 63.59 294 VAL A C 1
ATOM 2141 O O . VAL A 1 294 ? -9.672 8.767 -17.134 1.00 63.59 294 VAL A O 1
ATOM 2144 N N . PRO A 1 295 ? -10.620 6.921 -17.995 1.00 54.06 295 PRO A N 1
ATOM 2145 C CA . PRO A 1 295 ? -11.014 6.397 -16.698 1.00 54.06 295 PRO A CA 1
ATOM 2146 C C . PRO A 1 295 ? -9.772 6.045 -15.873 1.00 54.06 295 PRO A C 1
ATOM 2148 O O . PRO A 1 295 ? -8.813 5.482 -16.394 1.00 54.06 295 PRO A O 1
ATOM 2151 N N . ILE A 1 296 ? -9.812 6.361 -14.577 1.00 49.59 296 ILE A N 1
ATOM 2152 C CA . ILE A 1 296 ? -8.779 5.952 -13.617 1.00 49.59 296 ILE A CA 1
ATOM 2153 C C . ILE A 1 296 ? -8.850 4.434 -13.494 1.00 49.59 296 ILE A C 1
ATOM 2155 O O . ILE A 1 296 ? -9.880 3.879 -13.101 1.00 49.59 296 ILE A O 1
ATOM 2159 N N . GLU A 1 297 ? -7.771 3.765 -13.870 1.00 47.84 297 GLU A N 1
ATOM 2160 C CA . GLU A 1 297 ? -7.716 2.307 -13.900 1.00 47.84 297 GLU A CA 1
ATOM 2161 C C . GLU A 1 297 ? -7.484 1.748 -12.488 1.00 47.84 297 GLU A C 1
ATOM 2163 O O . GLU A 1 297 ? -6.822 2.368 -11.657 1.00 47.84 297 GLU A O 1
ATOM 2168 N N . THR A 1 298 ? -8.001 0.548 -12.200 1.00 41.66 298 THR A N 1
ATOM 2169 C CA . THR A 1 298 ? -8.019 -0.065 -10.853 1.00 41.66 298 THR A CA 1
ATOM 2170 C C . THR A 1 298 ? -6.643 -0.260 -10.199 1.00 41.66 298 THR A C 1
ATOM 2172 O O . THR A 1 298 ? -6.579 -0.374 -8.982 1.00 41.66 298 THR A O 1
ATOM 2175 N N . TRP A 1 299 ? -5.547 -0.248 -10.958 1.00 42.31 299 TRP A N 1
ATOM 2176 C CA . TRP A 1 299 ? -4.176 -0.392 -10.443 1.00 42.31 299 TRP A CA 1
ATOM 2177 C C . TRP A 1 299 ? -3.537 0.943 -10.017 1.00 42.31 299 TRP A C 1
ATOM 2179 O O . TRP A 1 299 ? -2.656 0.951 -9.162 1.00 42.31 299 TRP A O 1
ATOM 2189 N N . GLU A 1 300 ? -4.033 2.094 -10.491 1.00 42.66 300 GLU A N 1
ATOM 2190 C CA . GLU A 1 300 ? -3.650 3.415 -9.947 1.00 42.66 300 GLU A CA 1
ATOM 2191 C C . GLU A 1 300 ? -4.168 3.611 -8.506 1.00 42.66 300 GLU A C 1
ATOM 2193 O O . GLU A 1 300 ? -3.784 4.543 -7.794 1.00 42.66 300 GLU A O 1
ATOM 2198 N N . TYR A 1 301 ? -5.029 2.698 -8.051 1.00 42.69 301 TYR A N 1
ATOM 2199 C CA . TYR A 1 301 ? -5.453 2.574 -6.665 1.00 42.69 301 TYR A CA 1
ATOM 2200 C C . TYR A 1 301 ? -4.422 1.817 -5.810 1.00 42.69 301 TYR A C 1
ATOM 2202 O O . TYR A 1 301 ? -4.344 2.096 -4.615 1.00 42.69 301 TYR A O 1
ATOM 2210 N N . GLU A 1 302 ? -3.616 0.926 -6.401 1.00 41.03 302 GLU A N 1
ATOM 2211 C CA . GLU A 1 302 ? -2.696 0.002 -5.711 1.00 41.03 302 GLU A CA 1
ATOM 2212 C C . GLU A 1 302 ? -1.324 0.636 -5.402 1.00 41.03 302 GLU A C 1
ATOM 2214 O O . GLU A 1 302 ? -0.756 0.386 -4.339 1.00 41.03 302 GLU A O 1
ATOM 2219 N N . ASP A 1 303 ? -0.834 1.560 -6.240 1.00 42.69 303 ASP A N 1
ATOM 2220 C CA . ASP A 1 303 ? 0.406 2.327 -5.978 1.00 42.69 303 ASP A CA 1
ATOM 2221 C C . ASP A 1 303 ? 0.312 3.229 -4.724 1.00 42.69 303 ASP A C 1
ATOM 2223 O O . ASP A 1 303 ? 1.331 3.637 -4.150 1.00 42.69 303 ASP A O 1
ATOM 2227 N N . ASN A 1 304 ? -0.910 3.505 -4.249 1.00 48.84 304 ASN A N 1
ATOM 2228 C CA . ASN A 1 304 ? -1.163 4.269 -3.024 1.00 48.84 304 ASN A CA 1
ATOM 2229 C C . ASN A 1 304 ? -0.682 3.542 -1.760 1.00 48.84 304 ASN A C 1
ATOM 2231 O O . ASN A 1 304 ? -0.235 4.208 -0.821 1.00 48.84 304 ASN A O 1
ATOM 2235 N N . ASP A 1 305 ? -0.761 2.207 -1.743 1.00 42.19 305 ASP A N 1
ATOM 2236 C CA . ASP A 1 305 ? -0.363 1.383 -0.596 1.00 42.19 305 ASP A CA 1
ATOM 2237 C C . ASP A 1 305 ? 1.163 1.196 -0.534 1.00 42.19 305 ASP A C 1
ATOM 2239 O O . ASP A 1 305 ? 1.726 1.028 0.547 1.00 42.19 305 ASP A O 1
ATOM 2243 N N . VAL A 1 306 ? 1.851 1.274 -1.681 1.00 36.69 306 VAL A N 1
ATOM 2244 C CA . VAL A 1 306 ? 3.297 1.014 -1.793 1.00 36.69 306 VAL A CA 1
ATOM 2245 C C . VAL A 1 306 ? 4.137 2.269 -1.554 1.00 36.69 306 VAL A C 1
ATOM 2247 O O . VAL A 1 306 ? 5.163 2.202 -0.874 1.00 36.69 306 VAL A O 1
ATOM 2250 N N . TYR A 1 307 ? 3.724 3.423 -2.086 1.00 38.84 307 TYR A N 1
ATOM 2251 C CA . TYR A 1 307 ? 4.568 4.625 -2.077 1.00 38.84 307 TYR A CA 1
ATOM 2252 C C . TYR A 1 307 ? 4.104 5.714 -1.107 1.00 38.84 307 TYR A C 1
ATOM 2254 O O . TYR A 1 307 ? 4.846 6.666 -0.869 1.00 38.84 307 TYR A O 1
ATOM 2262 N N . GLY A 1 308 ? 2.891 5.618 -0.544 1.00 41.31 308 GLY A N 1
ATOM 2263 C CA . GLY A 1 308 ? 2.326 6.651 0.337 1.00 41.31 308 GLY A CA 1
ATOM 2264 C C . GLY A 1 308 ? 2.138 8.020 -0.339 1.00 41.31 308 GLY A C 1
ATOM 2265 O O . GLY A 1 308 ? 1.807 9.004 0.324 1.00 41.31 308 GLY A O 1
ATOM 2266 N N . ILE A 1 309 ? 2.349 8.096 -1.656 1.00 41.78 309 ILE A N 1
ATOM 2267 C CA . ILE A 1 309 ? 2.188 9.294 -2.472 1.00 41.78 309 ILE A CA 1
ATOM 2268 C C . ILE A 1 309 ? 0.804 9.225 -3.087 1.00 41.78 309 ILE A C 1
ATOM 2270 O O . ILE A 1 309 ? 0.536 8.438 -3.989 1.00 41.78 309 ILE A O 1
ATOM 2274 N N . ARG A 1 310 ? -0.085 10.086 -2.609 1.00 53.69 310 ARG A N 1
ATOM 2275 C CA . ARG A 1 310 ? -1.425 10.207 -3.166 1.00 53.69 310 ARG A CA 1
ATOM 2276 C C . ARG A 1 310 ? -1.388 11.267 -4.238 1.00 53.69 310 ARG A C 1
ATOM 2278 O O . ARG A 1 310 ? -1.622 12.436 -3.951 1.00 53.69 310 ARG A O 1
ATOM 2285 N N . ARG A 1 311 ? -1.071 10.841 -5.462 1.00 44.78 311 ARG A N 1
ATOM 2286 C CA . ARG A 1 311 ? -0.909 11.700 -6.650 1.00 44.78 311 ARG A CA 1
ATOM 2287 C C . ARG A 1 311 ? -2.056 12.708 -6.840 1.00 44.78 311 ARG A C 1
ATOM 2289 O O . ARG A 1 311 ? -1.832 13.756 -7.432 1.00 44.78 311 ARG A O 1
ATOM 2296 N N . PHE A 1 312 ? -3.249 12.417 -6.315 1.00 53.00 312 PHE A N 1
ATOM 2297 C CA . PHE A 1 312 ? -4.447 13.235 -6.497 1.00 53.00 312 PHE A CA 1
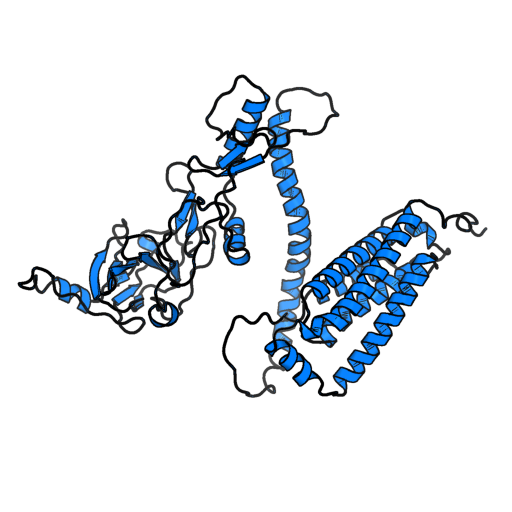ATOM 2298 C C . PHE A 1 312 ? -4.996 13.899 -5.235 1.00 53.00 312 PHE A C 1
ATOM 2300 O O . PHE A 1 312 ? -5.995 14.601 -5.346 1.00 53.00 312 PHE A O 1
ATOM 2307 N N . VAL A 1 313 ? -4.408 13.699 -4.049 1.00 54.81 313 VAL A N 1
ATOM 2308 C CA . VAL A 1 313 ? -4.843 14.473 -2.876 1.00 54.81 313 VAL A CA 1
ATOM 2309 C C . VAL A 1 313 ? -4.237 15.870 -2.998 1.00 54.81 313 VAL A C 1
ATOM 2311 O O . VAL A 1 313 ? -3.007 15.968 -3.018 1.00 54.81 313 VAL A O 1
ATOM 2314 N N . PRO A 1 314 ? -5.055 16.938 -3.083 1.00 54.28 314 PRO A N 1
ATOM 2315 C CA . PRO A 1 314 ? -4.536 18.296 -3.148 1.00 54.28 314 PRO A CA 1
ATOM 2316 C C . PRO A 1 314 ? -3.527 18.551 -2.015 1.00 54.28 314 PRO A C 1
ATOM 2318 O O . PRO A 1 314 ? -3.786 18.134 -0.878 1.00 54.28 314 PRO A O 1
ATOM 2321 N N . PRO A 1 315 ? -2.378 19.199 -2.282 1.00 50.47 315 PRO A N 1
ATOM 2322 C CA . PRO A 1 315 ? -1.316 19.402 -1.290 1.00 50.47 315 PRO A CA 1
ATOM 2323 C C . PRO A 1 315 ? -1.752 20.257 -0.087 1.00 50.47 315 PRO A C 1
ATOM 2325 O O . PRO A 1 315 ? -1.074 20.290 0.940 1.00 50.47 315 PRO A O 1
ATOM 2328 N N . ASP A 1 316 ? -2.882 20.947 -0.195 1.00 56.56 316 ASP A N 1
ATOM 2329 C CA . ASP A 1 316 ? -3.542 21.738 0.839 1.00 56.56 316 ASP A CA 1
ATOM 2330 C C . ASP A 1 316 ? -4.634 20.969 1.609 1.00 56.56 316 ASP A C 1
ATOM 2332 O O . ASP A 1 316 ? -5.175 21.504 2.576 1.00 56.56 316 ASP A O 1
ATOM 2336 N N . THR A 1 317 ? -4.921 19.708 1.257 1.00 60.31 317 THR A N 1
ATOM 2337 C CA . THR A 1 317 ? -5.921 18.887 1.959 1.00 60.31 317 THR A CA 1
ATOM 2338 C C . THR A 1 317 ? -5.549 18.738 3.430 1.00 60.31 317 THR A C 1
ATOM 2340 O O . THR A 1 317 ? -4.580 18.064 3.790 1.00 60.31 317 THR A O 1
ATOM 2343 N N . VAL A 1 318 ? -6.352 19.344 4.304 1.00 63.19 318 VAL A N 1
ATOM 2344 C CA . VAL A 1 318 ? -6.145 19.274 5.749 1.00 63.19 318 VAL A CA 1
ATOM 2345 C C . VAL A 1 318 ? -6.774 17.990 6.287 1.00 63.19 318 VAL A C 1
ATOM 2347 O O . VAL A 1 318 ? -7.990 17.890 6.441 1.00 63.19 318 VAL A O 1
ATOM 2350 N N . ILE A 1 319 ? -5.935 17.004 6.591 1.00 72.44 319 ILE A N 1
ATOM 2351 C CA . ILE A 1 319 ? -6.335 15.832 7.379 1.00 72.44 319 ILE A CA 1
ATOM 2352 C C . ILE A 1 319 ? -6.303 16.182 8.863 1.00 72.44 319 ILE A C 1
ATOM 2354 O O . ILE A 1 319 ? -5.525 17.034 9.299 1.00 72.44 319 ILE A O 1
ATOM 2358 N N . GLY A 1 320 ? -7.197 15.551 9.618 1.00 70.88 320 GLY A N 1
ATOM 2359 C CA . GLY A 1 320 ? -7.302 15.729 11.053 1.00 70.88 320 GLY A CA 1
ATOM 2360 C C . GLY A 1 320 ? -6.085 15.233 11.815 1.00 70.88 320 GLY A C 1
ATOM 2361 O O . GLY A 1 320 ? -5.203 14.547 11.292 1.00 70.88 320 GLY A O 1
ATOM 2362 N N . GLU A 1 321 ? -6.038 15.612 13.083 1.00 79.25 321 GLU A N 1
ATOM 2363 C CA . GLU A 1 321 ? -5.005 15.151 13.997 1.00 79.25 321 GLU A CA 1
ATOM 2364 C C . GLU A 1 321 ? -5.055 13.631 14.165 1.00 79.25 321 GLU A C 1
ATOM 2366 O O . GLU A 1 321 ? -6.121 13.022 14.264 1.00 79.25 321 GLU A O 1
ATOM 2371 N N . ALA A 1 322 ? -3.872 13.011 14.164 1.00 79.81 322 ALA A N 1
ATOM 2372 C CA . ALA A 1 322 ? -3.749 11.581 14.404 1.00 79.81 322 ALA A CA 1
ATOM 2373 C C . ALA A 1 322 ? -4.318 11.228 15.782 1.00 79.81 322 ALA A C 1
ATOM 2375 O O . ALA A 1 322 ? -4.161 11.988 16.740 1.00 79.81 322 ALA A O 1
ATOM 2376 N N . TRP A 1 323 ? -4.926 10.050 15.879 1.00 83.38 323 TRP A N 1
ATOM 2377 C CA . TRP A 1 323 ? -5.555 9.610 17.114 1.00 83.38 323 TRP A CA 1
ATOM 2378 C C . TRP A 1 323 ? -4.485 9.337 18.190 1.00 83.38 323 TRP A C 1
ATOM 2380 O O . TRP A 1 323 ? -3.557 8.558 17.935 1.00 83.38 323 TRP A O 1
ATOM 2390 N N . PRO A 1 324 ? -4.583 9.932 19.394 1.00 83.75 324 PRO A N 1
ATOM 2391 C CA . PRO A 1 324 ? -3.634 9.680 20.477 1.00 83.75 324 PRO A CA 1
ATOM 2392 C C . PRO A 1 324 ? -3.629 8.200 20.873 1.00 83.75 324 PRO A C 1
ATOM 2394 O O . PRO A 1 324 ? -4.671 7.643 21.190 1.00 83.75 324 PRO A O 1
ATOM 2397 N N . ASP A 1 325 ? -2.469 7.538 20.851 1.00 85.75 325 ASP A N 1
ATOM 2398 C CA . ASP A 1 325 ? -2.363 6.110 21.187 1.00 85.75 325 ASP A CA 1
ATOM 2399 C C . ASP A 1 325 ? -3.335 5.204 20.393 1.00 85.75 325 ASP A C 1
ATOM 2401 O O . ASP A 1 325 ? -3.860 4.217 20.917 1.00 85.75 325 ASP A O 1
ATOM 2405 N N . ALA A 1 326 ? -3.541 5.502 19.103 1.00 86.12 326 ALA A N 1
ATOM 2406 C CA . ALA A 1 326 ? -4.470 4.809 18.202 1.00 86.12 326 ALA A CA 1
ATOM 2407 C C . ALA A 1 326 ? -4.525 3.278 18.373 1.00 86.12 326 ALA A C 1
ATOM 2409 O O . ALA A 1 326 ? -5.601 2.705 18.515 1.00 86.12 326 ALA A O 1
ATOM 2410 N N . ALA A 1 327 ? -3.373 2.602 18.442 1.00 82.44 327 ALA A N 1
ATOM 2411 C CA . ALA A 1 327 ? -3.304 1.144 18.583 1.00 82.44 327 ALA A CA 1
ATOM 2412 C C . ALA A 1 327 ? -3.972 0.605 19.869 1.00 82.44 327 ALA A C 1
ATOM 2414 O O . ALA A 1 327 ? -4.462 -0.533 19.909 1.00 82.44 327 ALA A O 1
ATOM 2415 N N . LYS A 1 328 ? -3.983 1.406 20.940 1.00 86.94 328 LYS A N 1
ATOM 2416 C CA . LYS A 1 328 ? -4.631 1.066 22.211 1.00 86.94 328 LYS A CA 1
ATOM 2417 C C . LYS A 1 328 ? -6.107 1.444 22.199 1.00 86.94 328 LYS A C 1
ATOM 2419 O O . LYS A 1 328 ? -6.922 0.653 22.668 1.00 86.94 328 LYS A O 1
ATOM 2424 N N . GLU A 1 329 ? -6.432 2.626 21.682 1.00 91.12 329 GLU A N 1
ATOM 2425 C CA . GLU A 1 329 ? -7.760 3.229 21.830 1.00 91.12 329 GLU A CA 1
ATOM 2426 C C . GLU A 1 329 ? -8.752 2.872 20.723 1.00 91.12 329 GLU A C 1
ATOM 2428 O O . GLU A 1 329 ? -9.961 2.881 20.968 1.00 91.12 329 GLU A O 1
ATOM 2433 N N . LEU A 1 330 ? -8.252 2.533 19.534 1.00 95.00 330 LEU A N 1
ATOM 2434 C CA . LEU A 1 330 ? -9.063 2.149 18.390 1.00 95.00 330 LEU A CA 1
ATOM 2435 C C . LEU A 1 330 ? -9.063 0.634 18.189 1.00 95.00 330 LEU A C 1
ATOM 2437 O O . LEU A 1 330 ? -8.056 -0.061 18.381 1.00 95.00 330 LEU A O 1
ATOM 2441 N N . LYS A 1 331 ? -10.223 0.117 17.789 1.00 96.50 331 LYS A N 1
ATOM 2442 C CA . LYS A 1 331 ? -10.435 -1.278 17.398 1.00 96.50 331 LYS A CA 1
ATOM 2443 C C . LYS A 1 331 ? -11.252 -1.332 16.107 1.00 96.50 331 LYS A C 1
ATOM 2445 O O . LYS A 1 331 ? -12.105 -0.470 15.898 1.00 96.50 331 LYS A O 1
ATOM 2450 N N . PRO A 1 332 ? -11.023 -2.329 15.236 1.00 96.25 332 PRO A N 1
ATOM 2451 C CA . PRO A 1 332 ? -11.906 -2.534 14.100 1.00 96.25 332 PRO A CA 1
ATOM 2452 C C . PRO A 1 332 ? -13.333 -2.828 14.594 1.00 96.25 332 PRO A C 1
ATOM 2454 O O . PRO A 1 332 ? -13.505 -3.501 15.613 1.00 96.25 332 PRO A O 1
ATOM 2457 N N . PRO A 1 333 ? -14.367 -2.357 13.878 1.00 97.75 333 PRO A N 1
ATOM 2458 C CA . PRO A 1 333 ? -15.753 -2.587 14.270 1.00 97.75 333 PRO A CA 1
ATOM 2459 C C . PRO A 1 333 ? -16.228 -4.021 13.977 1.00 97.75 333 PRO A C 1
ATOM 2461 O O . PRO A 1 333 ? -17.291 -4.419 14.445 1.00 97.75 333 PRO A O 1
ATOM 2464 N N . THR A 1 334 ? -15.460 -4.806 13.217 1.00 98.06 334 THR A N 1
ATOM 2465 C CA . THR A 1 334 ? -15.739 -6.217 12.916 1.00 98.06 334 THR A CA 1
ATOM 2466 C C . THR A 1 334 ? -14.735 -7.129 13.613 1.00 98.06 334 THR A C 1
ATOM 2468 O O . THR A 1 334 ? -13.594 -6.742 13.864 1.00 98.06 334 THR A O 1
ATOM 2471 N N . GLN A 1 335 ? -15.136 -8.374 13.887 1.00 96.00 335 GLN A N 1
ATOM 2472 C CA . GLN A 1 335 ? -14.270 -9.351 14.555 1.00 96.00 335 GLN A CA 1
ATOM 2473 C C . GLN A 1 335 ? -13.003 -9.681 13.747 1.00 96.00 335 GLN A C 1
ATOM 2475 O O . GLN A 1 335 ? -11.944 -9.907 14.326 1.00 96.00 335 GLN A O 1
ATOM 2480 N N . SER A 1 336 ? -13.108 -9.728 12.415 1.00 96.19 336 SER A N 1
ATOM 2481 C CA . SER A 1 336 ? -11.974 -10.042 11.539 1.00 96.19 336 SER A CA 1
ATOM 2482 C C . SER A 1 336 ? -10.995 -8.877 11.403 1.00 96.19 336 SER A C 1
ATOM 2484 O O . SER A 1 336 ? -9.823 -9.105 11.117 1.00 96.19 336 SER A O 1
ATOM 2486 N N . GLY A 1 337 ? -11.482 -7.637 11.526 1.00 94.81 337 GLY A N 1
ATOM 2487 C CA . GLY A 1 337 ? -10.740 -6.437 11.145 1.00 94.81 337 GLY A CA 1
ATOM 2488 C C . GLY A 1 337 ? -10.346 -6.380 9.666 1.00 94.81 337 GLY A C 1
ATOM 2489 O O . GLY A 1 337 ? -9.576 -5.505 9.282 1.00 94.81 337 GLY A O 1
ATOM 2490 N N . ALA A 1 338 ? -10.858 -7.291 8.831 1.00 94.38 338 ALA A N 1
ATOM 2491 C CA . ALA A 1 338 ? -10.499 -7.368 7.425 1.00 94.38 338 ALA A CA 1
ATOM 2492 C C . ALA A 1 338 ? -11.085 -6.174 6.664 1.00 94.38 338 ALA A C 1
ATOM 2494 O O . ALA A 1 338 ? -12.296 -5.950 6.678 1.00 94.38 338 ALA A O 1
ATOM 2495 N N . VAL A 1 339 ? -10.224 -5.427 5.980 1.00 92.62 339 VAL A N 1
ATOM 2496 C CA . VAL A 1 339 ? -10.621 -4.294 5.141 1.00 92.62 339 VAL A CA 1
ATOM 2497 C C . VAL A 1 339 ? -10.991 -4.792 3.747 1.00 92.62 339 VAL A C 1
ATOM 2499 O O . VAL A 1 339 ? -10.348 -5.688 3.198 1.00 92.62 339 VAL A O 1
ATOM 2502 N N . ARG A 1 340 ? -12.037 -4.208 3.160 1.00 92.88 340 ARG A N 1
ATOM 2503 C CA . ARG A 1 340 ? -12.449 -4.479 1.784 1.00 92.88 340 ARG A CA 1
ATOM 2504 C C . ARG A 1 340 ? -11.349 -4.036 0.813 1.00 92.88 340 ARG A C 1
ATOM 2506 O O . ARG A 1 340 ? -11.029 -2.850 0.717 1.00 92.88 340 ARG A O 1
ATOM 2513 N N . GLN A 1 341 ? -10.836 -5.000 0.054 1.00 88.69 341 GLN A N 1
ATOM 2514 C CA . GLN A 1 341 ? -9.868 -4.773 -1.018 1.00 88.69 341 GLN A CA 1
ATOM 2515 C C . GLN A 1 341 ? -10.485 -4.023 -2.209 1.00 88.69 341 GLN A C 1
ATOM 2517 O O . GLN A 1 341 ? -11.706 -3.866 -2.313 1.00 88.69 341 GLN A O 1
ATOM 2522 N N . CYS A 1 342 ? -9.628 -3.549 -3.109 1.00 80.31 342 CYS A N 1
ATOM 2523 C CA . CYS A 1 342 ? -10.044 -2.968 -4.376 1.00 80.31 342 CYS A CA 1
ATOM 2524 C C . CYS A 1 342 ? -10.730 -4.005 -5.276 1.00 80.31 342 CYS A C 1
ATOM 2526 O O . CYS A 1 342 ? -10.318 -5.159 -5.355 1.00 80.31 342 CYS A O 1
ATOM 2528 N N . GLY A 1 343 ? -11.784 -3.574 -5.963 1.00 80.44 343 GLY A N 1
ATOM 2529 C CA . GLY A 1 343 ? -12.439 -4.324 -7.031 1.00 80.44 343 GLY A CA 1
ATOM 2530 C C . GLY A 1 343 ? -13.034 -3.366 -8.061 1.00 80.44 343 GLY A C 1
ATOM 2531 O O . GLY A 1 343 ? -12.853 -2.153 -7.953 1.00 80.44 343 GLY A O 1
ATOM 2532 N N . HIS A 1 344 ? -13.791 -3.893 -9.028 1.00 76.75 344 HIS A N 1
ATOM 2533 C CA . HIS A 1 344 ? -14.435 -3.073 -10.067 1.00 76.75 344 HIS A CA 1
ATOM 2534 C C . HIS A 1 344 ? -15.307 -1.952 -9.465 1.00 76.75 344 HIS A C 1
ATOM 2536 O O . HIS A 1 344 ? -15.318 -0.827 -9.959 1.00 76.75 344 HIS A O 1
ATOM 2542 N N . GLU A 1 345 ? -15.994 -2.227 -8.356 1.00 80.94 345 GLU A N 1
ATOM 2543 C CA . GLU A 1 345 ? -16.872 -1.270 -7.664 1.00 80.94 345 GLU A CA 1
ATOM 2544 C C . GLU A 1 345 ? -16.116 -0.334 -6.692 1.00 80.94 345 GLU A C 1
ATOM 2546 O O . GLU A 1 345 ? -16.693 0.226 -5.752 1.00 80.94 345 GLU A O 1
ATOM 2551 N N . GLY A 1 346 ? -14.797 -0.212 -6.858 1.00 83.94 346 GLY A N 1
ATOM 2552 C CA . GLY A 1 346 ? -13.907 0.615 -6.047 1.00 83.94 346 GLY A CA 1
ATOM 2553 C C . GLY A 1 346 ? -13.340 -0.081 -4.807 1.00 83.94 346 GLY A C 1
ATOM 2554 O O . GLY A 1 346 ? -13.588 -1.261 -4.544 1.00 83.94 346 GLY A O 1
ATOM 2555 N N . CYS A 1 347 ? -12.565 0.683 -4.034 1.00 84.81 347 CYS A N 1
ATOM 2556 C CA . CYS A 1 347 ? -11.844 0.196 -2.858 1.00 84.81 347 CYS A CA 1
ATOM 2557 C C . CYS A 1 347 ? -12.478 0.646 -1.538 1.00 84.81 347 CYS A C 1
ATOM 2559 O O . CYS A 1 347 ? -13.147 1.686 -1.462 1.00 84.81 347 CYS A O 1
ATOM 2561 N N . GLY A 1 348 ? -12.214 -0.138 -0.491 1.00 89.12 348 GLY A N 1
ATOM 2562 C CA . GLY A 1 348 ? -12.659 0.126 0.873 1.00 89.12 348 GLY A CA 1
ATOM 2563 C C . GLY A 1 348 ? -11.691 0.929 1.738 1.00 89.12 348 GLY A C 1
ATOM 2564 O O . GLY A 1 348 ? -12.062 1.302 2.842 1.00 89.12 348 GLY A O 1
ATOM 2565 N N . GLY A 1 349 ? -10.467 1.203 1.283 1.00 88.62 349 GLY A N 1
ATOM 2566 C CA . GLY A 1 349 ? -9.450 1.904 2.076 1.00 88.62 349 GLY A CA 1
ATOM 2567 C C . GLY A 1 349 ? -9.749 3.391 2.308 1.00 88.62 349 GLY A C 1
ATOM 2568 O O . GLY A 1 349 ? -10.460 4.027 1.524 1.00 88.62 349 GLY A O 1
ATOM 2569 N N . PHE A 1 350 ? -9.175 3.959 3.374 1.00 86.94 350 PHE A N 1
ATOM 2570 C CA . PHE A 1 350 ? -9.269 5.391 3.663 1.00 86.94 350 PHE A CA 1
ATOM 2571 C C . PHE A 1 350 ? -8.611 6.203 2.562 1.00 86.94 350 PHE A C 1
ATOM 2573 O O . PHE A 1 350 ? -7.428 6.031 2.264 1.00 86.94 350 PHE A O 1
ATOM 2580 N N . LEU A 1 351 ? -9.390 7.134 2.014 1.00 83.25 351 LEU A N 1
ATOM 2581 C CA . LEU A 1 351 ? -9.047 8.015 0.905 1.00 83.25 351 LEU A CA 1
ATOM 2582 C C . LEU A 1 351 ? -8.640 7.254 -0.361 1.00 83.25 351 LEU A C 1
ATOM 2584 O O . LEU A 1 351 ? -7.914 7.781 -1.202 1.00 83.25 351 LEU A O 1
ATOM 2588 N N . ALA A 1 352 ? -9.179 6.046 -0.529 1.00 82.56 352 ALA A N 1
ATOM 2589 C CA . ALA A 1 352 ? -9.300 5.462 -1.849 1.00 82.56 352 ALA A CA 1
ATOM 2590 C C . ALA A 1 352 ? -10.008 6.462 -2.770 1.00 82.56 352 ALA A C 1
ATOM 2592 O O . ALA A 1 352 ? -11.029 7.057 -2.398 1.00 82.56 352 ALA A O 1
ATOM 2593 N N . THR A 1 353 ? -9.462 6.661 -3.962 1.00 72.88 353 THR A N 1
ATOM 2594 C CA . THR A 1 353 ? -10.104 7.464 -4.997 1.00 72.88 353 THR A CA 1
ATOM 2595 C C . THR A 1 353 ? -11.434 6.819 -5.381 1.00 72.88 353 THR A C 1
ATOM 2597 O O . THR A 1 353 ? -11.665 5.624 -5.199 1.00 72.88 353 THR A O 1
ATOM 2600 N N . ARG A 1 354 ? -12.381 7.614 -5.860 1.00 72.56 354 ARG A N 1
ATOM 2601 C CA . ARG A 1 354 ? -13.614 7.146 -6.489 1.00 72.56 354 ARG A CA 1
ATOM 2602 C C . ARG A 1 354 ? -13.984 8.156 -7.574 1.00 72.56 354 ARG A C 1
ATOM 2604 O O . ARG A 1 354 ? -13.780 9.356 -7.367 1.00 72.56 354 ARG A O 1
ATOM 2611 N N . PRO A 1 355 ? -14.578 7.712 -8.689 1.00 66.19 355 PRO A N 1
ATOM 2612 C CA . PRO A 1 355 ? -15.237 8.642 -9.585 1.00 66.19 355 PRO A CA 1
ATOM 2613 C C . PRO A 1 355 ? -16.345 9.368 -8.811 1.00 66.19 355 PRO A C 1
ATOM 2615 O O . PRO A 1 355 ? -17.092 8.759 -8.023 1.00 66.19 355 PRO A O 1
ATOM 2618 N N . ALA A 1 356 ? -16.443 10.680 -8.996 1.00 69.12 356 ALA A N 1
ATOM 2619 C CA . ALA A 1 356 ? -17.612 11.425 -8.572 1.00 69.12 356 ALA A CA 1
ATOM 2620 C C . ALA A 1 356 ? -18.802 10.949 -9.408 1.00 69.12 356 ALA A C 1
ATOM 2622 O O . ALA A 1 356 ? -18.760 10.944 -10.634 1.00 69.12 356 ALA A O 1
ATOM 2623 N N . THR A 1 357 ? -19.883 10.560 -8.737 1.00 61.88 357 THR A N 1
ATOM 2624 C CA . THR A 1 357 ? -21.125 10.115 -9.387 1.00 61.88 357 THR A CA 1
ATOM 2625 C C . THR A 1 357 ? -21.826 11.236 -10.160 1.00 61.88 357 THR A C 1
ATOM 2627 O O . THR A 1 357 ? -22.743 10.973 -10.928 1.00 61.88 357 THR A O 1
ATOM 2630 N N . SER A 1 358 ? -21.396 12.486 -9.973 1.00 58.00 358 SER A N 1
ATOM 2631 C CA . SER A 1 358 ? -21.899 13.671 -10.662 1.00 58.00 358 SER A CA 1
ATOM 2632 C C . SER A 1 358 ? -20.761 14.678 -10.847 1.00 58.00 358 SER A C 1
ATOM 2634 O O . SER A 1 358 ? -20.119 15.048 -9.864 1.00 58.00 358 SER A O 1
ATOM 2636 N N . GLY A 1 359 ? -20.522 15.135 -12.080 1.00 56.19 359 GLY A N 1
ATOM 2637 C CA . GLY A 1 359 ? -19.621 16.263 -12.364 1.00 56.19 359 GLY A CA 1
ATOM 2638 C C . GLY A 1 359 ? -18.187 15.923 -12.786 1.00 56.19 359 GLY A C 1
ATOM 2639 O O . GLY A 1 359 ? -17.364 16.828 -12.836 1.00 56.19 359 GLY A O 1
ATOM 2640 N N . GLY A 1 360 ? -17.870 14.660 -13.100 1.00 56.50 360 GLY A N 1
ATOM 2641 C CA . GLY A 1 360 ? -16.573 14.289 -13.697 1.00 56.50 360 GLY A CA 1
ATOM 2642 C C . GLY A 1 360 ? -15.348 14.531 -12.803 1.00 56.50 360 GLY A C 1
ATOM 2643 O O . GLY A 1 360 ? -14.239 14.652 -13.309 1.00 56.50 360 GLY A O 1
ATOM 2644 N N . GLY A 1 361 ? -15.550 14.638 -11.487 1.00 64.94 361 GLY A N 1
ATOM 2645 C CA . GLY A 1 361 ? -14.486 14.857 -10.510 1.00 64.94 361 GLY A CA 1
ATOM 2646 C C . GLY A 1 361 ? -13.982 13.575 -9.845 1.00 64.94 361 GLY A C 1
ATOM 2647 O O . GLY A 1 361 ? -14.566 12.498 -9.963 1.00 64.94 361 GLY A O 1
ATOM 2648 N N . LEU A 1 362 ? -12.911 13.726 -9.076 1.00 64.12 362 LEU A N 1
ATOM 2649 C CA . LEU A 1 362 ? -12.403 12.729 -8.141 1.00 64.12 362 LEU A CA 1
ATOM 2650 C C . LEU A 1 362 ? -13.004 12.989 -6.759 1.00 64.12 362 LEU A C 1
ATOM 2652 O O . LEU A 1 362 ? -12.977 14.112 -6.262 1.00 64.12 362 LEU A O 1
ATOM 2656 N N . ARG A 1 363 ? -13.533 11.949 -6.117 1.00 74.12 363 ARG A N 1
ATOM 2657 C CA . ARG A 1 363 ? -13.895 11.988 -4.695 1.00 74.12 363 ARG A CA 1
ATOM 2658 C C . ARG A 1 363 ? -13.036 10.997 -3.930 1.00 74.12 363 ARG A C 1
ATOM 2660 O O . ARG A 1 363 ? -12.633 9.973 -4.474 1.00 74.12 363 ARG A O 1
ATOM 2667 N N . PHE A 1 364 ? -12.816 11.266 -2.653 1.00 82.19 364 PHE A N 1
ATOM 2668 C CA . PHE A 1 364 ? -12.083 10.356 -1.785 1.00 82.19 364 PHE A CA 1
ATOM 2669 C C . PHE A 1 364 ? -13.016 9.635 -0.827 1.00 82.19 364 PHE A C 1
ATOM 2671 O O . PHE A 1 364 ? -14.032 10.166 -0.373 1.00 82.19 364 PHE A O 1
ATOM 2678 N N . HIS A 1 365 ? -12.660 8.399 -0.517 1.00 86.88 365 HIS A N 1
ATOM 2679 C CA . HIS A 1 365 ? -13.369 7.597 0.453 1.00 86.88 365 HIS A CA 1
ATOM 2680 C C . HIS A 1 365 ? -13.072 8.093 1.877 1.00 86.88 365 HIS A C 1
ATOM 2682 O O . HIS A 1 365 ? -11.974 7.915 2.389 1.00 86.88 365 HIS A O 1
ATOM 2688 N N . ALA A 1 366 ? -14.036 8.734 2.538 1.00 87.56 366 ALA A N 1
ATOM 2689 C CA . ALA A 1 366 ? -13.830 9.384 3.839 1.00 87.56 366 ALA A CA 1
ATOM 2690 C C . ALA A 1 366 ? -13.808 8.417 5.048 1.00 87.56 366 ALA A C 1
ATOM 2692 O O . ALA A 1 366 ? -14.098 8.826 6.170 1.00 87.56 366 ALA A O 1
ATOM 2693 N N . GLY A 1 367 ? -13.484 7.142 4.835 1.00 91.88 367 GLY A N 1
ATOM 2694 C CA . GLY A 1 367 ? -13.489 6.109 5.868 1.00 91.88 367 GLY A CA 1
ATOM 2695 C C . GLY A 1 367 ? -12.918 4.783 5.376 1.00 91.88 367 GLY A C 1
ATOM 2696 O O . GLY A 1 367 ? -12.324 4.724 4.303 1.00 91.88 367 GLY A O 1
ATOM 2697 N N . VAL A 1 368 ? -13.091 3.729 6.168 1.00 94.06 368 VAL A N 1
ATOM 2698 C CA . VAL A 1 368 ? -12.660 2.362 5.859 1.00 94.06 368 VAL A CA 1
ATOM 2699 C C . VAL A 1 368 ? -13.864 1.428 5.853 1.00 94.06 368 VAL A C 1
ATOM 2701 O O . VAL A 1 368 ? -14.678 1.457 6.775 1.00 94.06 368 VAL A O 1
ATOM 2704 N N . ASP A 1 369 ? -13.949 0.583 4.829 1.00 96.62 369 ASP A N 1
ATOM 2705 C CA . ASP A 1 369 ? -14.971 -0.452 4.692 1.00 96.62 369 ASP A CA 1
ATOM 2706 C C . ASP A 1 369 ? -14.438 -1.770 5.280 1.00 96.62 369 ASP A C 1
ATOM 2708 O O . ASP A 1 369 ? -13.525 -2.384 4.723 1.00 96.62 369 ASP A O 1
ATOM 2712 N N . PHE A 1 370 ? -15.003 -2.221 6.401 1.00 97.19 370 PHE A N 1
ATOM 2713 C CA . PHE A 1 370 ? -14.641 -3.482 7.056 1.00 97.19 370 PHE A CA 1
ATOM 2714 C C . PHE A 1 370 ? -15.589 -4.603 6.636 1.00 97.19 370 PHE A C 1
ATOM 2716 O O . PHE A 1 370 ? -16.803 -4.483 6.799 1.00 97.19 370 PHE A O 1
ATOM 2723 N N . LEU A 1 371 ? -15.038 -5.700 6.118 1.00 97.75 371 LEU A N 1
ATOM 2724 C CA . LEU A 1 371 ? -15.795 -6.843 5.615 1.00 97.75 371 LEU A CA 1
ATOM 2725 C C . LEU A 1 371 ? -16.576 -7.542 6.728 1.00 97.75 371 LEU A C 1
ATOM 2727 O O . LEU A 1 371 ? -16.063 -7.774 7.826 1.00 97.75 371 LEU A O 1
ATOM 2731 N N . THR A 1 372 ? -17.810 -7.922 6.405 1.00 98.19 372 THR A N 1
ATOM 2732 C CA . THR A 1 372 ? -18.738 -8.572 7.333 1.00 98.19 372 THR A CA 1
ATOM 2733 C C . THR A 1 372 ? -19.804 -9.360 6.570 1.00 98.19 372 THR A C 1
ATOM 2735 O O . THR A 1 372 ? -19.978 -9.183 5.363 1.00 98.19 372 THR A O 1
ATOM 2738 N N . LYS A 1 373 ? -20.534 -10.235 7.259 1.00 98.31 373 LYS A N 1
ATOM 2739 C CA . LYS A 1 373 ? -21.761 -10.853 6.754 1.00 98.31 373 LYS A CA 1
ATOM 2740 C C . LYS A 1 373 ? -22.979 -10.137 7.342 1.00 98.31 373 LYS A C 1
ATOM 2742 O O . LYS A 1 373 ? -22.909 -9.681 8.483 1.00 98.31 373 LYS A O 1
ATOM 2747 N N . PRO A 1 374 ? -24.112 -10.076 6.621 1.00 98.56 374 PRO A N 1
ATOM 2748 C CA . PRO A 1 374 ? -25.355 -9.573 7.194 1.00 98.56 374 PRO A CA 1
ATOM 2749 C C . PRO A 1 374 ? -25.699 -10.299 8.500 1.00 98.56 374 PRO A C 1
ATOM 2751 O O . PRO A 1 374 ? -25.662 -11.528 8.561 1.00 98.56 374 PRO A O 1
ATOM 2754 N N . GLY A 1 375 ? -26.026 -9.534 9.539 1.00 98.44 375 GLY A N 1
ATOM 2755 C CA . GLY A 1 375 ? -26.343 -10.041 10.873 1.00 98.44 375 GLY A CA 1
ATOM 2756 C C . GLY A 1 375 ? -25.145 -10.274 11.800 1.00 98.44 375 GLY A C 1
ATOM 2757 O O . GLY A 1 375 ? -25.369 -10.541 12.979 1.00 98.44 375 GLY A O 1
ATOM 2758 N N . ASP A 1 376 ? -23.898 -10.147 11.333 1.00 98.50 376 ASP A N 1
ATOM 2759 C CA . ASP A 1 376 ? -22.724 -10.234 12.213 1.00 98.50 376 ASP A CA 1
ATOM 2760 C C . ASP A 1 376 ? -22.753 -9.127 13.286 1.00 98.50 376 ASP A C 1
ATOM 2762 O O . ASP A 1 376 ? -23.197 -8.005 13.006 1.00 98.50 376 ASP A O 1
ATOM 2766 N N . PRO A 1 377 ? -22.256 -9.396 14.509 1.00 98.62 377 PRO A N 1
ATOM 2767 C CA . PRO A 1 377 ? -22.147 -8.380 15.546 1.00 98.62 377 PRO A CA 1
ATOM 2768 C C . PRO A 1 377 ? -21.110 -7.322 15.168 1.00 98.62 377 PRO A C 1
ATOM 2770 O O . PRO A 1 377 ? -19.992 -7.636 14.754 1.00 98.62 377 PRO A O 1
ATOM 2773 N N . ILE A 1 378 ? -21.477 -6.061 15.378 1.00 98.69 378 ILE A N 1
ATOM 2774 C CA . ILE A 1 378 ? -20.615 -4.905 15.148 1.00 98.69 378 ILE A CA 1
ATOM 2775 C C . ILE A 1 378 ? -20.266 -4.265 16.484 1.00 98.69 378 ILE A C 1
ATOM 2777 O O . ILE A 1 378 ? -21.146 -3.974 17.298 1.00 98.69 378 ILE A O 1
ATOM 2781 N N . TYR A 1 379 ? -18.975 -4.048 16.702 1.00 98.62 379 TYR A N 1
ATOM 2782 C CA . TYR A 1 379 ? -18.400 -3.556 17.947 1.00 98.62 379 TYR A CA 1
ATOM 2783 C C . TYR A 1 379 ? -18.088 -2.062 17.859 1.00 98.62 379 TYR A C 1
ATOM 2785 O O . TYR A 1 379 ? -17.843 -1.518 16.781 1.00 98.62 379 TYR A O 1
ATOM 2793 N N . SER A 1 380 ? -18.080 -1.385 19.007 1.00 98.38 380 SER A N 1
ATOM 2794 C CA . SER A 1 380 ? -17.635 0.008 19.070 1.00 98.38 380 SER A CA 1
ATOM 2795 C C . SER A 1 380 ? -16.167 0.119 18.643 1.00 98.38 380 SER A C 1
ATOM 2797 O O . SER A 1 380 ? -15.337 -0.611 19.189 1.00 98.38 380 SER A O 1
ATOM 2799 N N . PRO A 1 381 ? -15.804 1.038 17.732 1.00 97.88 381 PRO A N 1
ATOM 2800 C CA . PRO A 1 381 ? -14.418 1.209 17.312 1.00 97.88 381 PRO A CA 1
ATOM 2801 C C . PRO A 1 381 ? -13.578 2.005 18.317 1.00 97.88 381 PRO A C 1
ATOM 2803 O O . PRO A 1 381 ? -12.358 1.996 18.236 1.00 97.88 381 PRO A O 1
ATOM 2806 N N . MET A 1 382 ? -14.222 2.695 19.260 1.00 97.38 382 MET A N 1
ATOM 2807 C CA . MET A 1 382 ? -13.590 3.591 20.231 1.00 97.38 382 MET A CA 1
ATOM 2808 C C . MET A 1 382 ? -14.311 3.526 21.582 1.00 97.38 382 MET A C 1
ATOM 2810 O O . MET A 1 382 ? -15.465 3.092 21.674 1.00 97.38 382 MET A O 1
ATOM 2814 N N . ASN A 1 383 ? -13.638 3.983 22.635 1.00 97.62 383 ASN A N 1
ATOM 2815 C CA . ASN A 1 383 ? -14.280 4.264 23.917 1.00 97.62 383 ASN A CA 1
ATOM 2816 C C . ASN A 1 383 ? -15.085 5.560 23.818 1.00 97.62 383 ASN A C 1
ATOM 2818 O O . ASN A 1 383 ? -14.643 6.510 23.174 1.00 97.62 383 ASN A O 1
ATOM 2822 N N . GLY A 1 384 ? -16.232 5.629 24.490 1.00 96.56 384 GLY A N 1
ATOM 2823 C CA . GLY A 1 384 ? -17.029 6.849 24.521 1.00 96.56 384 GLY A CA 1
ATOM 2824 C C . GLY A 1 384 ? -18.501 6.571 24.744 1.00 96.56 384 GLY A C 1
ATOM 2825 O O . GLY A 1 384 ? -18.872 5.752 25.586 1.00 96.56 384 GLY A O 1
ATOM 2826 N N . TRP A 1 385 ? -19.346 7.253 23.984 1.00 97.25 385 TRP A N 1
ATOM 2827 C CA . TRP A 1 385 ? -20.782 7.037 24.010 1.00 97.25 385 TRP A CA 1
ATOM 2828 C C . TRP A 1 385 ? -21.413 7.184 22.632 1.00 97.25 385 TRP A C 1
ATOM 2830 O O . TRP A 1 385 ? -20.952 7.955 21.790 1.00 97.25 385 TRP A O 1
ATOM 2840 N N . VAL A 1 386 ? -22.514 6.467 22.424 1.00 96.50 386 VAL A N 1
ATOM 2841 C CA . VAL A 1 386 ? -23.375 6.679 21.262 1.00 96.50 386 VAL A CA 1
ATOM 2842 C C . VAL A 1 386 ? -24.128 7.992 21.457 1.00 96.50 386 VAL A C 1
ATOM 2844 O O . VAL A 1 386 ? -24.907 8.136 22.399 1.00 96.50 386 VAL A O 1
ATOM 2847 N N . GLU A 1 387 ? -23.883 8.947 20.567 1.00 93.88 387 GLU A N 1
ATOM 2848 C CA . GLU A 1 387 ? -24.520 10.263 20.577 1.00 93.88 387 GLU A CA 1
ATOM 2849 C C . GLU A 1 387 ? -25.922 10.189 19.967 1.00 93.88 387 GLU A C 1
ATOM 2851 O O . GLU A 1 387 ? -26.884 10.692 20.540 1.00 93.88 387 GLU A O 1
ATOM 2856 N N . ARG A 1 388 ? -26.045 9.562 18.789 1.00 93.38 388 ARG A N 1
ATOM 2857 C CA . ARG A 1 388 ? -27.312 9.459 18.051 1.00 93.38 388 ARG A CA 1
ATOM 2858 C C . ARG A 1 388 ? -27.247 8.446 16.905 1.00 93.38 388 ARG A C 1
ATOM 2860 O O . ARG A 1 388 ? -26.152 8.149 16.416 1.00 93.38 388 ARG A O 1
ATOM 2867 N N . PRO A 1 389 ? -28.403 7.991 16.393 1.00 94.56 389 PRO A N 1
ATOM 2868 C CA . PRO A 1 389 ? -28.479 7.354 15.086 1.00 94.56 389 PRO A CA 1
ATOM 2869 C C . PRO A 1 389 ? -28.012 8.298 13.968 1.00 94.56 389 PRO A C 1
ATOM 2871 O O . PRO A 1 389 ? -28.178 9.524 14.036 1.00 94.56 389 PRO A O 1
ATOM 2874 N N . LYS A 1 390 ? -27.434 7.724 12.914 1.00 94.12 390 LYS A N 1
ATOM 2875 C CA . LYS A 1 390 ? -26.968 8.444 11.726 1.00 94.12 390 LYS A CA 1
ATOM 2876 C C . LYS A 1 390 ? -27.487 7.750 10.468 1.00 94.12 390 LYS A C 1
ATOM 2878 O O . LYS A 1 390 ? -27.404 6.534 10.354 1.00 94.12 390 LYS A O 1
ATOM 2883 N N . ASN A 1 391 ? -28.021 8.525 9.528 1.00 93.00 391 ASN A N 1
ATOM 2884 C CA . ASN A 1 391 ? -28.447 8.025 8.222 1.00 93.00 391 ASN A CA 1
ATOM 2885 C C . ASN A 1 391 ? -27.313 8.274 7.202 1.00 93.00 391 ASN A C 1
ATOM 2887 O O . ASN A 1 391 ? -26.850 9.414 7.114 1.00 93.00 391 ASN A O 1
ATOM 2891 N N . PRO A 1 392 ? -26.857 7.260 6.442 1.00 92.44 392 PRO A N 1
ATOM 2892 C CA . PRO A 1 392 ? -25.836 7.417 5.400 1.00 92.44 392 PRO A CA 1
ATOM 2893 C C . PRO A 1 392 ? -26.352 8.056 4.093 1.00 92.44 392 PRO A C 1
ATOM 2895 O O . PRO A 1 392 ? -25.667 8.001 3.076 1.00 92.44 392 PRO A O 1
ATOM 2898 N N . GLY A 1 393 ? -27.559 8.627 4.083 1.00 90.06 393 GLY A N 1
ATOM 2899 C CA . GLY A 1 393 ? -28.221 9.144 2.882 1.00 90.06 393 GLY A CA 1
ATOM 2900 C C . GLY A 1 393 ? -28.861 8.049 2.025 1.00 90.06 393 GLY A C 1
ATOM 2901 O O . GLY A 1 393 ? -29.043 8.239 0.825 1.00 90.06 393 GLY A O 1
ATOM 2902 N N . ARG A 1 394 ? -29.174 6.890 2.619 1.00 90.62 394 ARG A N 1
ATOM 2903 C CA . ARG A 1 394 ? -29.783 5.736 1.940 1.00 90.62 394 ARG A CA 1
ATOM 290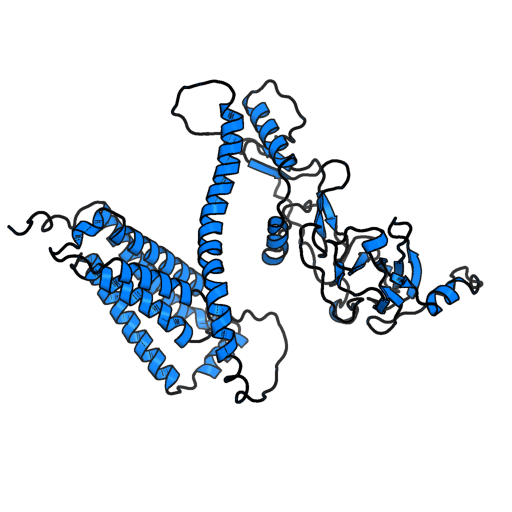4 C C . ARG A 1 394 ? -31.019 5.279 2.730 1.00 90.62 394 ARG A C 1
ATOM 2906 O O . ARG A 1 394 ? -30.906 5.152 3.949 1.00 90.62 394 ARG A O 1
ATOM 2913 N N . PRO A 1 395 ? -32.184 5.048 2.095 1.00 90.31 395 PRO A N 1
ATOM 2914 C CA . PRO A 1 395 ? -33.441 4.812 2.815 1.00 90.31 395 PRO A CA 1
ATOM 2915 C C . PRO A 1 395 ? -33.442 3.582 3.730 1.00 90.31 395 PRO A C 1
ATOM 2917 O O . PRO A 1 395 ? -34.066 3.622 4.787 1.00 90.31 395 PRO A O 1
ATOM 2920 N N . HIS A 1 396 ? -32.741 2.511 3.348 1.00 95.06 396 HIS A N 1
ATOM 2921 C CA . HIS A 1 396 ? -32.779 1.224 4.055 1.00 95.06 396 HIS A CA 1
ATOM 2922 C C . HIS A 1 396 ? -31.573 0.998 4.970 1.00 95.06 396 HIS A C 1
ATOM 2924 O O . HIS A 1 396 ? -31.454 -0.048 5.610 1.00 95.06 396 HIS A O 1
ATOM 2930 N N . MET A 1 397 ? -30.683 1.984 5.061 1.00 97.06 397 MET A N 1
ATOM 2931 C CA . MET A 1 397 ? -29.436 1.868 5.801 1.00 97.06 397 MET A CA 1
ATOM 2932 C C . MET A 1 397 ? -29.433 2.788 7.010 1.00 97.06 397 MET A C 1
ATOM 2934 O O . MET A 1 397 ? -29.909 3.923 6.980 1.00 97.06 397 MET A O 1
ATOM 2938 N N . THR A 1 398 ? -28.831 2.302 8.081 1.00 97.62 398 THR A N 1
ATOM 2939 C CA . THR A 1 398 ? -28.688 3.023 9.337 1.00 97.62 398 THR A CA 1
ATOM 2940 C C . THR A 1 398 ? -27.240 3.011 9.794 1.00 97.62 398 THR A C 1
ATOM 2942 O O . THR A 1 398 ? -26.352 2.410 9.188 1.00 97.62 398 THR A O 1
ATOM 2945 N N . GLY A 1 399 ? -26.985 3.741 10.864 1.00 97.38 399 GLY A N 1
ATOM 2946 C CA . GLY A 1 399 ? -25.669 3.897 11.433 1.00 97.38 399 GLY A CA 1
ATOM 2947 C C . GLY A 1 399 ? -25.739 4.619 12.762 1.00 97.38 399 GLY A C 1
ATOM 2948 O O . GLY A 1 399 ? -26.818 4.977 13.247 1.00 97.38 399 GLY A O 1
ATOM 2949 N N . LEU A 1 400 ? -24.573 4.850 13.344 1.00 97.81 400 LEU A N 1
ATOM 2950 C CA . LEU A 1 400 ? -24.408 5.495 14.636 1.00 97.81 400 LEU A CA 1
ATOM 2951 C C . LEU A 1 400 ? -23.313 6.556 14.559 1.00 97.81 400 LEU A C 1
ATOM 2953 O O . LEU A 1 400 ? -22.349 6.429 13.802 1.00 97.81 400 LEU A O 1
ATOM 2957 N N . LEU A 1 401 ? -23.475 7.599 15.368 1.00 97.06 401 LEU A N 1
ATOM 2958 C CA . LEU A 1 401 ? -22.414 8.532 15.714 1.00 97.06 401 LEU A CA 1
ATOM 2959 C C . LEU A 1 401 ? -21.966 8.242 17.146 1.00 97.06 401 LEU A C 1
ATOM 2961 O O . LEU A 1 401 ? -22.790 8.261 18.062 1.00 97.06 401 LEU A O 1
ATOM 2965 N N . ILE A 1 402 ? -20.676 7.996 17.330 1.00 97.75 402 ILE A N 1
ATOM 2966 C CA . ILE A 1 402 ? -20.039 7.771 18.628 1.00 97.75 402 ILE A CA 1
ATOM 2967 C C . ILE A 1 402 ? -19.087 8.935 18.886 1.00 97.75 402 ILE A C 1
ATOM 2969 O O . ILE A 1 402 ? -18.383 9.356 17.972 1.00 97.75 402 ILE A O 1
ATOM 2973 N N . LYS A 1 403 ? -19.070 9.459 20.113 1.00 96.44 403 LYS A N 1
ATOM 2974 C CA . LYS A 1 403 ? -18.139 10.512 20.542 1.00 96.44 403 LYS A CA 1
ATOM 2975 C C . LYS A 1 403 ? -17.368 10.086 21.781 1.00 96.44 403 LYS A C 1
ATOM 2977 O O . LYS A 1 403 ? -17.872 9.288 22.570 1.00 96.44 403 LYS A O 1
ATOM 2982 N N . ASN A 1 404 ? -16.174 10.639 21.976 1.00 95.75 404 ASN A N 1
ATOM 2983 C CA . ASN A 1 404 ? -15.439 10.526 23.237 1.00 95.75 404 ASN A CA 1
ATOM 2984 C C . ASN A 1 404 ? -15.302 11.880 23.944 1.00 95.75 404 ASN A C 1
ATOM 2986 O O . ASN A 1 404 ? -15.669 12.933 23.424 1.00 95.75 404 ASN A O 1
ATOM 2990 N N . SER A 1 405 ? -14.744 11.845 25.154 1.00 94.50 405 SER A N 1
ATOM 2991 C CA . SER A 1 405 ? -14.475 13.035 25.966 1.00 94.50 405 SER A CA 1
ATOM 2992 C C . SER A 1 405 ? -13.423 13.970 25.367 1.00 94.50 405 SER A C 1
ATOM 2994 O O . SER A 1 405 ? -13.390 15.137 25.738 1.00 94.50 405 SER A O 1
ATOM 2996 N N . ALA A 1 406 ? -12.578 13.477 24.457 1.00 94.00 406 ALA A N 1
ATOM 2997 C CA . ALA A 1 406 ? -11.575 14.278 23.760 1.00 94.00 406 ALA A CA 1
ATOM 2998 C C . ALA A 1 406 ? -12.146 15.030 22.542 1.00 94.00 406 ALA A C 1
ATOM 3000 O O . ALA A 1 406 ? -11.431 15.820 21.940 1.00 94.00 406 ALA A O 1
ATOM 3001 N N . GLY A 1 407 ? -13.418 14.810 22.187 1.00 94.44 407 GLY A N 1
ATOM 3002 C CA . GLY A 1 407 ? -14.089 15.478 21.069 1.00 94.44 407 GLY A CA 1
ATOM 3003 C C . GLY A 1 407 ? -13.955 14.768 19.722 1.00 94.44 407 GLY A C 1
ATOM 3004 O O . GLY A 1 407 ? -14.473 15.274 18.733 1.00 94.44 407 GLY A O 1
ATOM 3005 N N . TYR A 1 408 ? -13.313 13.599 19.668 1.00 95.38 408 TYR A N 1
ATOM 3006 C CA . TYR A 1 408 ? -13.273 12.787 18.453 1.00 95.38 408 TYR A CA 1
ATOM 3007 C C . TYR A 1 408 ? -14.635 12.152 18.181 1.00 95.38 408 TYR A C 1
ATOM 3009 O O . TYR A 1 408 ? -15.368 11.794 19.113 1.00 95.38 408 TYR A O 1
ATOM 3017 N N . GLU A 1 409 ? -14.938 11.951 16.899 1.00 96.38 409 GLU A N 1
ATOM 3018 C CA . GLU A 1 409 ? -16.172 11.305 16.461 1.00 96.38 409 GLU A CA 1
ATOM 3019 C C . GLU A 1 409 ? -15.889 10.094 15.569 1.00 96.38 409 GLU A C 1
ATOM 3021 O O . GLU A 1 409 ? -15.025 10.136 14.695 1.00 96.38 409 GLU A O 1
ATOM 3026 N N . ALA A 1 410 ? -16.668 9.028 15.753 1.00 97.06 410 ALA A N 1
ATOM 3027 C CA . ALA A 1 410 ? -16.740 7.892 14.847 1.00 97.06 410 ALA A CA 1
ATOM 3028 C C . ALA A 1 410 ? -18.146 7.786 14.261 1.00 97.06 410 ALA A C 1
ATOM 3030 O O . ALA A 1 410 ? -19.134 7.604 14.975 1.00 97.06 410 ALA A O 1
ATOM 3031 N N . SER A 1 411 ? -18.237 7.882 12.940 1.00 97.62 411 SER A N 1
ATOM 3032 C CA . SER A 1 411 ? -19.449 7.577 12.190 1.00 97.62 411 SER A CA 1
ATOM 3033 C C . SER A 1 411 ? -19.346 6.170 11.637 1.00 97.62 411 SER A C 1
ATOM 3035 O O . SER A 1 411 ? -18.463 5.900 10.826 1.00 97.62 411 SER A O 1
ATOM 3037 N N . ILE A 1 412 ? -20.260 5.297 12.046 1.00 98.19 412 ILE A N 1
ATOM 3038 C CA . ILE A 1 412 ? -20.339 3.936 11.524 1.00 98.19 412 ILE A CA 1
ATOM 3039 C C . ILE A 1 412 ? -21.660 3.724 10.793 1.00 98.19 412 ILE A C 1
ATOM 3041 O O . ILE A 1 412 ? -22.723 4.016 11.340 1.00 98.19 412 ILE A O 1
ATOM 3045 N N . PHE A 1 413 ? -21.598 3.245 9.555 1.00 98.25 413 PHE A N 1
ATOM 3046 C CA . PHE A 1 413 ? -22.763 3.006 8.703 1.00 98.25 413 PHE A CA 1
ATOM 3047 C C . PHE A 1 413 ? -22.936 1.533 8.361 1.00 98.25 413 PHE A C 1
ATOM 3049 O O . PHE A 1 413 ? -21.998 0.742 8.467 1.00 98.25 413 PHE A O 1
ATOM 3056 N N . TYR A 1 414 ? -24.146 1.216 7.897 1.00 98.06 414 TYR A N 1
ATOM 3057 C CA . TYR A 1 414 ? -24.599 -0.124 7.522 1.00 98.06 414 TYR A CA 1
ATOM 3058 C C . TYR A 1 414 ? -24.723 -1.050 8.731 1.00 98.06 414 TYR A C 1
ATOM 3060 O O . TYR A 1 414 ? -24.447 -2.247 8.677 1.00 98.06 414 TYR A O 1
ATOM 3068 N N . VAL A 1 415 ? -25.145 -0.456 9.848 1.00 98.38 415 VAL A N 1
ATOM 3069 C CA . VAL A 1 415 ? -25.328 -1.123 11.133 1.00 98.38 415 VAL A CA 1
ATOM 3070 C C . VAL A 1 415 ? -26.745 -0.861 11.604 1.00 98.38 415 VAL A C 1
ATOM 3072 O O . VAL A 1 415 ? -27.153 0.295 11.733 1.00 98.38 415 VAL A O 1
ATOM 3075 N N . GLN A 1 416 ? -27.477 -1.927 11.907 1.00 98.12 416 GLN A N 1
ATOM 3076 C CA . GLN A 1 416 ? -28.732 -1.864 12.640 1.00 98.12 416 GLN A CA 1
ATOM 3077 C C . GLN A 1 416 ? -28.414 -1.753 14.138 1.00 98.12 416 GLN A C 1
ATOM 3079 O O . GLN A 1 416 ? -27.874 -2.711 14.700 1.00 98.12 416 GLN A O 1
ATOM 3084 N N . PRO A 1 417 ? -28.706 -0.616 14.803 1.00 97.31 417 PRO A N 1
ATOM 3085 C CA . PRO A 1 417 ? -28.350 -0.435 16.206 1.00 97.31 417 PRO A CA 1
ATOM 3086 C C . PRO A 1 417 ? -28.990 -1.491 17.106 1.00 97.31 417 PRO A C 1
ATOM 3088 O O . PRO A 1 417 ? -30.123 -1.920 16.876 1.00 97.31 417 PRO A O 1
ATOM 3091 N N . SER A 1 418 ? -28.277 -1.893 18.158 1.00 97.38 418 SER A N 1
ATOM 3092 C CA . SER A 1 418 ? -28.811 -2.857 19.117 1.00 97.38 418 SER A CA 1
ATOM 3093 C C . SER A 1 418 ? -30.050 -2.298 19.824 1.00 97.38 418 SER A C 1
ATOM 3095 O O . SER A 1 418 ? -30.177 -1.090 20.050 1.00 97.38 418 SER A O 1
ATOM 3097 N N . LYS A 1 419 ? -30.965 -3.184 20.236 1.00 95.44 419 LYS A N 1
ATOM 3098 C CA . LYS A 1 419 ? -32.173 -2.779 20.969 1.00 95.44 419 LYS A CA 1
ATOM 3099 C C . LYS A 1 419 ? -31.839 -1.957 22.218 1.00 95.44 419 LYS A C 1
ATOM 3101 O O . LYS A 1 419 ? -32.522 -0.984 22.495 1.00 95.44 419 LYS A O 1
ATOM 3106 N N . ALA A 1 420 ? -30.760 -2.294 22.929 1.00 93.56 420 ALA A N 1
ATOM 3107 C CA . ALA A 1 420 ? -30.329 -1.554 24.115 1.00 93.56 420 ALA A CA 1
ATOM 3108 C C . ALA A 1 420 ? -30.010 -0.076 23.814 1.00 93.56 420 ALA A C 1
ATOM 3110 O O . ALA A 1 420 ? -30.372 0.796 24.603 1.00 93.56 420 ALA A O 1
ATOM 3111 N N . ILE A 1 421 ? -29.387 0.198 22.663 1.00 93.62 421 ILE A N 1
ATOM 3112 C CA . ILE A 1 421 ? -29.090 1.557 22.191 1.00 93.62 421 ILE A CA 1
ATOM 3113 C C . ILE A 1 421 ? -30.369 2.268 21.719 1.00 93.62 421 ILE A C 1
ATOM 3115 O O . ILE A 1 421 ? -30.588 3.437 22.027 1.00 93.62 421 ILE A O 1
ATOM 3119 N N . LEU A 1 422 ? -31.261 1.578 21.005 1.00 91.75 422 LEU A N 1
ATOM 3120 C CA . LEU A 1 422 ? -32.541 2.168 20.582 1.00 91.75 422 LEU A CA 1
ATOM 3121 C C . LEU A 1 422 ? -33.446 2.506 21.780 1.00 91.75 422 LEU A C 1
ATOM 3123 O O . LEU A 1 422 ? -34.048 3.583 21.843 1.00 91.75 422 LEU A O 1
ATOM 3127 N N . ASP A 1 423 ? -33.490 1.619 22.772 1.00 90.88 423 ASP A N 1
ATOM 3128 C CA . ASP A 1 423 ? -34.234 1.811 24.012 1.00 90.88 423 ASP A CA 1
ATOM 3129 C C . ASP A 1 423 ? -33.652 2.972 24.836 1.00 90.88 423 ASP A C 1
ATOM 3131 O O . ASP A 1 423 ? -34.413 3.675 25.507 1.00 90.88 423 ASP A O 1
ATOM 3135 N N . SER A 1 424 ? -32.332 3.218 24.789 1.00 88.31 424 SER A N 1
ATOM 3136 C CA . SER A 1 424 ? -31.737 4.369 25.485 1.00 88.31 424 SER A CA 1
ATOM 3137 C C . SER A 1 424 ? -32.175 5.707 24.892 1.00 88.31 424 SER A C 1
ATOM 3139 O O . SER A 1 424 ? -32.326 6.665 25.644 1.00 88.31 424 SER A O 1
ATOM 3141 N N . PHE A 1 425 ? -32.466 5.763 23.588 1.00 84.75 425 PHE A N 1
ATOM 3142 C CA . PHE A 1 425 ? -33.025 6.962 22.953 1.00 84.75 425 PHE A CA 1
ATOM 3143 C C . PHE A 1 425 ? -34.522 7.151 23.232 1.00 84.75 425 PHE A C 1
ATOM 3145 O O . PHE A 1 425 ? -34.998 8.281 23.299 1.00 84.75 425 PHE A O 1
ATOM 3152 N N . SER A 1 426 ? -35.269 6.062 23.433 1.00 81.25 426 SER A N 1
ATOM 3153 C CA . SER A 1 426 ? -36.729 6.106 23.613 1.00 81.25 426 SER A CA 1
ATOM 3154 C C . SER A 1 426 ? -37.168 6.488 25.035 1.00 81.25 426 SER A C 1
ATOM 3156 O O . SER A 1 426 ? -38.290 6.944 25.238 1.00 81.25 426 SER A O 1
ATOM 3158 N N . LYS A 1 427 ? -36.298 6.328 26.042 1.00 72.00 427 LYS A N 1
ATOM 3159 C CA . LYS A 1 427 ? -36.623 6.521 27.474 1.00 72.00 427 LYS A CA 1
ATOM 3160 C C . LYS A 1 427 ? -36.628 7.984 27.960 1.00 72.00 427 LYS A C 1
ATOM 3162 O O . LYS A 1 427 ? -36.548 8.217 29.166 1.00 72.00 427 LYS A O 1
ATOM 3167 N N . GLY A 1 428 ? -36.789 8.945 27.050 1.00 58.00 428 GLY A N 1
ATOM 3168 C CA . GLY A 1 428 ? -36.959 10.367 27.361 1.00 58.00 428 GLY A CA 1
ATOM 3169 C C . GLY A 1 428 ? -35.653 11.115 27.649 1.00 58.00 428 GLY A C 1
ATOM 3170 O O . GLY A 1 428 ? -34.678 10.558 28.155 1.00 58.00 428 GLY A O 1
ATOM 3171 N N . VAL A 1 429 ? -35.653 12.400 27.292 1.00 54.56 429 VAL A N 1
ATOM 3172 C CA . VAL A 1 429 ? -34.557 13.355 27.505 1.00 54.56 429 VAL A CA 1
ATOM 3173 C C . VAL A 1 429 ? -34.316 13.491 29.012 1.00 54.56 429 VAL A C 1
ATOM 3175 O O . VAL A 1 429 ? -35.259 13.705 29.774 1.00 54.56 429 VAL A O 1
ATOM 3178 N N . ALA A 1 430 ? -33.070 13.318 29.460 1.00 55.50 430 ALA A N 1
ATOM 3179 C CA . ALA A 1 430 ? -32.716 13.585 30.849 1.00 55.50 430 ALA A CA 1
ATOM 3180 C C . ALA A 1 430 ? -32.929 15.088 31.159 1.00 55.50 430 ALA A C 1
ATOM 3182 O O . ALA A 1 430 ? -32.866 15.908 30.244 1.00 55.50 430 ALA A O 1
ATOM 3183 N N . PRO A 1 431 ? -33.208 15.482 32.417 1.00 52.19 431 PRO A N 1
ATOM 3184 C CA . PRO A 1 431 ? -33.520 16.874 32.775 1.00 52.19 431 PRO A CA 1
ATOM 3185 C C . PRO A 1 431 ? -32.442 17.908 32.402 1.00 52.19 431 PRO A C 1
ATOM 3187 O O . PRO A 1 431 ? -32.720 19.102 32.390 1.00 52.19 431 PRO A O 1
ATOM 3190 N N . ASP A 1 432 ? -31.224 17.460 32.095 1.00 60.59 432 ASP A N 1
ATOM 3191 C CA . ASP A 1 432 ? -30.091 18.266 31.634 1.00 60.59 432 ASP A CA 1
ATOM 3192 C C . ASP A 1 432 ? -30.092 18.538 30.115 1.00 60.59 432 ASP A C 1
ATOM 3194 O O . ASP A 1 432 ? -29.178 19.180 29.603 1.00 60.59 432 ASP A O 1
ATOM 3198 N N . GLY A 1 433 ? -31.095 18.057 29.371 1.00 51.84 433 GLY A N 1
ATOM 3199 C CA . GLY A 1 433 ? -31.178 18.222 27.916 1.00 51.84 433 GLY A CA 1
ATOM 3200 C C . GLY A 1 433 ? -30.196 17.346 27.128 1.00 51.84 433 GLY A C 1
ATOM 3201 O O . GLY A 1 433 ? -30.230 17.352 25.897 1.00 51.84 433 GLY A O 1
ATOM 3202 N N . ILE A 1 434 ? -29.357 16.555 27.805 1.00 53.97 434 ILE A N 1
ATOM 3203 C CA . ILE A 1 434 ? -28.396 15.631 27.200 1.00 53.97 434 ILE A CA 1
ATOM 3204 C C . ILE A 1 434 ? -28.956 14.223 27.393 1.00 53.97 434 ILE A C 1
ATOM 3206 O O . ILE A 1 434 ? -28.620 13.495 28.322 1.00 53.97 434 ILE A O 1
ATOM 3210 N N . SER A 1 435 ? -29.878 13.853 26.505 1.00 52.59 435 SER A N 1
ATOM 3211 C CA . SER A 1 435 ? -30.423 12.499 26.345 1.00 52.59 435 SER A CA 1
ATOM 3212 C C . SER A 1 435 ? -29.389 11.419 26.691 1.00 52.59 435 SER A C 1
ATOM 3214 O O . SER A 1 435 ? -28.265 11.474 26.194 1.00 52.59 435 SER A O 1
ATOM 3216 N N . LYS A 1 436 ? -29.767 10.455 27.546 1.00 66.38 436 LYS A N 1
ATOM 3217 C CA . LYS A 1 436 ? -28.898 9.407 28.113 1.00 66.38 436 LYS A CA 1
ATOM 3218 C C . LYS A 1 436 ? -27.986 8.772 27.057 1.00 66.38 436 LYS A C 1
ATOM 3220 O O . LYS A 1 436 ? -28.370 7.840 26.354 1.00 66.38 436 LYS A O 1
ATOM 3225 N N . ARG A 1 437 ? -26.759 9.282 26.996 1.00 85.06 437 ARG A N 1
ATOM 3226 C CA . ARG A 1 437 ? -25.635 8.752 26.227 1.00 85.06 437 ARG A CA 1
ATOM 3227 C C . ARG A 1 437 ? -25.439 7.276 26.584 1.00 85.06 437 ARG A C 1
ATOM 3229 O O . ARG A 1 437 ? -25.318 6.951 27.764 1.00 85.06 437 ARG A O 1
ATOM 3236 N N . TYR A 1 438 ? -25.421 6.383 25.592 1.00 92.62 438 TYR A N 1
ATOM 3237 C CA . TYR A 1 438 ? -25.154 4.960 25.833 1.00 92.62 438 TYR A CA 1
ATOM 3238 C C . TYR A 1 438 ? -23.637 4.733 25.848 1.00 92.62 438 TYR A C 1
ATOM 3240 O O . TYR A 1 438 ? -23.014 4.912 24.798 1.00 92.62 438 TYR A O 1
ATOM 3248 N N . PRO A 1 439 ? -23.019 4.386 26.993 1.00 95.75 439 PRO A N 1
ATOM 3249 C CA . PRO A 1 439 ? -21.575 4.217 27.071 1.00 95.75 439 PRO A CA 1
ATOM 3250 C C . PRO A 1 439 ? -21.130 2.989 26.274 1.00 95.75 439 PRO A C 1
ATOM 3252 O O . PRO A 1 439 ? -21.783 1.947 26.291 1.00 95.75 439 PRO A O 1
ATOM 3255 N N . VAL A 1 440 ? -19.997 3.111 25.590 1.00 97.62 440 VAL A N 1
ATOM 3256 C CA . VAL A 1 440 ? -19.413 2.050 24.768 1.00 97.62 440 VAL A CA 1
ATOM 3257 C C . VAL A 1 440 ? -17.915 1.936 25.015 1.00 97.62 440 VAL A C 1
ATOM 3259 O O . VAL A 1 440 ? -17.232 2.927 25.287 1.00 97.62 440 VAL A O 1
ATOM 3262 N N . LYS A 1 441 ? -17.402 0.714 24.895 1.00 97.88 441 LYS A N 1
ATOM 3263 C CA . LYS A 1 441 ? -15.986 0.386 25.031 1.00 97.88 441 LYS A CA 1
ATOM 3264 C C . LYS A 1 441 ? -15.464 -0.254 23.748 1.00 97.88 441 LYS A C 1
ATOM 3266 O O . LYS A 1 441 ? -16.116 -1.140 23.186 1.00 97.88 441 LYS A O 1
ATOM 3271 N N . ALA A 1 442 ? -14.308 0.223 23.288 1.00 97.50 442 ALA A N 1
ATOM 3272 C CA . ALA A 1 442 ? -13.686 -0.177 22.032 1.00 97.50 442 ALA A CA 1
ATOM 3273 C C . ALA A 1 442 ? -13.473 -1.697 21.983 1.00 97.50 442 ALA A C 1
ATOM 3275 O O . ALA A 1 442 ? -12.897 -2.270 22.905 1.00 97.50 442 ALA A O 1
ATOM 3276 N N . GLY A 1 443 ? -13.943 -2.349 20.920 1.00 97.25 443 GLY A N 1
ATOM 3277 C CA . GLY A 1 443 ? -13.806 -3.793 20.702 1.00 97.25 443 GLY A CA 1
ATOM 3278 C C . GLY A 1 443 ? -14.605 -4.692 21.655 1.00 97.25 443 GLY A C 1
ATOM 3279 O O . GLY A 1 443 ? -14.560 -5.907 21.500 1.00 97.25 443 GLY A O 1
ATOM 3280 N N . GLU A 1 444 ? -15.338 -4.133 22.623 1.00 97.62 444 GLU A N 1
ATOM 3281 C CA . GLU A 1 444 ? -16.069 -4.910 23.636 1.00 97.62 444 GLU A CA 1
ATOM 3282 C C . GLU A 1 444 ? -17.584 -4.740 23.513 1.00 97.62 444 GLU A C 1
ATOM 3284 O O . GLU A 1 444 ? -18.333 -5.715 23.555 1.00 97.62 444 GLU A O 1
ATOM 3289 N N . THR A 1 445 ? -18.064 -3.507 23.343 1.00 98.19 445 THR A N 1
ATOM 3290 C CA . THR A 1 445 ? -19.505 -3.246 23.286 1.00 98.19 445 THR A CA 1
ATOM 3291 C C . THR A 1 445 ? -20.057 -3.513 21.890 1.00 98.19 445 THR A C 1
ATOM 3293 O O . THR A 1 445 ? -19.668 -2.835 20.941 1.00 98.19 445 THR A O 1
ATOM 3296 N N . ILE A 1 446 ? -21.010 -4.444 21.774 1.00 98.50 446 ILE A N 1
ATOM 3297 C CA . ILE A 1 446 ? -21.794 -4.646 20.548 1.00 98.50 446 ILE A CA 1
ATOM 3298 C C . ILE A 1 446 ? -22.759 -3.469 20.387 1.00 98.50 446 ILE A C 1
ATOM 3300 O O . ILE A 1 446 ? -23.690 -3.287 21.175 1.00 98.50 446 ILE A O 1
ATOM 3304 N N . ILE A 1 447 ? -22.539 -2.672 19.349 1.00 98.38 447 ILE A N 1
ATOM 3305 C CA . ILE A 1 447 ? -23.341 -1.485 19.038 1.00 98.38 447 ILE A CA 1
ATOM 3306 C C . ILE A 1 447 ? -24.497 -1.791 18.081 1.00 98.38 447 ILE A C 1
ATOM 3308 O O . ILE A 1 447 ? -25.439 -1.008 17.965 1.00 98.38 447 ILE A O 1
ATOM 3312 N N . GLY A 1 448 ? -24.467 -2.949 17.428 1.00 98.38 448 GLY A N 1
ATOM 3313 C CA . GLY A 1 448 ? -25.509 -3.371 16.509 1.00 98.38 448 GLY A CA 1
ATOM 3314 C C . GLY A 1 448 ? -25.098 -4.575 15.681 1.00 98.38 448 GLY A C 1
ATOM 3315 O O . GLY A 1 448 ? -24.173 -5.299 16.048 1.00 98.38 448 GLY A O 1
ATOM 3316 N N . TYR A 1 449 ? -25.793 -4.759 14.565 1.00 98.69 449 TYR A N 1
ATOM 3317 C CA . TYR A 1 449 ? -25.574 -5.862 13.636 1.00 98.69 449 TYR A CA 1
ATOM 3318 C C . TYR A 1 449 ? -25.437 -5.343 12.208 1.00 98.69 449 TYR A C 1
ATOM 3320 O O . TYR A 1 449 ? -26.106 -4.376 11.835 1.00 98.69 449 TYR A O 1
ATOM 3328 N N . ALA A 1 450 ? -24.568 -5.967 11.418 1.00 98.62 450 ALA A N 1
ATOM 3329 C CA . ALA A 1 450 ? -24.358 -5.598 10.024 1.00 98.62 450 ALA A CA 1
ATOM 3330 C C . ALA A 1 450 ? -25.650 -5.739 9.207 1.00 98.62 450 ALA A C 1
ATOM 3332 O O . ALA A 1 450 ? -26.363 -6.737 9.321 1.00 98.62 450 ALA A O 1
ATOM 3333 N N . GLN A 1 451 ? -25.943 -4.752 8.367 1.00 98.50 451 GLN A N 1
ATOM 3334 C CA . GLN A 1 451 ? -27.060 -4.809 7.423 1.00 98.50 451 GLN A CA 1
ATOM 3335 C C . GLN A 1 451 ? -26.636 -5.490 6.113 1.00 98.50 451 GLN A C 1
ATOM 3337 O O . GLN A 1 451 ? -25.447 -5.585 5.816 1.00 98.50 451 GLN A O 1
ATOM 3342 N N . ASP A 1 452 ? -27.606 -5.952 5.320 1.00 98.19 452 ASP A N 1
ATOM 3343 C CA . ASP A 1 452 ? -27.341 -6.419 3.956 1.00 98.19 452 ASP A CA 1
ATOM 3344 C C . ASP A 1 452 ? -27.329 -5.237 2.983 1.00 98.19 452 ASP A C 1
ATOM 3346 O O . ASP A 1 452 ? -28.358 -4.607 2.739 1.00 98.19 452 ASP A O 1
ATOM 3350 N N . LEU A 1 453 ? -26.157 -4.938 2.426 1.00 97.25 453 LEU A N 1
ATOM 3351 C CA . LEU A 1 453 ? -25.945 -3.820 1.512 1.00 97.25 453 LEU A CA 1
ATOM 3352 C C . LEU A 1 453 ? -26.687 -3.979 0.193 1.00 97.25 453 LEU A C 1
ATOM 3354 O O . LEU A 1 453 ? -27.023 -2.971 -0.426 1.00 97.25 453 LEU A O 1
ATOM 3358 N N . HIS A 1 454 ? -26.965 -5.210 -0.233 1.00 97.00 454 HIS A N 1
ATOM 3359 C CA . HIS A 1 454 ? -27.521 -5.486 -1.558 1.00 97.00 454 HIS A CA 1
ATOM 3360 C C . HIS A 1 454 ? -28.954 -4.981 -1.758 1.00 97.00 454 HIS A C 1
ATOM 3362 O O . HIS A 1 454 ? -29.467 -5.004 -2.873 1.00 97.00 454 HIS A O 1
ATOM 3368 N N . VAL A 1 455 ? -29.589 -4.480 -0.696 1.00 95.94 455 VAL A N 1
ATOM 3369 C CA . VAL A 1 455 ? -30.841 -3.726 -0.799 1.00 95.94 455 VAL A CA 1
ATOM 3370 C C . VAL A 1 455 ? -30.638 -2.414 -1.571 1.00 95.94 455 VAL A C 1
ATOM 3372 O O . VAL A 1 455 ? -31.499 -2.036 -2.358 1.00 95.94 455 VAL A O 1
ATOM 3375 N N . ASP A 1 456 ? -29.493 -1.743 -1.386 1.00 93.56 456 ASP A N 1
ATOM 3376 C CA . ASP A 1 456 ? -29.197 -0.427 -1.981 1.00 93.56 456 ASP A CA 1
ATOM 3377 C C . ASP A 1 456 ? -27.927 -0.411 -2.867 1.00 93.56 456 ASP A C 1
ATOM 3379 O O . ASP A 1 456 ? -27.635 0.607 -3.508 1.00 93.56 456 ASP A O 1
ATOM 3383 N N . TYR A 1 457 ? -27.158 -1.506 -2.898 1.00 92.00 457 TYR A N 1
ATOM 3384 C CA . TYR A 1 457 ? -25.893 -1.638 -3.629 1.00 92.00 457 TYR A CA 1
ATOM 3385 C C . TYR A 1 457 ? -25.895 -2.820 -4.616 1.00 92.00 457 TYR A C 1
ATOM 3387 O O . TYR A 1 457 ? -26.567 -3.822 -4.374 1.00 92.00 457 TYR A O 1
ATOM 3395 N N . PRO A 1 458 ? -25.118 -2.749 -5.718 1.00 92.81 458 PRO A N 1
ATOM 3396 C CA . PRO A 1 458 ? -24.958 -3.869 -6.645 1.00 92.81 458 PRO A CA 1
ATOM 3397 C C . PRO A 1 458 ? -24.373 -5.117 -5.975 1.00 92.81 458 PRO A C 1
ATOM 3399 O O . PRO A 1 458 ? -23.558 -5.012 -5.060 1.00 92.81 458 PRO A O 1
ATOM 3402 N N . ALA A 1 459 ? -24.694 -6.297 -6.514 1.00 92.62 459 ALA A N 1
ATOM 3403 C CA . ALA A 1 459 ? -24.195 -7.591 -6.028 1.00 92.62 459 ALA A CA 1
ATOM 3404 C C . ALA A 1 459 ? -22.657 -7.729 -6.040 1.00 92.62 459 ALA A C 1
ATOM 3406 O O . ALA A 1 459 ? -22.104 -8.584 -5.354 1.00 92.62 459 ALA A O 1
ATOM 3407 N N . GLY A 1 460 ? -21.957 -6.901 -6.824 1.00 91.44 460 GLY A N 1
ATOM 3408 C CA . GLY A 1 460 ? -20.494 -6.861 -6.869 1.00 91.44 460 GLY A CA 1
ATOM 3409 C C . GLY A 1 460 ? -19.841 -6.152 -5.677 1.00 91.44 460 GLY A C 1
ATOM 3410 O O . GLY A 1 460 ? -18.623 -6.224 -5.531 1.00 91.44 460 GLY A O 1
ATOM 3411 N N . VAL A 1 461 ? -20.615 -5.468 -4.827 1.00 93.50 461 VAL A N 1
ATOM 3412 C CA . VAL A 1 461 ? -20.115 -4.789 -3.626 1.00 93.50 461 VAL A CA 1
ATOM 3413 C C . VAL A 1 461 ? -20.212 -5.748 -2.437 1.00 93.50 461 VAL A C 1
ATOM 3415 O O . VAL A 1 461 ? -21.319 -6.002 -1.971 1.00 93.50 461 VAL A O 1
ATOM 3418 N N . PRO A 1 462 ? -19.091 -6.258 -1.889 1.00 96.38 462 PRO A N 1
ATOM 3419 C CA . PRO A 1 462 ? -19.142 -7.148 -0.734 1.00 96.38 462 PRO A CA 1
ATOM 3420 C C . PRO A 1 462 ? -19.803 -6.466 0.462 1.00 96.38 462 PRO A C 1
ATOM 3422 O O . PRO A 1 462 ? -19.603 -5.269 0.677 1.00 96.38 462 PRO A O 1
ATOM 3425 N N . ASN A 1 463 ? -20.517 -7.233 1.285 1.00 98.12 463 ASN A N 1
ATOM 3426 C CA . ASN A 1 463 ? -21.063 -6.726 2.539 1.00 98.12 463 ASN A CA 1
ATOM 3427 C C . ASN A 1 463 ? -19.946 -6.195 3.457 1.00 98.12 463 ASN A C 1
ATOM 3429 O O . ASN A 1 463 ? -18.923 -6.848 3.688 1.00 98.12 463 ASN A O 1
ATOM 3433 N N . HIS A 1 464 ? -20.135 -4.975 3.952 1.00 98.19 464 HIS A N 1
ATOM 3434 C CA . HIS A 1 464 ? -19.180 -4.278 4.805 1.00 98.19 464 HIS A CA 1
ATOM 3435 C C . HIS A 1 464 ? -19.889 -3.262 5.705 1.00 98.19 464 HIS A C 1
ATOM 3437 O O . HIS A 1 464 ? -21.000 -2.824 5.412 1.00 98.19 464 HIS A O 1
ATOM 3443 N N . VAL A 1 465 ? -19.211 -2.839 6.771 1.00 98.31 465 VAL A N 1
ATOM 3444 C CA . VAL A 1 465 ? -19.555 -1.629 7.531 1.00 98.31 465 VAL A CA 1
ATOM 3445 C C . VAL A 1 465 ? -18.568 -0.522 7.201 1.00 98.31 465 VAL A C 1
ATOM 3447 O O . VAL A 1 465 ? -17.370 -0.774 7.082 1.00 98.31 465 VAL A O 1
ATOM 3450 N N . HIS A 1 466 ? -19.059 0.704 7.060 1.00 97.88 466 HIS A N 1
ATOM 3451 C CA . HIS A 1 466 ? -18.211 1.858 6.772 1.00 97.88 466 HIS A CA 1
ATOM 3452 C C . HIS A 1 466 ? -17.911 2.624 8.058 1.00 97.88 466 HIS A C 1
ATOM 3454 O O . HIS A 1 466 ? -18.844 3.068 8.726 1.00 97.88 466 HIS A O 1
ATOM 3460 N N . LEU A 1 467 ? -16.631 2.815 8.379 1.00 97.25 467 LEU A N 1
ATOM 3461 C CA . LEU A 1 467 ? -16.163 3.592 9.526 1.00 97.25 467 LEU A CA 1
ATOM 3462 C C . LEU A 1 467 ? -15.428 4.853 9.066 1.00 97.25 467 LEU A C 1
ATOM 3464 O O . LEU A 1 467 ? -14.380 4.769 8.433 1.00 97.25 467 LEU A O 1
ATOM 3468 N N . SER A 1 468 ? -15.932 6.017 9.460 1.00 95.44 468 SER A N 1
ATOM 3469 C CA . SER A 1 468 ? -15.273 7.313 9.285 1.00 95.44 468 SER A CA 1
ATOM 3470 C C . SER A 1 468 ? -14.946 7.914 10.648 1.00 95.44 468 SER A C 1
ATOM 3472 O O . SER A 1 468 ? -15.795 7.887 11.542 1.00 95.44 468 SER A O 1
ATOM 3474 N N . LEU A 1 469 ? -13.733 8.449 10.811 1.00 94.44 469 LEU A N 1
ATOM 3475 C CA . LEU A 1 469 ? -13.311 9.152 12.021 1.00 94.44 469 LEU A CA 1
ATOM 3476 C C . LEU A 1 469 ? -13.092 10.634 11.724 1.00 94.44 469 LEU A C 1
ATOM 3478 O O . LEU A 1 469 ? -12.596 10.985 10.651 1.00 94.44 469 LEU A O 1
ATOM 3482 N N . THR A 1 470 ? -13.403 11.489 12.693 1.00 92.88 470 THR A N 1
ATOM 3483 C CA . THR A 1 470 ? -13.026 12.905 12.669 1.00 92.88 470 THR A CA 1
ATOM 3484 C C . THR A 1 470 ? -12.379 13.333 13.977 1.00 92.88 470 THR A C 1
ATOM 3486 O O . THR A 1 470 ? -12.735 12.842 15.051 1.00 92.88 470 THR A O 1
ATOM 3489 N N . ASP A 1 471 ? -11.443 14.271 13.876 1.00 92.12 471 ASP A N 1
ATOM 3490 C CA . ASP A 1 471 ? -10.825 14.929 15.023 1.00 92.12 471 ASP A CA 1
ATOM 3491 C C . ASP A 1 471 ? -11.787 15.951 15.675 1.00 92.12 471 ASP A C 1
ATOM 3493 O O . ASP A 1 471 ? -12.877 16.200 15.146 1.00 92.12 471 ASP A O 1
ATOM 3497 N N . PRO A 1 472 ? -11.407 16.578 16.805 1.00 93.81 472 PRO A N 1
ATOM 3498 C CA . PRO A 1 472 ? -12.246 17.574 17.479 1.00 93.81 472 PRO A CA 1
ATOM 3499 C C . PRO A 1 472 ? -12.553 18.828 16.647 1.00 93.81 472 PRO A C 1
ATOM 3501 O O . PRO A 1 472 ? -13.484 19.563 16.966 1.00 93.81 472 PRO A O 1
ATOM 3504 N N . SER A 1 473 ? -11.790 19.078 15.579 1.00 90.38 473 SER A N 1
ATOM 3505 C CA . SER A 1 473 ? -12.041 20.158 14.616 1.00 90.38 473 SER A CA 1
ATOM 3506 C C . SER A 1 473 ? -12.935 19.710 13.450 1.00 90.38 473 SER A C 1
ATOM 3508 O O . SER A 1 473 ? -13.160 20.480 12.518 1.00 90.38 473 SER A O 1
ATOM 3510 N N . GLY A 1 474 ? -13.436 18.470 13.471 1.00 88.69 474 GLY A N 1
ATOM 3511 C CA . GLY A 1 474 ? -14.270 17.890 12.419 1.00 88.69 474 GLY A CA 1
ATOM 3512 C C . GLY A 1 474 ? -13.496 17.451 11.174 1.00 88.69 474 GLY A C 1
ATOM 3513 O O . GLY A 1 474 ? -14.111 17.148 10.151 1.00 88.69 474 GLY A O 1
ATOM 3514 N N . ARG A 1 475 ? -12.160 17.412 11.223 1.00 87.31 475 ARG A N 1
ATOM 3515 C CA . ARG A 1 475 ? -11.329 17.007 10.083 1.00 87.31 475 ARG A CA 1
ATOM 3516 C C . ARG A 1 475 ? -11.223 15.482 10.019 1.00 87.31 475 ARG A C 1
ATOM 3518 O O . ARG A 1 475 ? -11.105 14.850 11.068 1.00 87.31 475 ARG A O 1
ATOM 3525 N N . PRO A 1 476 ? -11.232 14.871 8.822 1.00 87.19 476 PRO A N 1
ATOM 3526 C CA . PRO A 1 476 ? -11.205 13.419 8.681 1.00 87.19 476 PRO A CA 1
ATOM 3527 C C . PRO A 1 476 ? -9.882 12.836 9.178 1.00 87.19 476 PRO A C 1
ATOM 3529 O O . PRO A 1 476 ? -8.818 13.368 8.871 1.00 87.19 476 PRO A O 1
ATOM 3532 N N . VAL A 1 477 ? -9.948 11.721 9.898 1.00 86.56 477 VAL A N 1
ATOM 3533 C CA . VAL A 1 477 ? -8.799 10.974 10.426 1.00 86.56 477 VAL A CA 1
ATOM 3534 C C . VAL A 1 477 ? -8.835 9.565 9.846 1.00 86.56 477 VAL A C 1
ATOM 3536 O O . VAL A 1 477 ? -9.907 8.980 9.676 1.00 86.56 477 VAL A O 1
ATOM 3539 N N . ALA A 1 478 ? -7.666 9.009 9.529 1.00 85.06 478 ALA A N 1
ATOM 3540 C CA . ALA A 1 478 ? -7.582 7.620 9.103 1.00 85.06 478 ALA A CA 1
ATOM 3541 C C . ALA A 1 478 ? -8.110 6.696 10.221 1.00 85.06 478 ALA A C 1
ATOM 3543 O O . ALA A 1 478 ? -7.716 6.867 11.373 1.00 85.06 478 ALA A O 1
ATOM 3544 N N . PRO A 1 479 ? -8.977 5.710 9.929 1.00 84.50 479 PRO A N 1
ATOM 3545 C CA . PRO A 1 479 ? -9.503 4.799 10.950 1.00 84.50 479 PRO A CA 1
ATOM 3546 C C . PRO A 1 479 ? -8.475 3.900 11.653 1.00 84.50 479 PRO A C 1
ATOM 3548 O O . PRO A 1 479 ? -8.799 3.313 12.680 1.00 84.50 479 PRO A O 1
ATOM 3551 N N . ASP A 1 480 ? -7.245 3.806 11.138 1.00 79.19 480 ASP A N 1
ATOM 3552 C CA . ASP A 1 480 ? -6.115 3.202 11.858 1.00 79.19 480 ASP A CA 1
ATOM 3553 C C . ASP A 1 480 ? -5.536 4.127 12.948 1.00 79.19 480 ASP A C 1
ATOM 3555 O O . ASP A 1 480 ? -4.728 3.691 13.762 1.00 79.19 480 ASP A O 1
ATOM 3559 N N . GLY A 1 481 ? -5.939 5.402 12.949 1.00 74.50 481 GLY A N 1
ATOM 3560 C CA . GLY A 1 481 ? -5.493 6.485 13.820 1.00 74.50 481 GLY A CA 1
ATOM 3561 C C . GLY A 1 481 ? -4.026 6.893 13.664 1.00 74.50 481 GLY A C 1
ATOM 3562 O O . GLY A 1 481 ? -3.591 7.818 14.348 1.00 74.50 481 GLY A O 1
ATOM 3563 N N . VAL A 1 482 ? -3.267 6.245 12.775 1.00 69.31 482 VAL A N 1
ATOM 3564 C CA . VAL A 1 482 ? -1.814 6.428 12.615 1.00 69.31 482 VAL A CA 1
ATOM 3565 C C . VAL A 1 482 ? -1.476 7.086 11.283 1.00 69.31 482 VAL A C 1
ATOM 3567 O O . VAL A 1 482 ? -0.558 7.910 11.231 1.00 69.31 482 VAL A O 1
ATOM 3570 N N . THR A 1 483 ? -2.198 6.758 10.208 1.00 65.69 483 THR A N 1
ATOM 3571 C CA . THR A 1 483 ? -1.873 7.252 8.869 1.00 65.69 483 THR A CA 1
ATOM 3572 C C . THR A 1 483 ? -2.048 8.767 8.797 1.00 65.69 483 THR A C 1
ATOM 3574 O O . THR A 1 483 ? -3.150 9.307 8.898 1.00 65.69 483 THR A O 1
ATOM 3577 N N . ARG A 1 484 ? -0.928 9.460 8.570 1.00 61.38 484 ARG A N 1
ATOM 3578 C CA . ARG A 1 484 ? -0.868 10.892 8.264 1.00 61.38 484 ARG A CA 1
ATOM 3579 C C . ARG A 1 484 ? -0.534 11.042 6.786 1.00 61.38 484 ARG A C 1
ATOM 3581 O O . ARG A 1 484 ? 0.469 10.488 6.341 1.00 61.38 484 ARG A O 1
ATOM 3588 N N . ILE A 1 485 ? -1.294 11.835 6.032 1.00 55.19 485 ILE A N 1
ATOM 3589 C CA . ILE A 1 485 ? -0.745 12.356 4.775 1.00 55.19 485 ILE A CA 1
ATOM 3590 C C . ILE A 1 485 ? 0.281 13.411 5.171 1.00 55.19 485 ILE A C 1
ATOM 3592 O O . ILE A 1 485 ? -0.064 14.425 5.779 1.00 55.19 485 ILE A O 1
ATOM 3596 N N . LYS A 1 486 ? 1.559 13.172 4.867 1.00 46.22 486 LYS A N 1
ATOM 3597 C CA . LYS A 1 486 ? 2.557 14.238 4.948 1.00 46.22 486 LYS A CA 1
ATOM 3598 C C . LYS A 1 486 ? 2.156 15.298 3.930 1.00 46.22 486 LYS A C 1
ATOM 3600 O O . LYS A 1 486 ? 2.062 14.988 2.747 1.00 46.22 486 LYS A O 1
ATOM 3605 N N . LYS A 1 487 ? 1.929 16.530 4.394 1.00 43.59 487 LYS A N 1
ATOM 3606 C CA . LYS A 1 487 ? 1.795 17.685 3.507 1.00 43.59 487 LYS A CA 1
ATOM 3607 C C . LYS A 1 487 ? 3.023 17.689 2.602 1.00 43.59 487 LYS A C 1
ATOM 3609 O O . LYS A 1 487 ? 4.142 17.780 3.113 1.00 43.59 487 LYS A O 1
ATOM 3614 N N . THR A 1 488 ? 2.833 17.538 1.295 1.00 42.78 488 THR A N 1
ATOM 3615 C CA . THR A 1 488 ? 3.927 17.781 0.357 1.00 42.78 488 THR A CA 1
ATOM 3616 C C . THR A 1 488 ? 4.382 19.215 0.628 1.00 42.78 488 THR A C 1
ATOM 3618 O O . THR A 1 488 ? 3.519 20.100 0.674 1.00 42.78 488 THR A O 1
ATOM 3621 N N . PRO A 1 489 ? 5.674 19.470 0.908 1.00 43.47 489 PRO A N 1
ATOM 3622 C CA . PRO A 1 489 ? 6.154 20.833 1.072 1.00 43.47 489 PRO A CA 1
ATOM 3623 C C . PRO A 1 489 ? 5.650 21.645 -0.116 1.00 43.47 489 PRO A C 1
ATOM 3625 O O . PRO A 1 489 ? 5.708 21.153 -1.245 1.00 43.47 489 PRO A O 1
ATOM 3628 N N . ALA A 1 490 ? 5.099 22.835 0.138 1.00 44.50 490 ALA A N 1
ATOM 3629 C CA . ALA A 1 490 ? 4.750 23.729 -0.955 1.00 44.50 490 ALA A CA 1
ATOM 3630 C C . ALA A 1 490 ? 5.991 23.836 -1.843 1.00 44.50 490 ALA A C 1
ATOM 3632 O O . ALA A 1 490 ? 7.082 24.099 -1.325 1.00 44.50 490 ALA A O 1
ATOM 3633 N N . SER A 1 491 ? 5.842 23.537 -3.137 1.00 36.41 491 SER A N 1
ATOM 3634 C CA . SER A 1 491 ? 6.948 23.713 -4.072 1.00 36.41 491 SER A CA 1
ATOM 3635 C C . SER A 1 491 ? 7.441 25.148 -3.888 1.00 36.41 491 SER A C 1
ATOM 3637 O O . SER A 1 491 ? 6.592 26.047 -3.835 1.00 36.41 491 SER A O 1
ATOM 3639 N N . PRO A 1 492 ? 8.749 25.381 -3.683 1.00 36.34 492 PRO A N 1
ATOM 3640 C CA . PRO A 1 492 ? 9.252 26.739 -3.565 1.00 36.34 492 PRO A CA 1
ATOM 3641 C C . PRO A 1 492 ? 8.749 27.521 -4.778 1.00 36.34 492 PRO A C 1
ATOM 3643 O O . PRO A 1 492 ? 8.839 27.026 -5.902 1.00 36.34 492 PRO A O 1
ATOM 3646 N N . ALA A 1 493 ? 8.128 28.676 -4.527 1.00 38.53 493 ALA A N 1
ATOM 3647 C CA . ALA A 1 493 ? 7.681 29.562 -5.592 1.00 38.53 493 ALA A CA 1
ATOM 3648 C C . ALA A 1 493 ? 8.900 29.865 -6.475 1.00 38.53 493 ALA A C 1
ATOM 3650 O O . ALA A 1 493 ? 9.909 30.355 -5.960 1.00 38.53 493 ALA A O 1
ATOM 3651 N N . HIS A 1 494 ? 8.831 29.464 -7.744 1.00 35.66 494 HIS A N 1
ATOM 3652 C CA . HIS A 1 494 ? 9.884 29.691 -8.728 1.00 35.66 494 HIS A CA 1
ATOM 3653 C C . HIS A 1 494 ? 9.702 31.035 -9.418 1.00 35.66 494 HIS A C 1
ATOM 3655 O O . HIS A 1 494 ? 8.533 31.415 -9.654 1.00 35.66 494 HIS A O 1
#

Sequence (494 aa):
MLNMHCVGKTRTPQMRRVRRLLIAEVIVFAGGLATSAFTEDLLPPALVAFDTDREGIDGATRLAAWLGIFYIVSSFCSSAALYFAVPYARAFYVASTCLGVVLLPLLGPYASAGWSDLLDALGSLISGAIIAMVYTSPTKECFGGGRKPPTPALVLLVLGVAAAAGMQPGVVRLAEGKPLIRGSVGKFLHKSGIEINKGAIAVGGGVEHLGGEIGKFANKKGTEIEKGLCSLFTAGGSDSGSAGCGVSVGAGVDEKGPYTYDPAKPDERYHGNETSGDPKTAELIKGADYLRQVPIETWEYEDNDVYGIRRFVPPDTVIGEAWPDAAKELKPPTQSGAVRQCGHEGCGGFLATRPATSGGGLRFHAGVDFLTKPGDPIYSPMNGWVERPKNPGRPHMTGLLIKNSAGYEASIFYVQPSKAILDSFSKGVAPDGISKRYPVKAGETIIGYAQDLHVDYPAGVPNHVHLSLTDPSGRPVAPDGVTRIKKTPASPAH

Secondary structure (DSSP, 8-state):
---GGGTTGGG-HHHHHHHHHHHHHHHHHHHHHHHHHHHGGGS-HHHHHHHHTT----HHHHHHHHHHHHHHHHHHHHHHHHHTT-TTHHHHHHHHHHHHHHHGGGG-S----HHHHHHHHHHHHHHHHHHHHHHHSGGGGGG--SSPPPPHHHHHHHHHHHHHT----------S---------TTTHHHHHHHHHHHHHHHTTTHHHHHHHHHHHHHHHHHHHHHHHHHHHH-S------S------EEEEETTEEEEEETTEEEEEE-SS---SSHHHHHHHHHHHHHHHSPPPTTTTTHHHHH---TTS-TT--PPPPPTTHHHH---SSSS-PBPPPBTTB--STT-EEE-SSSS-EEE--SEEEE--TT-EEE-SSSEEEEEEE--S-TT--EEEEE-TTS-EEEEESEEE-HHHHHHHHT---TTSS---EEE-TTTSEEEEE--GGGTS-TTS--EEEEEEE-TTS-EE-TTS----PPPPPPPP-